Protein 9HLE (pdb70)

B-factor: mean 41.18, std 13.59, range [19.39, 103.0]

Solvent-accessible surface area: 35633 Å² total; per-residue (Å²): 121,150,98,126,91,44,76,88,113,68,41,113,147,133,143,110,69,66,49,47,98,131,34,86,132,31,3,48,194,75,0,127,85,9,0,88,72,70,27,0,0,0,0,46,7,62,58,9,76,102,85,0,10,61,14,0,36,99,2,0,44,65,0,40,13,55,48,29,3,30,0,32,3,31,136,52,3,5,88,48,110,12,20,66,81,2,58,94,53,4,25,18,102,108,24,63,87,48,4,1,26,38,2,0,40,0,3,0,19,0,0,10,38,77,111,107,88,127,16,115,81,67,56,14,67,88,1,3,46,19,2,122,150,32,28,2,2,68,32,128,111,43,36,62,0,45,0,0,0,0,0,9,1,15,70,36,111,130,134,63,2,54,8,4,0,46,0,0,15,18,0,13,89,72,9,35,8,2,0,0,0,0,52,80,9,0,5,12,62,34,2,3,0,6,15,0,34,51,27,89,63,20,20,72,71,0,0,0,0,2,7,0,52,34,12,48,0,33,10,1,0,0,30,2,0,58,26,13,30,90,37,62,120,56,1,15,17,4,91,14,95,41,29,119,45,75,53,25,99,176,143,134,186,66,90,102,83,139,109,52,81,100,134,82,43,113,191,132,136,117,59,56,49,34,77,124,24,77,147,30,3,53,188,76,0,126,84,11,1,88,72,68,27,0,0,0,0,44,8,63,57,9,77,99,85,0,10,62,13,0,34,93,3,0,44,62,0,40,12,55,49,23,3,29,0,34,2,32,93,26,4,5,59,34,97,17,30,129,74,0,115,70,17,46,110,125,176,118,37,1,1,14,22,1,0,57,27,0,0,73,2,0,10,44,103,106,127,133,36,114,70,66,97,14,49,92,32,1,42,35,1,96,152,37,27,1,1,71,20,110,62,175,96,209,2,31,65,0,45,0,0,0,0,0,9,1,15,66,46,114,93,32,93,41,85,48,1,34,5,5,0,105,0,0,15,19,0,14,88,71,13,42,8,2,0,0,0,0,52,101,13,0,7,26,63,12,2,4,0,7,15,0,22,57,54,49,109,23,22,71,70,0,0,0,0,2,8,0,49,20,6,47,0,30,9,1,0,0,30,1,0,60,32,14,30,93,66,54,103,40,1,22,3,3,94,28,49,39,30,110,47,76,54,27,83,225,185,190,97,107,131,48,83,107,81,161,112,52,80,114,118,66,43,109,146,130,141,132,66,56,49,65,80,126,25,81,145,29,4,46,152,79,0,97,31,12,0,74,70,69,28,0,0,0,0,45,7,66,60,8,75,101,85,0,10,61,12,0,36,100,2,0,44,65,0,41,12,55,48,29,4,31,0,33,2,33,95,56,1,3,70,36,138,25,19,119,85,0,75,71,12,44,108,84,79,204,102,48,50,4,0,28,14,1,0,57,20,0,0,69,2,0,10,39,56,38,51,88,76,36,124,132,38,116,66,65,97,14,59,81,16,2,40,27,1,70,149,37,28,1,1,69,23,133,56,176,78,186,2,32,63,0,44,0,0,0,0,0,10,1,16,69,35,69,129,129,10,19,62,40,1,38,4,2,0,103,0,0,15,18,0,13,92,72,9,35,8,1,0,0,0,0,52,96,14,0,5,84,141,13,3,6,0,6,13,0,32,78,52,88,107,22,22,76,70,0,0,0,0,2,8,0,50,35,9,48,0,32,9,1,0,0,30,1,0,21,22,15,28,44,37,60,126,48,1,15,19,3,95,28,149,43,31,119,50,78,54,33,154

InterPro domains:
  IPR021522 Copper transporter MctB [PF11382] (1-311)

Sequence (769 aa):
QIDRLTDQRDALREKLSAADNFDIQVGSRIVHDALVGKSVVIFRTPDAHDDDIAAVSKIVGQAGGAVTATVSLTQEFVEANSAEKLRSVVNSSILPVDQGSQAGDLLGIALLSNAAPTVEQAQRDTVLAALRETGFITYQPIGTANATVVVTGGALSTNQGVSVARFAAALAPRGSGTLLAGRDGSANRPAAVAVTRADADMAAEISTVDDIDAEPGRITVILALHDLINGGHVGHYGTGHGAMSVTVSQDLYTQIDRLTDQRDALREKLSAADNFDIQVGSRIVHDALVGKSVVIFRTPDAHDDDIAAVSKIVGQAGGAVTATVSLTQEFVEANSAEKLRSVVNSLVDQGSQAGDLLGIALLSNAPTVEQAQRDTVLAALRETGFITYQPRDRIGTANATVVVTGGALSTDAGNQGVSVARFAAALAPRGSGTLLAGRDGSANRPAAVAVTRADADMAAEISTVDDIDAEPGRITVILALHDLINGGHVGHYGTGHGAMSVTVSQKRDLYTQIDRLTDQRDALREKLSAADNFDIQVGSRIVHDALVGKSVVIFRTPDAHDDDIAAVSKIVGQAGGAVTATVSLTQEFVEANSAEKLRSVVNSSKLVDQGSQAGDLLGIALLSNADPAAPTVEQAQRDTVLAALRETGFITYQPRDRIGTANATVVVTGGALSTDAGNQGVSVARFAAALAPRGSGTLLAGRDGSANRPAAVAVTRADADMAAEISTVDDIDAEPGRITVILALHDLINGGHVGHYGTGHGAMSVTVS

Nearest PDB structures (foldseek):
  8au6-assembly1_A  TM=8.719E-01  e=2.188E-17  Corynebacterium glutamicum ATCC 13032
  1a1s-assembly1_A  TM=2.632E-01  e=7.703E-02  Pyrococcus furiosus
  6jkq-assembly1_A  TM=1.825E-01  e=4.831E-02  Trypanosoma cruzi
  6jkt-assembly2_F  TM=1.764E-01  e=5.121E-02  Trypanosoma cruzi
  8au6-assembly1_A  TM=8.599E-01  e=3.539E-16  Corynebacterium glutamicum ATCC 13032

Organism: Mycobacterium tuberculosis (strain ATCC 25618 / H37Rv) (NCBI:txid83332)

Secondary structure (DSSP, 8-state):
-HHHHHHHHHHHHHHHHHHHHHHHHHHHHHTTTTTTT-EEEEEE-TT--HHHHHHHHHHHHHTT-EEEEEEEEPHHHHTTS-HHHHHHH--GGG----HHHHHHHHHHHHHB----PPPPHHHHHHHHHHHHHTTSEEEE----BSEEEEE--S-----HHHHHHHHHHHHGGGSS-EEEE--TTTTSTTSHHHHHHHSHHHHTTSEEES-TTSHHHHHHHHHHHHHHHHH----EESSSTT-SBSS---/-HHHHHHHHHHHHHHHHHHHHHHHHHHHHHHHHHHTTTTTT-EEEEEE-TT--HHHHHHHHHHHHHTT-EEEEEEEEPHHHHH---HHHHHHHHT---SHHHHHHHHHHHHHB---PPPPHHHHHHHHHHHHHTTSEEEESSS----BSEEEEE--S--S--TT-HHHHHHHHHHHHGGGSS-EEEE--TTTTSTTSHHHHHHHSHHHHTTSEEES-TTSHHHHHHHHHHHHHHHHH----EESSSTT-SBSS---/-HHHHHHHHHHHHHHHHHHHHHHHHHHHHHHHHHHHTTTTTTT-EEEEEE-TT--HHHHHHHHHHHHHTT-EEEEEEEEPHHHHHT--HHHHHHHHTT-----HHHHHHHHHHHHHB--SSTTSPPPPHHHHHHHHHHHHHTTSEEEESSS----BSEEEEE--S---GGGHHHHHHHHHHHHHHGGGSS-EEEE--TTTTSTTSHHHHHHHSHHHHTTSEEES-TTSHHHHHHHHHHHHHHHHH----EESSSTT-SBSS--

Radius of gyration: 29.72 Å; Cα contacts (8 Å, |Δi|>4): 1700; chains: 3; bounding box: 70×79×84 Å

Structure (mmCIF, N/CA/C/O backbone):
data_9HLE
#
_entry.id   9HLE
#
_cell.length_a   64.418
_cell.length_b   162.346
_cell.length_c   148.765
_cell.angle_alpha   90
_cell.angle_beta   90
_cell.angle_gamma   90
#
_symmetry.space_group_name_H-M   'C 2 2 21'
#
loop_
_entity.id
_entity.type
_entity.pdbx_description
1 polymer 'Copper transporter MctB'
2 non-polymer 'CADMIUM ION'
3 non-polymer 'ACETIC ACID'
4 non-polymer 'TETRAETHYLENE GLYCOL'
5 water water
#
loop_
_atom_site.group_PDB
_atom_site.id
_atom_site.type_symbol
_atom_site.label_atom_id
_atom_site.label_alt_id
_atom_site.label_comp_id
_atom_site.label_asym_id
_atom_site.label_entity_id
_atom_site.label_seq_id
_atom_site.pdbx_PDB_ins_code
_atom_site.Cartn_x
_atom_site.Cartn_y
_atom_site.Cartn_z
_atom_site.occupancy
_atom_site.B_iso_or_equiv
_atom_site.auth_seq_id
_atom_site.auth_comp_id
_atom_site.auth_asym_id
_atom_site.auth_atom_id
_atom_site.pdbx_PDB_model_num
ATOM 1 N N . GLN A 1 10 ? -23.793 -23.199 -33.881 1 55.57 47 GLN A N 1
ATOM 2 C CA . GLN A 1 10 ? -24.011 -23.522 -32.477 1 56.35 47 GLN A CA 1
ATOM 3 C C . GLN A 1 10 ? -25.436 -23.194 -32.074 1 56.04 47 GLN A C 1
ATOM 4 O O . GLN A 1 10 ? -26.105 -24.029 -31.479 1 56.24 47 GLN A O 1
ATOM 10 N N . ILE A 1 11 ? -25.91 -21.995 -32.428 1 55.93 48 ILE A N 1
ATOM 11 C CA . ILE A 1 11 ? -27.261 -21.53 -32.125 1 56.16 48 ILE A CA 1
ATOM 12 C C . ILE A 1 11 ? -28.304 -22.472 -32.716 1 56.03 48 ILE A C 1
ATOM 13 O O . ILE A 1 11 ? -29.213 -22.885 -31.991 1 56.05 48 ILE A O 1
ATOM 18 N N . ASP A 1 12 ? -28.131 -22.877 -33.988 1 55.47 49 ASP A N 1
ATOM 19 C CA . ASP A 1 12 ? -29.063 -23.805 -34.62 1 55.95 49 ASP A CA 1
ATOM 20 C C . ASP A 1 12 ? -29.108 -25.138 -33.894 1 55.22 49 ASP A C 1
ATOM 21 O O . ASP A 1 12 ? -30.193 -25.61 -33.585 1 55.48 49 ASP A O 1
ATOM 26 N N . ARG A 1 13 ? -27.949 -25.754 -33.638 1 54.15 50 ARG A N 1
ATOM 27 C CA . ARG A 1 13 ? -27.909 -27.043 -32.966 1 53.67 50 ARG A CA 1
ATOM 28 C C . ARG A 1 13 ? -28.505 -26.955 -31.557 1 52.23 50 ARG A C 1
ATOM 29 O O . ARG A 1 13 ? -29.324 -27.794 -31.203 1 52.53 50 ARG A O 1
ATOM 37 N N . LEU A 1 14 ? -28.164 -25.905 -30.789 1 50.45 51 LEU A N 1
ATOM 38 C CA . LEU A 1 14 ? -28.71 -25.742 -29.444 1 49.15 51 LEU A CA 1
ATOM 39 C C . LEU A 1 14 ? -30.233 -25.563 -29.447 1 48.29 51 LEU A C 1
ATOM 40 O O . LEU A 1 14 ? -30.902 -26.171 -28.615 1 47.84 51 LEU A O 1
ATOM 45 N N . THR A 1 15 ? -30.787 -24.786 -30.403 1 47.91 52 THR A N 1
ATOM 46 C CA . THR A 1 15 ? -32.238 -24.586 -30.456 1 48.46 52 THR A CA 1
ATOM 47 C C . THR A 1 15 ? -32.963 -25.866 -30.904 1 47.82 52 THR A C 1
ATOM 48 O O . THR A 1 15 ? -33.985 -26.195 -30.308 1 47.52 52 THR A O 1
ATOM 52 N N . ASP A 1 16 ? -32.42 -26.619 -31.898 1 46.51 53 ASP A N 1
ATOM 53 C CA . ASP A 1 16 ? -33.05 -27.879 -32.297 1 45.92 53 ASP A CA 1
ATOM 54 C C . ASP A 1 16 ? -33.011 -28.877 -31.148 1 45.79 53 ASP A C 1
ATOM 55 O O . ASP A 1 16 ? -33.997 -29.572 -30.914 1 46.02 53 ASP A O 1
ATOM 60 N N . GLN A 1 17 ? -31.89 -28.931 -30.411 1 45.04 54 GLN A N 1
ATOM 61 C CA . GLN A 1 17 ? -31.779 -29.848 -29.277 1 45.53 54 GLN A CA 1
ATOM 62 C C . GLN A 1 17 ? -32.794 -29.474 -28.2 1 44.59 54 GLN A C 1
ATOM 63 O O . GLN A 1 17 ? -33.538 -30.343 -27.755 1 44.74 54 GLN A O 1
ATOM 69 N N . ARG A 1 18 ? -32.863 -28.18 -27.836 1 43.53 55 ARG A N 1
ATOM 70 C CA . ARG A 1 18 ? -33.803 -27.656 -26.838 1 43.31 55 ARG A CA 1
ATOM 71 C C . ARG A 1 18 ? -35.259 -27.916 -27.239 1 43.41 55 ARG A C 1
ATOM 72 O O . ARG A 1 18 ? -36.045 -28.33 -26.396 1 43 55 ARG A O 1
ATOM 80 N N . ASP A 1 19 ? -35.612 -27.689 -28.517 1 43.64 56 ASP A N 1
ATOM 81 C CA . ASP A 1 19 ? -36.967 -27.899 -29.029 1 44.99 56 ASP A CA 1
ATOM 82 C C . ASP A 1 19 ? -37.369 -29.382 -28.951 1 45.67 56 ASP A C 1
ATOM 83 O O . ASP A 1 19 ? -38.5 -29.694 -28.58 1 46.5 56 ASP A O 1
ATOM 88 N N . ALA A 1 20 ? -36.446 -30.297 -29.281 1 45.04 57 ALA A N 1
ATOM 89 C CA . ALA A 1 20 ? -36.733 -31.731 -29.201 1 44.69 57 ALA A CA 1
ATOM 90 C C . ALA A 1 20 ? -36.85 -32.214 -27.747 1 44.03 57 ALA A C 1
ATOM 91 O O . ALA A 1 20 ? -37.651 -33.108 -27.453 1 44.71 57 ALA A O 1
ATOM 93 N N . LEU A 1 21 ? -36.064 -31.616 -26.843 1 42.31 58 LEU A N 1
ATOM 94 C CA . LEU A 1 21 ? -36.08 -31.97 -25.42 1 41.56 58 LEU A CA 1
ATOM 95 C C . LEU A 1 21 ? -37.358 -31.492 -24.767 1 41.54 58 LEU A C 1
ATOM 96 O O . LEU A 1 21 ? -37.886 -32.204 -23.927 1 41.41 58 LEU A O 1
ATOM 101 N N . ARG A 1 22 ? -37.858 -30.297 -25.144 1 41.28 59 ARG A N 1
ATOM 102 C CA . ARG A 1 22 ? -39.117 -29.759 -24.628 1 41.72 59 ARG A CA 1
ATOM 103 C C . ARG A 1 22 ? -40.275 -30.717 -24.983 1 42.71 59 ARG A C 1
ATOM 104 O O . ARG A 1 22 ? -41.115 -30.99 -24.135 1 42.87 59 ARG A O 1
ATOM 112 N N . GLU A 1 23 ? -40.296 -31.245 -26.222 1 43.07 60 GLU A N 1
ATOM 113 C CA . GLU A 1 23 ? -41.326 -32.192 -26.657 1 44.08 60 GLU A CA 1
ATOM 114 C C . GLU A 1 23 ? -41.212 -33.488 -25.838 1 44.33 60 GLU A C 1
ATOM 115 O O . GLU A 1 23 ? -42.223 -34.032 -25.387 1 44.9 60 GLU A O 1
ATOM 121 N N . LYS A 1 24 ? -39.981 -33.998 -25.673 1 43.6 61 LYS A N 1
ATOM 122 C CA . LYS A 1 24 ? -39.772 -35.238 -24.925 1 43.79 61 LYS A CA 1
ATOM 123 C C . LYS A 1 24 ? -40.145 -35.098 -23.445 1 43.67 61 LYS A C 1
ATOM 124 O O . LYS A 1 24 ? -40.655 -36.04 -22.839 1 44 61 LYS A O 1
ATOM 130 N N . LEU A 1 25 ? -39.894 -33.919 -22.856 1 42.95 62 LEU A N 1
ATOM 131 C CA . LEU A 1 25 ? -40.202 -33.695 -21.443 1 42.83 62 LEU A CA 1
ATOM 132 C C . LEU A 1 25 ? -41.709 -33.615 -21.212 1 42.38 62 LEU A C 1
ATOM 133 O O . LEU A 1 25 ? -42.18 -34.104 -20.192 1 42.26 62 LEU A O 1
ATOM 138 N N . SER A 1 26 ? -42.474 -33.052 -22.162 1 41.78 63 SER A N 1
ATOM 139 C CA . SER A 1 26 ? -43.924 -32.959 -21.999 1 42.07 63 SER A CA 1
ATOM 140 C C . SER A 1 26 ? -44.569 -34.353 -21.941 1 41.45 63 SER A C 1
ATOM 141 O O . SER A 1 26 ? -45.514 -34.559 -21.182 1 41.53 63 SER A O 1
ATOM 144 N N . ALA A 1 27 ? -44.026 -35.32 -22.695 1 40.78 64 ALA A N 1
ATOM 145 C CA . ALA A 1 27 ? -44.53 -36.685 -22.658 1 40.48 64 ALA A CA 1
ATOM 146 C C . ALA A 1 27 ? -44.171 -37.329 -21.324 1 39.7 64 ALA A C 1
ATOM 147 O O . ALA A 1 27 ? -44.999 -38.04 -20.763 1 39.44 64 ALA A O 1
ATOM 149 N N . ALA A 1 28 ? -42.952 -37.053 -20.793 1 39.05 65 ALA A N 1
ATOM 150 C CA . ALA A 1 28 ? -42.483 -37.604 -19.518 1 38.59 65 ALA A CA 1
ATOM 151 C C . ALA A 1 28 ? -43.285 -37.057 -18.369 1 38.68 65 ALA A C 1
ATOM 152 O O . ALA A 1 28 ? -43.641 -37.802 -17.464 1 38.54 65 ALA A O 1
ATOM 154 N N . ASP A 1 29 ? -43.569 -35.751 -18.395 1 38.99 66 ASP A N 1
ATOM 155 C CA . ASP A 1 29 ? -44.378 -35.086 -17.382 1 39.57 66 ASP A CA 1
ATOM 156 C C . ASP A 1 29 ? -45.798 -35.62 -17.431 1 39.02 66 ASP A C 1
ATOM 157 O O . ASP A 1 29 ? -46.386 -35.838 -16.382 1 38.71 66 ASP A O 1
ATOM 162 N N . ASN A 1 30 ? -46.34 -35.85 -18.643 1 39.01 67 ASN A N 1
ATOM 163 C CA . ASN A 1 30 ? -47.695 -36.372 -18.818 1 39.71 67 ASN A CA 1
ATOM 164 C C . ASN A 1 30 ? -47.843 -37.754 -18.184 1 38.26 67 ASN A C 1
ATOM 165 O O . ASN A 1 30 ? -48.871 -38.03 -17.578 1 37.53 67 ASN A O 1
ATOM 170 N N . PHE A 1 31 ? -46.831 -38.617 -18.343 1 37.3 68 PHE A N 1
ATOM 171 C CA . PHE A 1 31 ? -46.854 -39.957 -17.777 1 36.71 68 PHE A CA 1
ATOM 172 C C . PHE A 1 31 ? -46.866 -39.875 -16.254 1 36.16 68 PHE A C 1
ATOM 173 O O . PHE A 1 31 ? -47.735 -40.463 -15.629 1 36.09 68 PHE A O 1
ATOM 181 N N . ASP A 1 32 ? -45.954 -39.099 -15.672 1 36.15 69 ASP A N 1
ATOM 182 C CA . ASP A 1 32 ? -45.849 -38.95 -14.225 1 36.95 69 ASP A CA 1
ATOM 183 C C . ASP A 1 32 ? -47.107 -38.335 -13.589 1 37.74 69 ASP A C 1
ATOM 184 O O . ASP A 1 32 ? -47.552 -38.815 -12.546 1 38.45 69 ASP A O 1
ATOM 189 N N . ILE A 1 33 ? -47.725 -37.346 -14.245 1 37.45 70 ILE A N 1
ATOM 190 C CA . ILE A 1 33 ? -48.981 -36.765 -13.764 1 38.07 70 ILE A CA 1
ATOM 191 C C . ILE A 1 33 ? -50.079 -37.841 -13.811 1 39.18 70 ILE A C 1
ATOM 192 O O . ILE A 1 33 ? -50.831 -38.005 -12.845 1 40.44 70 ILE A O 1
ATOM 197 N N . GLN A 1 34 ? -50.155 -38.602 -14.908 1 38.71 71 GLN A N 1
ATOM 198 C CA . GLN A 1 34 ? -51.199 -39.624 -15.063 1 39.17 71 GLN A CA 1
ATOM 199 C C . GLN A 1 34 ? -51.095 -40.812 -14.073 1 39.28 71 GLN A C 1
ATOM 200 O O . GLN A 1 34 ? -52.122 -41.319 -13.624 1 40.05 71 GLN A O 1
ATOM 206 N N . VAL A 1 35 ? -49.884 -41.232 -13.714 1 38.42 72 VAL A N 1
ATOM 207 C CA . VAL A 1 35 ? -49.703 -42.33 -12.766 1 38.42 72 VAL A CA 1
ATOM 208 C C . VAL A 1 35 ? -49.389 -41.872 -11.334 1 39.8 72 VAL A C 1
ATOM 209 O O . VAL A 1 35 ? -49.124 -42.726 -10.499 1 39.74 72 VAL A O 1
ATOM 213 N N . GLY A 1 36 ? -49.399 -40.564 -11.068 1 40.69 73 GLY A N 1
ATOM 214 C CA . GLY A 1 36 ? -49.102 -40.006 -9.748 1 41.99 73 GLY A CA 1
ATOM 215 C C . GLY A 1 36 ? -49.918 -40.601 -8.614 1 42.93 73 GLY A C 1
ATOM 216 O O . GLY A 1 36 ? -49.363 -41.021 -7.592 1 42.9 73 GLY A O 1
ATOM 217 N N . SER A 1 37 ? -51.237 -40.699 -8.801 1 43.6 74 SER A N 1
ATOM 218 C CA . SER A 1 37 ? -52.113 -41.244 -7.758 1 44.19 74 SER A CA 1
ATOM 219 C C . SER A 1 37 ? -51.783 -42.696 -7.42 1 44.37 74 SER A C 1
ATOM 220 O O . SER A 1 37 ? -51.89 -43.09 -6.261 1 45.15 74 SER A O 1
ATOM 223 N N . ARG A 1 38 ? -51.304 -43.464 -8.399 1 43.42 75 ARG A N 1
ATOM 224 C CA . ARG A 1 38 ? -50.887 -44.836 -8.155 1 43.3 75 ARG A CA 1
ATOM 225 C C . ARG A 1 38 ? -49.596 -44.854 -7.327 1 42.5 75 ARG A C 1
ATOM 226 O O . ARG A 1 38 ? -49.484 -45.64 -6.383 1 42.77 75 ARG A O 1
ATOM 234 N N . ILE A 1 39 ? -48.646 -43.957 -7.64 1 41.2 76 ILE A N 1
ATOM 235 C CA . ILE A 1 39 ? -47.39 -43.861 -6.909 1 40.5 76 ILE A CA 1
ATOM 236 C C . ILE A 1 39 ? -47.626 -43.495 -5.438 1 40.93 76 ILE A C 1
ATOM 237 O O . ILE A 1 39 ? -47.037 -44.112 -4.558 1 40.88 76 ILE A O 1
ATOM 242 N N . VAL A 1 40 ? -48.482 -42.504 -5.166 1 41.5 77 VAL A N 1
ATOM 243 C CA . VAL A 1 40 ? -48.707 -42.043 -3.795 1 42.25 77 VAL A CA 1
ATOM 244 C C . VAL A 1 40 ? -49.878 -42.713 -3.084 1 44.15 77 VAL A C 1
ATOM 245 O O . VAL A 1 40 ? -50.237 -42.281 -1.996 1 44.29 77 VAL A O 1
ATOM 249 N N . HIS A 1 41 ? -50.465 -43.76 -3.662 1 45.19 78 HIS A N 1
ATOM 250 C CA . HIS A 1 41 ? -51.593 -44.45 -3.04 1 47.42 78 HIS A CA 1
ATOM 251 C C . HIS A 1 41 ? -51.328 -44.88 -1.562 1 48.22 78 HIS A C 1
ATOM 252 O O . HIS A 1 41 ? -50.328 -45.547 -1.291 1 48.64 78 HIS A O 1
ATOM 259 N N . ASP A 1 42 ? -52.165 -44.414 -0.61 1 47.95 79 ASP A N 1
ATOM 260 C CA . ASP A 1 42 ? -52.111 -44.676 0.841 1 48.11 79 ASP A CA 1
ATOM 261 C C . ASP A 1 42 ? -50.941 -44.07 1.575 1 47.64 79 ASP A C 1
ATOM 262 O O . ASP A 1 42 ? -50.758 -44.386 2.75 1 48.35 79 ASP A O 1
ATOM 267 N N . ALA A 1 43 ? -50.164 -43.189 0.928 1 46.01 80 ALA A N 1
ATOM 268 C CA . ALA A 1 43 ? -49.002 -42.604 1.567 1 45.21 80 ALA A CA 1
ATOM 269 C C . ALA A 1 43 ? -49.336 -41.687 2.753 1 44.66 80 ALA A C 1
ATOM 270 O O . ALA A 1 43 ? -48.556 -41.617 3.693 1 44.47 80 ALA A O 1
ATOM 272 N N . LEU A 1 44 ? -50.469 -40.972 2.714 1 44.27 81 LEU A N 1
ATOM 273 C CA . LEU A 1 44 ? -50.803 -40.029 3.795 1 44.04 81 LEU A CA 1
ATOM 274 C C . LEU A 1 44 ? -52.214 -40.232 4.316 1 44.88 81 LEU A C 1
ATOM 275 O O . LEU A 1 44 ? -52.838 -39.274 4.77 1 45.11 81 LEU A O 1
ATOM 280 N N . VAL A 1 45 ? -52.718 -41.478 4.287 1 45.15 82 VAL A N 1
ATOM 281 C CA . VAL A 1 45 ? -54.07 -41.788 4.764 1 45.92 82 VAL A CA 1
ATOM 282 C C . VAL A 1 45 ? -54.254 -41.379 6.22 1 44.79 82 VAL A C 1
ATOM 283 O O . VAL A 1 45 ? -53.425 -41.728 7.053 1 45.37 82 VAL A O 1
ATOM 287 N N . GLY A 1 46 ? -55.311 -40.616 6.489 1 43.22 83 GLY A N 1
ATOM 288 C CA . GLY A 1 46 ? -55.645 -40.153 7.824 1 41.89 83 GLY A CA 1
ATOM 289 C C . GLY A 1 46 ? -54.715 -39.091 8.389 1 40.34 83 GLY A C 1
ATOM 290 O O . GLY A 1 46 ? -54.832 -38.74 9.565 1 40.33 83 GLY A O 1
ATOM 291 N N . LYS A 1 47 ? -53.798 -38.551 7.57 1 38.95 84 LYS A N 1
ATOM 292 C CA . LYS A 1 47 ? -52.842 -37.542 8.019 1 38.54 84 LYS A CA 1
ATOM 293 C C . LYS A 1 47 ? -53.177 -36.129 7.518 1 38.38 84 LYS A C 1
ATOM 294 O O . LYS A 1 47 ? -53.7 -35.957 6.416 1 38.65 84 LYS A O 1
ATOM 300 N N . SER A 1 48 ? -52.856 -35.11 8.336 1 37.32 85 SER A N 1
ATOM 301 C CA . SER A 1 48 ? -53.075 -33.703 7.997 1 36.09 85 SER A CA 1
ATOM 302 C C . SER A 1 48 ? -51.732 -33.017 7.814 1 34.39 85 SER A C 1
ATOM 303 O O . SER A 1 48 ? -50.786 -33.292 8.553 1 34.52 85 SER A O 1
ATOM 306 N N . VAL A 1 49 ? -51.655 -32.113 6.842 1 32.77 86 VAL A N 1
ATOM 307 C CA . VAL A 1 49 ? -50.415 -31.422 6.531 1 31.76 86 VAL A CA 1
ATOM 308 C C . VAL A 1 49 ? -50.666 -29.926 6.512 1 30.58 86 VAL A C 1
ATOM 309 O O . VAL A 1 49 ? -51.656 -29.492 5.939 1 30.05 86 VAL A O 1
ATOM 313 N N . VAL A 1 50 ? -49.763 -29.129 7.1 1 29.63 87 VAL A N 1
ATOM 314 C CA . VAL A 1 50 ? -49.855 -27.679 7.012 1 28.95 87 VAL A CA 1
ATOM 315 C C . VAL A 1 50 ? -48.701 -27.223 6.1 1 29.11 87 VAL A C 1
ATOM 316 O O . VAL A 1 50 ? -47.563 -27.71 6.23 1 29.56 87 VAL A O 1
ATOM 320 N N . ILE A 1 51 ? -48.997 -26.349 5.136 1 28.02 88 ILE A N 1
ATOM 321 C CA . ILE A 1 51 ? -47.974 -25.871 4.22 1 27.58 88 ILE A CA 1
ATOM 322 C C . ILE A 1 51 ? -47.547 -24.455 4.554 1 27.11 88 ILE A C 1
ATOM 323 O O . ILE A 1 51 ? -48.392 -23.596 4.72 1 27.87 88 ILE A O 1
ATOM 328 N N . PHE A 1 52 ? -46.242 -24.196 4.631 1 25.68 89 PHE A N 1
ATOM 329 C CA . PHE A 1 52 ? -45.722 -22.84 4.788 1 24.97 89 PHE A CA 1
ATOM 330 C C . PHE A 1 52 ? -45.049 -22.483 3.459 1 25.38 89 PHE A C 1
ATOM 331 O O . PHE A 1 52 ? -44.438 -23.35 2.86 1 25.67 89 PHE A O 1
ATOM 339 N N . ARG A 1 53 ? -45.149 -21.234 2.993 1 25.14 90 ARG A N 1
ATOM 340 C CA . ARG A 1 53 ? -44.495 -20.831 1.753 1 25.03 90 ARG A CA 1
ATOM 341 C C . ARG A 1 53 ? -43.732 -19.529 1.951 1 26.01 90 ARG A C 1
ATOM 342 O O . ARG A 1 53 ? -44.176 -18.643 2.685 1 25.17 90 ARG A O 1
ATOM 350 N N . THR A 1 54 ? -42.566 -19.417 1.313 1 26.56 91 THR A N 1
ATOM 351 C CA . THR A 1 54 ? -41.785 -18.185 1.379 1 27.52 91 THR A CA 1
ATOM 352 C C . THR A 1 54 ? -42.264 -17.239 0.265 1 28.73 91 THR A C 1
ATOM 353 O O . THR A 1 54 ? -42.95 -17.677 -0.661 1 29.21 91 THR A O 1
ATOM 357 N N . PRO A 1 55 ? -41.829 -15.963 0.27 1 29.65 92 PRO A N 1
ATOM 358 C CA . PRO A 1 55 ? -42.262 -15.042 -0.801 1 30.14 92 PRO A CA 1
ATOM 359 C C . PRO A 1 55 ? -41.898 -15.488 -2.216 1 31.25 92 PRO A C 1
ATOM 360 O O . PRO A 1 55 ? -42.639 -15.196 -3.163 1 32.5 92 PRO A O 1
ATOM 364 N N . ASP A 1 56 ? -40.767 -16.187 -2.382 1 30.25 93 ASP A N 1
ATOM 365 C CA . ASP A 1 56 ? -40.349 -16.614 -3.713 1 30.3 93 ASP A CA 1
ATOM 366 C C . ASP A 1 56 ? -40.964 -17.97 -4.152 1 29.85 93 ASP A C 1
ATOM 367 O O . ASP A 1 56 ? -40.671 -18.418 -5.261 1 29.23 93 ASP A O 1
ATOM 372 N N . ALA A 1 57 ? -41.827 -18.591 -3.324 1 29.72 94 ALA A N 1
ATOM 373 C CA . ALA A 1 57 ? -42.45 -19.87 -3.696 1 30.46 94 ALA A CA 1
ATOM 374 C C . ALA A 1 57 ? -43.465 -19.67 -4.827 1 31.71 94 ALA A C 1
ATOM 375 O O . ALA A 1 57 ? -44.06 -18.603 -4.925 1 31.92 94 ALA A O 1
ATOM 377 N N . HIS A 1 58 ? -43.642 -20.682 -5.691 1 32.36 95 HIS A N 1
ATOM 378 C CA . HIS A 1 58 ? -44.567 -20.592 -6.825 1 33.63 95 HIS A CA 1
ATOM 379 C C . HIS A 1 58 ? -45.907 -21.228 -6.491 1 35.12 95 HIS A C 1
ATOM 380 O O . HIS A 1 58 ? -45.933 -22.305 -5.906 1 35.01 95 HIS A O 1
ATOM 387 N N . ASP A 1 59 ? -47.003 -20.586 -6.914 1 36.23 96 ASP A N 1
ATOM 388 C CA . ASP A 1 59 ? -48.375 -21.056 -6.722 1 37.52 96 ASP A CA 1
ATOM 389 C C . ASP A 1 59 ? -48.587 -22.433 -7.32 1 37.6 96 ASP A C 1
ATOM 390 O O . ASP A 1 59 ? -49.207 -23.267 -6.682 1 38.12 96 ASP A O 1
ATOM 395 N N . ASP A 1 60 ? -48.111 -22.662 -8.557 1 37.08 97 ASP A N 1
ATOM 396 C CA . ASP A 1 60 ? -48.311 -23.936 -9.234 1 37.51 97 ASP A CA 1
ATOM 397 C C . ASP A 1 60 ? -47.609 -25.088 -8.525 1 36.28 97 ASP A C 1
ATOM 398 O O . ASP A 1 60 ? -48.159 -26.189 -8.482 1 36.53 97 ASP A O 1
ATOM 403 N N . ASP A 1 61 ? -46.432 -24.83 -7.925 1 34.64 98 ASP A N 1
ATOM 404 C CA . ASP A 1 61 ? -45.709 -25.866 -7.187 1 34.18 98 ASP A CA 1
ATOM 405 C C . ASP A 1 61 ? -46.498 -26.262 -5.941 1 35.24 98 ASP A C 1
ATOM 406 O O . ASP A 1 61 ? -46.637 -27.449 -5.661 1 35.29 98 ASP A O 1
ATOM 411 N N . ILE A 1 62 ? -47.037 -25.267 -5.212 1 35.73 99 ILE A N 1
ATOM 412 C CA . ILE A 1 62 ? -47.829 -25.516 -4.012 1 36.78 99 ILE A CA 1
ATOM 413 C C . ILE A 1 62 ? -49.166 -26.205 -4.355 1 37.25 99 ILE A C 1
ATOM 414 O O . ILE A 1 62 ? -49.597 -27.09 -3.617 1 37.63 99 ILE A O 1
ATOM 419 N N . ALA A 1 63 ? -49.808 -25.816 -5.462 1 37.05 100 ALA A N 1
ATOM 420 C CA . ALA A 1 63 ? -51.077 -26.439 -5.873 1 37.5 100 ALA A CA 1
ATOM 421 C C . ALA A 1 63 ? -50.859 -27.9 -6.273 1 37.9 100 ALA A C 1
ATOM 422 O O . ALA A 1 63 ? -51.706 -28.749 -5.974 1 37.6 100 ALA A O 1
ATOM 424 N N . ALA A 1 64 ? -49.721 -28.204 -6.931 1 38.09 101 ALA A N 1
ATOM 425 C CA . ALA A 1 64 ? -49.438 -29.593 -7.316 1 38.76 101 ALA A CA 1
ATOM 426 C C . ALA A 1 64 ? -49.192 -30.433 -6.051 1 39.46 101 ALA A C 1
ATOM 427 O O . ALA A 1 64 ? -49.753 -31.513 -5.925 1 39.64 101 ALA A O 1
ATOM 429 N N . VAL A 1 65 ? -48.419 -29.9 -5.095 1 39.25 102 VAL A N 1
ATOM 430 C CA . VAL A 1 65 ? -48.163 -30.59 -3.831 1 40 102 VAL A CA 1
ATOM 431 C C . VAL A 1 65 ? -49.466 -30.802 -3.042 1 40.54 102 VAL A C 1
ATOM 432 O O . VAL A 1 65 ? -49.706 -31.907 -2.556 1 41.07 102 VAL A O 1
ATOM 436 N N . SER A 1 66 ? -50.321 -29.776 -2.963 1 40.25 103 SER A N 1
ATOM 437 C CA . SER A 1 66 ? -51.605 -29.883 -2.261 1 40.47 103 SER A CA 1
ATOM 438 C C . SER A 1 66 ? -52.493 -30.981 -2.864 1 39.89 103 SER A C 1
ATOM 439 O O . SER A 1 66 ? -53.094 -31.742 -2.114 1 39.8 103 SER A O 1
ATOM 442 N N . LYS A 1 67 ? -52.56 -31.061 -4.211 1 39.26 104 LYS A N 1
ATOM 443 C CA . LYS A 1 67 ? -53.322 -32.056 -4.963 1 39.26 104 LYS A CA 1
ATOM 444 C C . LYS A 1 67 ? -52.776 -33.476 -4.703 1 39.11 104 LYS A C 1
ATOM 445 O O . LYS A 1 67 ? -53.554 -34.408 -4.512 1 40.35 104 LYS A O 1
ATOM 451 N N . ILE A 1 68 ? -51.444 -33.64 -4.719 1 37.68 105 ILE A N 1
ATOM 452 C CA . ILE A 1 68 ? -50.846 -34.953 -4.506 1 37.06 105 ILE A CA 1
ATOM 453 C C . ILE A 1 68 ? -51.065 -35.42 -3.059 1 36.44 105 ILE A C 1
ATOM 454 O O . ILE A 1 68 ? -51.325 -36.607 -2.846 1 36.2 105 ILE A O 1
ATOM 459 N N . VAL A 1 69 ? -51.115 -34.478 -2.079 1 36.07 106 VAL A N 1
ATOM 460 C CA . VAL A 1 69 ? -51.431 -34.825 -0.683 1 36.34 106 VAL A CA 1
ATOM 461 C C . VAL A 1 69 ? -52.818 -35.484 -0.619 1 37.11 106 VAL A C 1
ATOM 462 O O . VAL A 1 69 ? -52.958 -36.542 -0.012 1 37.54 106 VAL A O 1
ATOM 466 N N . GLY A 1 70 ? -53.783 -34.913 -1.336 1 37.44 107 GLY A N 1
ATOM 467 C CA . GLY A 1 70 ? -55.141 -35.444 -1.419 1 38.56 107 GLY A CA 1
ATOM 468 C C . GLY A 1 70 ? -55.208 -36.776 -2.132 1 39.52 107 GLY A C 1
ATOM 469 O O . GLY A 1 70 ? -55.937 -37.666 -1.7 1 39.87 107 GLY A O 1
ATOM 470 N N . GLN A 1 71 ? -54.437 -36.943 -3.224 1 39.89 108 GLN A N 1
ATOM 471 C CA . GLN A 1 71 ? -54.394 -38.235 -3.929 1 40.87 108 GLN A CA 1
ATOM 472 C C . GLN A 1 71 ? -53.775 -39.329 -3.028 1 41.82 108 GLN A C 1
ATOM 473 O O . GLN A 1 71 ? -54.071 -40.503 -3.194 1 42.41 108 GLN A O 1
ATOM 479 N N . ALA A 1 72 ? -52.912 -38.934 -2.075 1 42.3 109 ALA A N 1
ATOM 480 C CA . ALA A 1 72 ? -52.287 -39.823 -1.093 1 43.1 109 ALA A CA 1
ATOM 481 C C . ALA A 1 72 ? -53.193 -40.111 0.125 1 43.65 109 ALA A C 1
ATOM 482 O O . ALA A 1 72 ? -52.735 -40.737 1.067 1 43.94 109 ALA A O 1
ATOM 484 N N . GLY A 1 73 ? -54.433 -39.64 0.118 1 43.72 110 GLY A N 1
ATOM 485 C CA . GLY A 1 73 ? -55.374 -39.867 1.21 1 44.19 110 GLY A CA 1
ATOM 486 C C . GLY A 1 73 ? -55.278 -38.88 2.355 1 44.81 110 GLY A C 1
ATOM 487 O O . GLY A 1 73 ? -55.983 -39.034 3.354 1 44.92 110 GLY A O 1
ATOM 488 N N . GLY A 1 74 ? -54.406 -37.877 2.226 1 44.58 111 GLY A N 1
ATOM 489 C CA . GLY A 1 74 ? -54.214 -36.865 3.251 1 44.19 111 GLY A CA 1
ATOM 490 C C . GLY A 1 74 ? -55.029 -35.613 3.03 1 43.84 111 GLY A C 1
ATOM 491 O O . GLY A 1 74 ? -55.848 -35.548 2.11 1 44.43 111 GLY A O 1
ATOM 492 N N . ALA A 1 75 ? -54.827 -34.611 3.889 1 42.47 112 ALA A N 1
ATOM 493 C CA . ALA A 1 75 ? -55.548 -33.344 3.781 1 41.95 112 ALA A CA 1
ATOM 494 C C . ALA A 1 75 ? -54.641 -32.184 4.161 1 40.84 112 ALA A C 1
ATOM 495 O O . ALA A 1 75 ? -53.776 -32.35 5.006 1 40.39 112 ALA A O 1
ATOM 497 N N . VAL A 1 76 ? -54.85 -31.004 3.558 1 40.17 113 VAL A N 1
ATOM 498 C CA . VAL A 1 76 ? -54.075 -29.8 3.873 1 39.97 113 VAL A CA 1
ATOM 499 C C . VAL A 1 76 ? -54.904 -28.893 4.781 1 39.71 113 VAL A C 1
ATOM 500 O O . VAL A 1 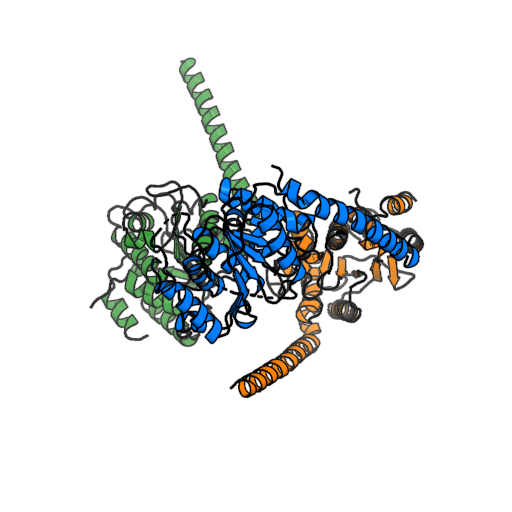76 ? -55.974 -28.453 4.373 1 40.74 113 VAL A O 1
ATOM 504 N N . THR A 1 77 ? -54.441 -28.631 6.018 1 38.43 114 THR A N 1
ATOM 505 C CA . THR A 1 77 ? -55.215 -27.816 6.96 1 37.58 114 THR A CA 1
ATOM 506 C C . THR A 1 77 ? -55.152 -26.33 6.648 1 37.46 114 THR A C 1
ATOM 507 O O . THR A 1 77 ? -56.109 -25.602 6.907 1 37.77 114 THR A O 1
ATOM 511 N N . ALA A 1 78 ? -54.017 -25.865 6.132 1 36.54 115 ALA A N 1
ATOM 512 C CA . ALA A 1 78 ? -53.795 -24.448 5.841 1 36.12 115 ALA A CA 1
ATOM 513 C C . ALA A 1 78 ? -52.556 -24.241 4.966 1 34.82 115 ALA A C 1
ATOM 514 O O . ALA A 1 78 ? -51.635 -25.055 4.985 1 34.64 115 ALA A O 1
ATOM 516 N N . THR A 1 79 ? -52.513 -23.115 4.25 1 34.32 116 THR A N 1
ATOM 517 C CA . THR A 1 79 ? -51.342 -22.631 3.536 1 34.67 116 THR A CA 1
ATOM 518 C C . THR A 1 79 ? -51.01 -21.298 4.199 1 33.47 116 THR A C 1
ATOM 519 O O . THR A 1 79 ? -51.808 -20.37 4.129 1 34.01 116 THR A O 1
ATOM 523 N N . VAL A 1 80 ? -49.883 -21.22 4.896 1 31.18 117 VAL A N 1
ATOM 524 C CA . VAL A 1 80 ? -49.467 -20.02 5.613 1 29.63 117 VAL A CA 1
ATOM 525 C C . VAL A 1 80 ? -48.3 -19.372 4.883 1 29.61 117 VAL A C 1
ATOM 526 O O . VAL A 1 80 ? -47.252 -20.005 4.702 1 28.93 117 VAL A O 1
ATOM 530 N N . SER A 1 81 ? -48.475 -18.13 4.438 1 29.18 118 SER A N 1
ATOM 531 C CA . SER A 1 81 ? -47.416 -17.416 3.738 1 29.82 118 SER A CA 1
ATOM 532 C C . SER A 1 81 ? -46.551 -16.679 4.712 1 30.36 118 SER A C 1
ATOM 533 O O . SER A 1 81 ? -47.065 -15.918 5.519 1 30.67 118 SER A O 1
ATOM 536 N N . LEU A 1 82 ? -45.24 -16.864 4.609 1 30.03 119 LEU A N 1
ATOM 537 C CA . LEU A 1 82 ? -44.245 -16.14 5.396 1 30.63 119 LEU A CA 1
ATOM 538 C C . LEU A 1 82 ? -43.943 -14.895 4.565 1 31.22 119 LEU A C 1
ATOM 539 O O . LEU A 1 82 ? -43.661 -15.02 3.38 1 31.41 119 LEU A O 1
ATOM 544 N N . THR A 1 83 ? -44.039 -13.698 5.161 1 30.92 120 THR A N 1
ATOM 545 C CA . THR A 1 83 ? -43.835 -12.465 4.422 1 31.94 120 THR A CA 1
ATOM 546 C C . THR A 1 83 ? -42.347 -12.103 4.241 1 32.56 120 THR A C 1
ATOM 547 O O . THR A 1 83 ? -41.491 -12.72 4.885 1 32.46 120 THR A O 1
ATOM 551 N N . GLN A 1 84 ? -42.046 -11.082 3.42 1 32.95 121 GLN A N 1
ATOM 552 C CA . GLN A 1 84 ? -40.693 -10.551 3.241 1 34.69 121 GLN A CA 1
ATOM 553 C C . GLN A 1 84 ? -40.148 -10.058 4.599 1 35.94 121 GLN A C 1
ATOM 554 O O . GLN A 1 84 ? -38.998 -10.307 4.92 1 36.38 121 GLN A O 1
ATOM 560 N N . GLU A 1 85 ? -40.994 -9.438 5.413 1 36.56 122 GLU A N 1
ATOM 561 C CA . GLU A 1 85 ? -40.641 -8.965 6.757 1 38.22 122 GLU A CA 1
ATOM 562 C C . GLU A 1 85 ? -40.19 -10.144 7.658 1 39.3 122 GLU A C 1
ATOM 563 O O . GLU A 1 85 ? -39.206 -10.019 8.391 1 39.54 122 GLU A O 1
ATOM 569 N N . PHE A 1 86 ? -40.88 -11.279 7.571 1 39.61 123 PHE A N 1
ATOM 570 C CA . PHE A 1 86 ? -40.495 -12.453 8.335 1 41.31 123 PHE A CA 1
ATOM 571 C C . PHE A 1 86 ? -39.122 -12.997 7.89 1 41.42 123 PHE A C 1
ATOM 572 O O . PHE A 1 86 ? -38.242 -13.128 8.73 1 41.03 123 PHE A O 1
ATOM 580 N N . VAL A 1 87 ? -38.952 -13.341 6.588 1 41.73 124 VAL A N 1
ATOM 581 C CA . VAL A 1 87 ? -37.711 -13.946 6.1 1 42.68 124 VAL A CA 1
ATOM 582 C C . VAL A 1 87 ? -36.498 -13.029 6.228 1 44.26 124 VAL A C 1
ATOM 583 O O . VAL A 1 87 ? -35.399 -13.541 6.443 1 44.09 124 VAL A O 1
ATOM 587 N N . GLU A 1 88 ? -36.669 -11.695 6.12 1 45.62 125 GLU A N 1
ATOM 588 C CA . GLU A 1 88 ? -35.535 -10.753 6.138 1 47.97 125 GLU A CA 1
ATOM 589 C C . GLU A 1 88 ? -34.926 -10.502 7.546 1 51.3 125 GLU A C 1
ATOM 590 O O . GLU A 1 88 ? -33.965 -9.747 7.671 1 51.9 125 GLU A O 1
ATOM 596 N N . ALA A 1 89 ? -35.43 -11.185 8.58 1 53.44 126 ALA A N 1
ATOM 597 C CA . ALA A 1 89 ? -34.893 -11.177 9.95 1 55.66 126 ALA A CA 1
ATOM 598 C C . ALA A 1 89 ? -34.477 -9.815 10.497 1 57.94 126 ALA A C 1
ATOM 599 O O . ALA A 1 89 ? -33.544 -9.725 11.304 1 58.75 126 ALA A O 1
ATOM 601 N N . ASN A 1 90 ? -35.174 -8.755 10.086 1 58.8 127 ASN A N 1
ATOM 602 C CA . ASN A 1 90 ? -34.919 -7.428 10.646 1 59.69 127 ASN A CA 1
ATOM 603 C C . ASN A 1 90 ? -35.961 -7.122 11.757 1 59.63 127 ASN A C 1
ATOM 604 O O . ASN A 1 90 ? -36.204 -5.955 12.058 1 60.18 127 ASN A O 1
ATOM 609 N N . SER A 1 91 ? -36.577 -8.179 12.365 1 58.79 128 SER A N 1
ATOM 610 C CA . SER A 1 91 ? -37.629 -8.038 13.367 1 58.12 128 SER A CA 1
ATOM 611 C C . SER A 1 91 ? -37.685 -9.206 14.395 1 56.73 128 SER A C 1
ATOM 612 O O . SER A 1 91 ? -38.788 -9.677 14.722 1 56.85 128 SER A O 1
ATOM 615 N N . ALA A 1 92 ? -36.518 -9.697 14.888 1 54.7 129 ALA A N 1
ATOM 616 C CA . ALA A 1 92 ? -36.518 -10.738 15.928 1 53.03 129 ALA A CA 1
ATOM 617 C C . ALA A 1 92 ? -37.131 -10.197 17.249 1 50.49 129 ALA A C 1
ATOM 618 O O . ALA A 1 92 ? -37.939 -10.863 17.908 1 50.01 129 ALA A O 1
ATOM 620 N N . GLU A 1 93 ? -36.763 -8.977 17.601 1 48.64 130 GLU A N 1
ATOM 621 C CA . GLU A 1 93 ? -37.274 -8.305 18.784 1 47.35 130 GLU A CA 1
ATOM 622 C C . GLU A 1 93 ? -38.767 -7.981 18.617 1 46.47 130 GLU A C 1
ATOM 623 O O . GLU A 1 93 ? -39.525 -8.093 19.579 1 45.8 130 GLU A O 1
ATOM 629 N N . LYS A 1 94 ? -39.189 -7.616 17.391 1 46.43 131 LYS A N 1
ATOM 630 C CA . LYS A 1 94 ? -40.585 -7.314 17.088 1 47.31 131 LYS A CA 1
ATOM 631 C C . LYS A 1 94 ? -41.441 -8.562 17.283 1 47.31 131 LYS A C 1
ATOM 632 O O . LYS A 1 94 ? -42.45 -8.483 17.976 1 47.74 131 LYS A O 1
ATOM 638 N N . LEU A 1 95 ? -41.011 -9.713 16.745 1 46.86 132 LEU A N 1
ATOM 639 C CA . LEU A 1 95 ? -41.723 -10.989 16.87 1 47.09 132 LEU A CA 1
ATOM 640 C C . LEU A 1 95 ? -41.981 -11.35 18.347 1 47.59 132 LEU A C 1
ATOM 641 O O . LEU A 1 95 ? -43.129 -11.583 18.732 1 47.44 132 LEU A O 1
ATOM 646 N N . ARG A 1 96 ? -40.939 -11.308 19.187 1 47.7 133 ARG A N 1
ATOM 647 C CA . ARG A 1 96 ? -41.087 -11.605 20.608 1 48.15 133 ARG A CA 1
ATOM 648 C C . ARG A 1 96 ? -41.977 -10.604 21.352 1 47.39 133 ARG A C 1
ATOM 649 O O . ARG A 1 96 ? -42.619 -10.984 22.325 1 47.34 133 ARG A O 1
ATOM 657 N N . SER A 1 97 ? -42.033 -9.343 20.907 1 46.98 134 SER A N 1
ATOM 658 C CA . SER A 1 97 ? -42.863 -8.33 21.57 1 47.67 134 SER A CA 1
ATOM 659 C C . SER A 1 97 ? -44.37 -8.52 21.366 1 48.34 134 SER A C 1
ATOM 660 O O . SER A 1 97 ? -45.16 -8.017 22.166 1 48.64 134 SER A O 1
ATOM 663 N N . VAL A 1 98 ? -44.77 -9.177 20.272 1 48.52 135 VAL A N 1
ATOM 664 C CA . VAL A 1 98 ? -46.19 -9.366 19.987 1 49.45 135 VAL A CA 1
ATOM 665 C C . VAL A 1 98 ? -46.673 -10.765 20.375 1 49.53 135 VAL A C 1
ATOM 666 O O . VAL A 1 98 ? -47.75 -10.888 20.947 1 49.1 135 VAL A O 1
ATOM 670 N N . VAL A 1 99 ? -45.878 -11.819 20.076 1 49.64 136 VAL A N 1
ATOM 671 C CA . VAL A 1 99 ? -46.238 -13.198 20.392 1 50.36 136 VAL A CA 1
ATOM 672 C C . VAL A 1 99 ? -45 -14.09 20.326 1 51.12 136 VAL A C 1
ATOM 673 O O . VAL A 1 99 ? -44.228 -14.023 19.361 1 51.16 136 VAL A O 1
ATOM 677 N N . ASN A 1 100 ? -44.79 -14.908 21.359 1 51.28 137 ASN A N 1
ATOM 678 C CA . ASN A 1 100 ? -43.663 -15.837 21.378 1 51.98 137 ASN A CA 1
ATOM 679 C C . ASN A 1 100 ? -44.065 -17.208 21.97 1 52.17 137 ASN A C 1
ATOM 680 O O . ASN A 1 100 ? -45.062 -17.31 22.691 1 51.83 137 ASN A O 1
ATOM 685 N N . SER A 1 101 ? -43.281 -18.255 21.672 1 52.01 138 SER A N 1
ATOM 686 C CA . SER A 1 101 ? -43.578 -19.625 22.094 1 52.62 138 SER A CA 1
ATOM 687 C C . SER A 1 101 ? -43.647 -19.83 23.601 1 52.77 138 SER A C 1
ATOM 688 O O . SER A 1 101 ? -44.245 -20.81 24.044 1 52.79 138 SER A O 1
ATOM 691 N N . SER A 1 102 ? -43.111 -18.884 24.393 1 52.58 139 SER A N 1
ATOM 692 C CA . SER A 1 102 ? -43.152 -19.012 25.847 1 53.13 139 SER A CA 1
ATOM 693 C C . SER A 1 102 ? -44.532 -18.774 26.451 1 53.87 139 SER A C 1
ATOM 694 O O . SER A 1 102 ? -44.722 -19.087 27.624 1 54 139 SER A O 1
ATOM 697 N N . ILE A 1 103 ? -45.498 -18.231 25.672 1 54.12 140 ILE A N 1
ATOM 698 C CA . ILE A 1 103 ? -46.853 -17.956 26.167 1 54.89 140 ILE A CA 1
ATOM 699 C C . ILE A 1 103 ? -47.856 -19.1 25.923 1 55.06 140 ILE A C 1
ATOM 700 O O . ILE A 1 103 ? -48.992 -18.995 26.362 1 55.05 140 ILE A O 1
ATOM 705 N N . LEU A 1 104 ? -47.446 -20.171 25.215 1 55.01 141 LEU A N 1
ATOM 706 C CA . LEU A 1 104 ? -48.292 -21.319 24.881 1 55.15 141 LEU A CA 1
ATOM 707 C C . LEU A 1 104 ? -48.015 -22.541 25.781 1 55.85 141 LEU A C 1
ATOM 708 O O . LEU A 1 104 ? -46.92 -22.663 26.335 1 56.06 141 LEU A O 1
ATOM 713 N N . PRO A 1 105 ? -48.978 -23.482 25.91 1 55.77 142 PRO A N 1
ATOM 714 C CA . PRO A 1 105 ? -48.733 -24.667 26.74 1 56.15 142 PRO A CA 1
ATOM 715 C C . PRO A 1 105 ? -47.756 -25.66 26.102 1 57.18 142 PRO A C 1
ATOM 716 O O . PRO A 1 105 ? -47.356 -25.511 24.939 1 57.63 142 PRO A O 1
ATOM 720 N N . VAL A 1 115 ? -33.393 -17.617 20.085 1 45.8 152 VAL A N 1
ATOM 721 C CA . VAL A 1 115 ? -33.168 -16.168 20.037 1 46.06 152 VAL A CA 1
ATOM 722 C C . VAL A 1 115 ? -33.327 -15.623 18.59 1 44.68 152 VAL A C 1
ATOM 723 O O . VAL A 1 115 ? -33.88 -14.531 18.421 1 45.18 152 VAL A O 1
ATOM 727 N N . ASP A 1 116 ? -32.832 -16.355 17.567 1 42.28 153 ASP A N 1
ATOM 728 C CA . ASP A 1 116 ? -32.974 -15.902 16.187 1 40.87 153 ASP A CA 1
ATOM 729 C C . ASP A 1 116 ? -34.428 -16.049 15.732 1 40.21 153 ASP A C 1
ATOM 730 O O . ASP A 1 116 ? -35.147 -16.928 16.213 1 39.65 153 ASP A O 1
ATOM 735 N N . GLN A 1 117 ? -34.849 -15.2 14.794 1 39.91 154 GLN A N 1
ATOM 736 C CA . GLN A 1 117 ? -36.213 -15.148 14.298 1 40 154 GLN A CA 1
ATOM 737 C C . GLN A 1 117 ? -36.747 -16.492 13.776 1 37.8 154 GLN A C 1
ATOM 738 O O . GLN A 1 117 ? -37.855 -16.872 14.13 1 37.18 154 GLN A O 1
ATOM 744 N N . GLY A 1 118 ? -35.942 -17.212 12.99 1 36.39 155 GLY A N 1
ATOM 745 C CA . GLY A 1 118 ? -36.331 -18.49 12.405 1 35.69 155 GLY A CA 1
ATOM 746 C C . GLY A 1 118 ? -36.697 -19.53 13.445 1 35.33 155 GLY A C 1
ATOM 747 O O . GLY A 1 118 ? -37.766 -20.141 13.37 1 35.96 155 GLY A O 1
ATOM 748 N N . SER A 1 119 ? -35.835 -19.715 14.446 1 34.18 156 SER A N 1
ATOM 749 C CA . SER A 1 119 ? -36.083 -20.695 15.501 1 34.14 156 SER A CA 1
ATOM 750 C C . SER A 1 119 ? -37.295 -20.32 16.336 1 33.93 156 SER A C 1
ATOM 751 O O . SER A 1 119 ? -38.126 -21.178 16.63 1 34.31 156 SER A O 1
ATOM 754 N N . GLN A 1 120 ? -37.401 -19.045 16.722 1 33.2 157 GLN A N 1
ATOM 755 C CA . GLN A 1 120 ? -38.503 -18.599 17.568 1 33.52 157 GLN A CA 1
ATOM 756 C C . GLN A 1 120 ? -39.833 -18.766 16.883 1 32.71 157 GLN A C 1
ATOM 757 O O . GLN A 1 120 ? -40.755 -19.261 17.509 1 32.37 157 GLN A O 1
ATOM 763 N N . ALA A 1 121 ? -39.931 -18.365 15.606 1 31.84 158 ALA A N 1
ATOM 764 C CA . ALA A 1 121 ? -41.183 -18.476 14.863 1 31.87 158 ALA A CA 1
ATOM 765 C C . ALA A 1 121 ? -41.542 -19.919 14.563 1 31.35 158 ALA A C 1
ATOM 766 O O . ALA A 1 121 ? -42.722 -20.261 14.562 1 31.47 158 ALA A O 1
ATOM 768 N N . GLY A 1 122 ? -40.541 -20.76 14.306 1 30.92 159 GLY A N 1
ATOM 769 C CA . GLY A 1 122 ? -40.779 -22.177 14.031 1 31.5 159 GLY A CA 1
ATOM 770 C C . GLY A 1 122 ? -41.304 -22.899 15.249 1 31.74 159 GLY A C 1
ATOM 771 O O . GLY A 1 122 ? -42.21 -23.734 15.15 1 31.7 159 GLY A O 1
ATOM 772 N N . ASP A 1 123 ? -40.76 -22.546 16.412 1 31.45 160 ASP A N 1
ATOM 773 C CA . ASP A 1 123 ? -41.191 -23.153 17.66 1 31.94 160 ASP A CA 1
ATOM 774 C C . ASP A 1 123 ? -42.634 -22.713 17.97 1 31.83 160 ASP A C 1
ATOM 775 O O . ASP A 1 123 ? -43.472 -23.558 18.245 1 31.73 160 ASP A O 1
ATOM 780 N N . LEU A 1 124 ? -42.931 -21.408 17.829 1 31.2 161 LEU A N 1
ATOM 781 C CA . LEU A 1 124 ? -44.259 -20.849 18.075 1 30.89 161 LEU A CA 1
ATOM 782 C C . LEU A 1 124 ? -45.32 -21.416 17.109 1 30.16 161 LEU A C 1
ATOM 783 O O . LEU A 1 124 ? -46.344 -21.904 17.572 1 29.54 161 LEU A O 1
ATOM 788 N N . LEU A 1 125 ? -45.074 -21.363 15.774 1 29.78 162 LEU A N 1
ATOM 789 C CA . LEU A 1 125 ? -46.014 -21.876 14.779 1 29.63 162 LEU A CA 1
ATOM 790 C C . LEU A 1 125 ? -46.151 -23.401 14.833 1 29.72 162 LEU A C 1
ATOM 791 O O . LEU A 1 125 ? -47.222 -23.932 14.551 1 29.15 162 LEU A O 1
ATOM 796 N N . GLY A 1 126 ? -45.093 -24.093 15.246 1 29.67 163 GLY A N 1
ATOM 797 C CA . GLY A 1 126 ? -45.135 -25.537 15.42 1 30.14 163 GLY A CA 1
ATOM 798 C C . GLY A 1 126 ? -46.062 -25.925 16.556 1 31.08 163 GLY A C 1
ATOM 799 O O . GLY A 1 126 ? -46.891 -26.825 16.401 1 31.44 163 GLY A O 1
ATOM 800 N N . ILE A 1 127 ? -45.96 -25.234 17.705 1 31.07 164 ILE A N 1
ATOM 801 C CA . ILE A 1 127 ? -46.859 -25.505 18.837 1 32.26 164 ILE A CA 1
ATOM 802 C C . ILE A 1 127 ? -48.301 -25.155 18.428 1 32.82 164 ILE A C 1
ATOM 803 O O . ILE A 1 127 ? -49.23 -25.902 18.713 1 33.12 164 ILE A O 1
ATOM 808 N N . ALA A 1 128 ? -48.478 -24.025 17.74 1 32.6 165 ALA A N 1
ATOM 809 C CA . ALA A 1 128 ? -49.811 -23.56 17.346 1 32.89 165 ALA A CA 1
ATOM 810 C C . ALA A 1 128 ? -50.501 -24.382 16.255 1 33.72 165 ALA A C 1
ATOM 811 O O . ALA A 1 128 ? -51.716 -24.513 16.307 1 34.66 165 ALA A O 1
ATOM 813 N N . LEU A 1 129 ? -49.755 -24.914 15.273 1 33.01 166 LEU A N 1
ATOM 814 C CA . LEU A 1 129 ? -50.339 -25.591 14.114 1 32.69 166 LEU A CA 1
ATOM 815 C C . LEU A 1 129 ? -50.068 -27.082 13.984 1 32.47 166 LEU A C 1
ATOM 816 O O . LEU A 1 129 ? -50.68 -27.722 13.131 1 32.25 166 LEU A O 1
ATOM 821 N N . LEU A 1 130 ? -49.122 -27.632 14.736 1 32.31 167 LEU A N 1
ATOM 822 C CA . LEU A 1 130 ? -48.8 -29.058 14.641 1 32.66 167 LEU A CA 1
ATOM 823 C C . LEU A 1 130 ? -49.187 -29.79 15.93 1 34 167 LEU A C 1
ATOM 824 O O . LEU A 1 130 ? -49.194 -29.183 17.002 1 32.95 167 LEU A O 1
ATOM 829 N N . SER A 1 131 ? -49.505 -31.093 15.818 1 35.59 168 SER A N 1
ATOM 830 C CA . SER A 1 131 ? -49.814 -31.935 16.965 1 38.6 168 SER A CA 1
ATOM 831 C C . SER A 1 131 ? -48.56 -32.7 17.3 1 41.13 168 SER A C 1
ATOM 832 O O . SER A 1 131 ? -48.006 -33.4 16.447 1 40.45 168 SER A O 1
ATOM 835 N N . ASN A 1 132 ? -48.104 -32.55 18.535 1 43.48 169 ASN A N 1
ATOM 836 C CA . ASN A 1 132 ? -46.897 -33.192 19.039 1 46.07 169 ASN A CA 1
ATOM 837 C C . ASN A 1 132 ? -47.02 -34.703 18.953 1 47.47 169 ASN A C 1
ATOM 838 O O . ASN A 1 132 ? -48.078 -35.248 19.259 1 48.1 169 ASN A O 1
ATOM 843 N N . ALA A 1 133 ? -45.961 -35.375 18.504 1 47.97 170 ALA A N 1
ATOM 844 C CA . ALA A 1 133 ? -45.962 -36.832 18.401 1 49.12 170 ALA A CA 1
ATOM 845 C C . ALA A 1 133 ? -45.978 -37.434 19.81 1 50.68 170 ALA A C 1
ATOM 846 O O . ALA A 1 133 ? -46.059 -38.649 19.971 1 51.89 170 ALA A O 1
ATOM 848 N N . ALA A 1 137 ? -47.548 -33.821 25.959 1 67.93 174 ALA A N 1
ATOM 849 C CA . ALA A 1 137 ? -47.639 -32.425 25.544 1 68.21 174 ALA A CA 1
ATOM 850 C C . ALA A 1 137 ? -49.082 -31.918 25.629 1 68.25 174 ALA A C 1
ATOM 851 O O . ALA A 1 137 ? -50.015 -32.629 25.253 1 68.62 174 ALA A O 1
ATOM 853 N N . PRO A 1 138 ? -49.293 -30.694 26.129 1 67.96 175 PRO A N 1
ATOM 854 C CA . PRO A 1 138 ? -50.672 -30.174 26.207 1 67.55 175 PRO A CA 1
ATOM 855 C C . PRO A 1 138 ? -51.264 -29.805 24.842 1 66.68 175 PRO A C 1
ATOM 856 O O . PRO A 1 138 ? -50.564 -29.309 23.968 1 66.74 175 PRO A O 1
ATOM 860 N N . THR A 1 139 ? -52.554 -30.078 24.659 1 65.5 176 THR A N 1
ATOM 861 C CA . THR A 1 139 ? -53.247 -29.755 23.422 1 64.34 176 THR A CA 1
ATOM 862 C C . THR A 1 139 ? -53.474 -28.245 23.371 1 61.81 176 THR A C 1
ATOM 863 O O . THR A 1 139 ? -53.834 -27.646 24.38 1 61.83 176 THR A O 1
ATOM 867 N N . VAL A 1 140 ? -53.227 -27.622 22.212 1 59.26 177 VAL A N 1
ATOM 868 C CA . VAL A 1 140 ? -53.457 -26.188 22.054 1 56.91 177 VAL A CA 1
ATOM 869 C C . VAL A 1 140 ? -54.89 -25.991 21.603 1 53.61 177 VAL A C 1
ATOM 870 O O . VAL A 1 140 ? -55.271 -26.523 20.563 1 53.76 177 VAL A O 1
ATOM 874 N N . GLU A 1 141 ? -55.7 -25.274 22.399 1 50.83 178 GLU A N 1
ATOM 875 C CA . GLU A 1 141 ? -57.097 -25.072 22.021 1 48.5 178 GLU A CA 1
ATOM 876 C C . GLU A 1 141 ? -57.246 -24.008 20.938 1 46.07 178 GLU A C 1
ATOM 877 O O . GLU A 1 141 ? -56.333 -23.193 20.725 1 46 178 GLU A O 1
ATOM 883 N N . GLN A 1 142 ? -58.367 -24.066 20.202 1 43.89 179 GLN A N 1
ATOM 884 C CA . GLN A 1 142 ? -58.646 -23.184 19.073 1 42.82 179 GLN A CA 1
ATOM 885 C C . GLN A 1 142 ? -58.363 -21.702 19.34 1 41.76 179 GLN A C 1
ATOM 886 O O . GLN A 1 142 ? -57.679 -21.083 18.539 1 41.9 179 GLN A O 1
ATOM 892 N N . ALA A 1 143 ? -58.837 -21.153 20.47 1 40.31 180 ALA A N 1
ATOM 893 C CA . ALA A 1 143 ? -58.646 -19.735 20.795 1 39.96 180 ALA A CA 1
ATOM 894 C C . ALA A 1 143 ? -57.179 -19.314 20.932 1 38.59 180 ALA A C 1
ATOM 895 O O . ALA A 1 143 ? -56.824 -18.209 20.526 1 38.93 180 ALA A O 1
ATOM 897 N N . GLN A 1 144 ? -56.332 -20.183 21.494 1 37.06 181 GLN A N 1
ATOM 898 C CA . GLN A 1 144 ? -54.908 -19.882 21.612 1 36.46 181 GLN A CA 1
ATOM 899 C C . GLN A 1 144 ? -54.292 -19.862 20.209 1 35.27 181 GLN A C 1
ATOM 900 O O . GLN A 1 144 ? -53.524 -18.946 19.895 1 34.46 181 GLN A O 1
ATOM 906 N N . ARG A 1 145 ? -54.659 -20.842 19.359 1 34.43 182 ARG A N 1
ATOM 907 C CA . ARG A 1 145 ? -54.158 -20.9 17.981 1 35.48 182 ARG A CA 1
ATOM 908 C C . ARG A 1 145 ? -54.592 -19.636 17.207 1 35.87 182 ARG A C 1
ATOM 909 O O . ARG A 1 145 ? -53.756 -18.97 16.62 1 35.12 182 ARG A O 1
ATOM 917 N N . ASP A 1 146 ? -55.881 -19.284 17.25 1 36.72 183 ASP A N 1
ATOM 918 C CA . ASP A 1 146 ? -56.396 -18.104 16.552 1 38.44 183 ASP A CA 1
ATOM 919 C C . ASP A 1 146 ? -55.738 -16.819 17.022 1 39.12 183 ASP A C 1
ATOM 920 O O . ASP A 1 146 ? -55.456 -15.957 16.19 1 39.55 183 ASP A O 1
ATOM 925 N N . THR A 1 147 ? -55.469 -16.694 18.338 1 38.67 184 THR A N 1
ATOM 926 C CA . THR A 1 147 ? -54.795 -15.516 18.884 1 39.11 184 THR A CA 1
ATOM 927 C C . THR A 1 147 ? -53.366 -15.396 18.336 1 38.61 184 THR A C 1
ATOM 928 O O . THR A 1 147 ? -52.933 -14.299 17.977 1 39.06 184 THR A O 1
ATOM 932 N N . VAL A 1 148 ? -52.641 -16.521 18.259 1 37.5 185 VAL A N 1
ATOM 933 C CA . VAL A 1 148 ? -51.279 -16.532 17.725 1 36.75 185 VAL A CA 1
ATOM 934 C C . VAL A 1 148 ? -51.276 -16.124 16.241 1 35.69 185 VAL A C 1
ATOM 935 O O . VAL A 1 148 ? -50.483 -15.262 15.849 1 35.62 185 VAL A O 1
ATOM 939 N N . LEU A 1 149 ? -52.182 -16.71 15.428 1 34.51 186 LEU A N 1
ATOM 940 C CA . LEU A 1 149 ? -52.281 -16.421 13.99 1 34.78 186 LEU A CA 1
ATOM 941 C C . LEU A 1 149 ? -52.67 -14.974 13.726 1 35.15 186 LEU A C 1
ATOM 942 O O . LEU A 1 149 ? -52.088 -14.335 12.844 1 34.92 186 LEU A O 1
ATOM 947 N N . ALA A 1 150 ? -53.63 -14.446 14.514 1 34.83 187 ALA A N 1
ATOM 948 C CA . ALA A 1 150 ? -54.07 -13.059 14.392 1 34.84 187 ALA A CA 1
ATOM 949 C C . ALA A 1 150 ? -52.935 -12.071 14.741 1 34.57 187 ALA A C 1
ATOM 950 O O . ALA A 1 150 ? -52.752 -11.075 14.037 1 34.45 187 ALA A O 1
ATOM 952 N N . ALA A 1 151 ? -52.162 -12.357 15.807 1 34.05 188 ALA A N 1
ATOM 953 C CA . ALA A 1 151 ? -51.063 -11.479 16.219 1 34.37 188 ALA A CA 1
ATOM 954 C C . ALA A 1 151 ? -49.963 -11.422 15.14 1 35.03 188 ALA A C 1
ATOM 955 O O . ALA A 1 151 ? -49.471 -10.342 14.824 1 35.2 188 ALA A O 1
ATOM 957 N N . LEU A 1 152 ? -49.601 -12.583 14.554 1 35.09 189 LEU A N 1
ATOM 958 C CA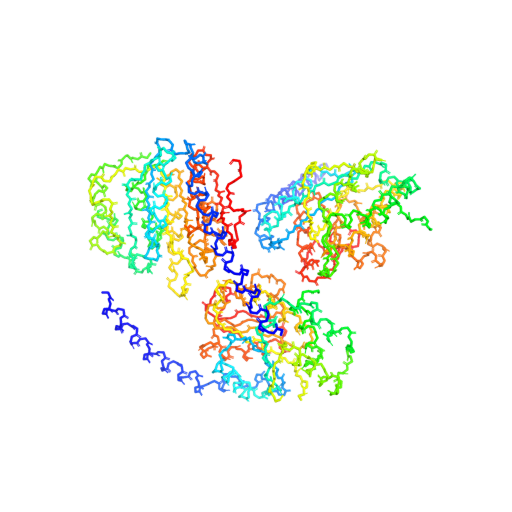 . LEU A 1 152 ? -48.552 -12.603 13.53 1 35.12 189 LEU A CA 1
ATOM 959 C C . LEU A 1 152 ? -49.003 -11.928 12.259 1 36.93 189 LEU A C 1
ATOM 960 O O . LEU A 1 152 ? -48.178 -11.322 11.583 1 38 189 LEU A O 1
ATOM 965 N N . ARG A 1 153 ? -50.288 -12.047 11.904 1 37.53 190 ARG A N 1
ATOM 966 C CA . ARG A 1 153 ? -50.786 -11.4 10.693 1 39.3 190 ARG A CA 1
ATOM 967 C C . ARG A 1 153 ? -50.873 -9.876 10.89 1 39.74 190 ARG A C 1
ATOM 968 O O . ARG A 1 153 ? -50.493 -9.101 10.002 1 38.94 190 ARG A O 1
ATOM 976 N N . GLU A 1 154 ? -51.337 -9.458 12.069 1 40.31 191 GLU A N 1
ATOM 977 C CA . GLU A 1 154 ? -51.472 -8.041 12.387 1 41.74 191 GLU A CA 1
ATOM 978 C C . GLU A 1 154 ? -50.123 -7.313 12.36 1 42.49 191 GLU A C 1
ATOM 979 O O . GLU A 1 154 ? -50.074 -6.134 12.006 1 43.41 191 GLU A O 1
ATOM 985 N N . THR A 1 155 ? -49.041 -8.007 12.727 1 41.95 192 THR A N 1
ATOM 986 C CA . THR A 1 155 ? -47.727 -7.379 12.769 1 42.36 192 THR A CA 1
ATOM 987 C C . THR A 1 155 ? -46.894 -7.592 11.479 1 42.47 192 THR A C 1
ATOM 988 O O . THR A 1 155 ? -45.717 -7.247 11.467 1 42.81 192 THR A O 1
ATOM 992 N N . GLY A 1 156 ? -47.508 -8.122 10.418 1 41.74 193 GLY A N 1
ATOM 993 C CA . GLY A 1 156 ? -46.86 -8.29 9.123 1 41.13 193 GLY A CA 1
ATOM 994 C C . GLY A 1 156 ? -45.992 -9.513 8.908 1 40.3 193 GLY A C 1
ATOM 995 O O . GLY A 1 156 ? -45.263 -9.583 7.905 1 40.4 193 GLY A O 1
ATOM 996 N N . PHE A 1 157 ? -46.06 -10.499 9.821 1 38.96 194 PHE A N 1
ATOM 997 C CA . PHE A 1 157 ? -45.221 -11.691 9.69 1 38.14 194 PHE A CA 1
ATOM 998 C C . PHE A 1 157 ? -45.806 -12.776 8.78 1 37.32 194 PHE A C 1
ATOM 999 O O . PHE A 1 157 ? -45.062 -13.428 8.04 1 37.05 194 PHE A O 1
ATOM 1007 N N . ILE A 1 158 ? -47.124 -12.993 8.844 1 36.36 195 ILE A N 1
ATOM 1008 C CA . ILE A 1 158 ? -47.757 -14.026 8.034 1 36.18 195 ILE A CA 1
ATOM 1009 C C . ILE A 1 158 ? -49.091 -13.549 7.443 1 36.75 195 ILE A C 1
ATOM 1010 O O . ILE A 1 158 ? -49.685 -12.583 7.908 1 35.77 195 ILE A O 1
ATOM 1015 N N . THR A 1 159 ? -49.567 -14.265 6.425 1 37.41 196 THR A N 1
ATOM 1016 C CA . THR A 1 159 ? -50.922 -14.254 5.88 1 39.07 196 THR A CA 1
ATOM 1017 C C . THR A 1 159 ? -51.317 -15.755 5.783 1 40.27 196 THR A C 1
ATOM 1018 O O . THR A 1 159 ? -50.42 -16.606 5.746 1 39.32 196 THR A O 1
ATOM 1022 N N . TYR A 1 160 ? -52.622 -16.091 5.769 1 41.62 197 TYR A N 1
ATOM 1023 C CA . TYR A 1 160 ? -53.006 -17.504 5.732 1 43.62 197 TYR A CA 1
ATOM 1024 C C . TYR A 1 160 ? -54.348 -17.785 5.1 1 45.47 197 TYR A C 1
ATOM 1025 O O . TYR A 1 160 ? -55.233 -16.939 5.095 1 46.11 197 TYR A O 1
ATOM 1034 N N . GLN A 1 161 ? -54.482 -18.999 4.554 1 46.59 198 GLN A N 1
ATOM 1035 C CA . GLN A 1 161 ? -55.704 -19.51 3.942 1 48.47 198 GLN A CA 1
ATOM 1036 C C . GLN A 1 161 ? -55.931 -20.925 4.46 1 49.42 198 GLN A C 1
ATOM 1037 O O . GLN A 1 161 ? -55.021 -21.739 4.385 1 49.27 198 GLN A O 1
ATOM 1043 N N . PRO A 1 162 ? -57.118 -21.252 4.994 1 49.97 199 PRO A N 1
ATOM 1044 C CA . PRO A 1 162 ? -58.284 -20.366 5.162 1 50.42 199 PRO A CA 1
ATOM 1045 C C . PRO A 1 162 ? -58.121 -19.378 6.318 1 50.73 199 PRO A C 1
ATOM 1046 O O . PRO A 1 162 ? -57.203 -19.524 7.123 1 50.9 199 PRO A O 1
ATOM 1050 N N . ILE A 1 166 ? -58.728 -22.904 11.552 1 47.42 203 ILE A N 1
ATOM 1051 C CA . ILE A 1 166 ? -57.625 -23.766 11.148 1 47.23 203 ILE A CA 1
ATOM 1052 C C . ILE A 1 166 ? -57.409 -24.857 12.184 1 46.98 203 ILE A C 1
ATOM 1053 O O . ILE A 1 166 ? -57.261 -24.563 13.364 1 47.28 203 ILE A O 1
ATOM 1058 N N . GLY A 1 167 ? -57.427 -26.103 11.743 1 46.54 204 GLY A N 1
ATOM 1059 C CA . GLY A 1 167 ? -57.214 -27.235 12.632 1 46.36 204 GLY A CA 1
ATOM 1060 C C . GLY A 1 167 ? -55.745 -27.535 12.845 1 45.66 204 GLY A C 1
ATOM 1061 O O . GLY A 1 167 ? -54.876 -26.866 12.286 1 46.29 204 GLY A O 1
ATOM 1062 N N . THR A 1 168 ? -55.454 -28.544 13.652 1 44.06 205 THR A N 1
ATOM 1063 C CA . THR A 1 168 ? -54.083 -28.952 13.911 1 42.77 205 THR A CA 1
ATOM 1064 C C . THR A 1 168 ? -53.639 -29.975 12.841 1 40.39 205 THR A C 1
ATOM 1065 O O . THR A 1 168 ? -54.453 -30.742 12.328 1 40.89 205 THR A O 1
ATOM 1069 N N . ALA A 1 169 ? -52.353 -29.964 12.491 1 37.81 206 ALA A N 1
ATOM 1070 C CA . ALA A 1 169 ? -51.822 -30.873 11.478 1 35.83 206 ALA A CA 1
ATOM 1071 C C . ALA A 1 169 ? -50.783 -31.843 12.072 1 34.99 206 ALA A C 1
ATOM 1072 O O . ALA A 1 169 ? -50.147 -31.54 13.074 1 35.18 206 ALA A O 1
ATOM 1074 N N . ASN A 1 170 ? -50.589 -32.984 11.432 1 33.65 207 ASN A N 1
ATOM 1075 C CA . ASN A 1 170 ? -49.6 -33.958 11.87 1 33.28 207 ASN A CA 1
ATOM 1076 C C . ASN A 1 170 ? -48.212 -33.66 11.339 1 32.51 207 ASN A C 1
ATOM 1077 O O . ASN A 1 170 ? -47.226 -33.953 12.003 1 32.54 207 ASN A O 1
ATOM 1082 N N . ALA A 1 171 ? -48.126 -33.127 10.12 1 31.39 208 ALA A N 1
ATOM 1083 C CA . ALA A 1 171 ? -46.844 -32.925 9.464 1 30.08 208 ALA A CA 1
ATOM 1084 C C . ALA A 1 171 ? -46.824 -31.602 8.68 1 29.37 208 ALA A C 1
ATOM 1085 O O . ALA A 1 171 ? -47.869 -30.951 8.562 1 29.55 208 ALA A O 1
ATOM 1087 N N . THR A 1 172 ? -45.641 -31.181 8.163 1 28.32 209 THR A N 1
ATOM 1088 C CA . THR A 1 172 ? -45.568 -29.935 7.42 1 27.92 209 THR A CA 1
ATOM 1089 C C . THR A 1 172 ? -44.573 -29.927 6.269 1 26.58 209 THR A C 1
ATOM 1090 O O . THR A 1 172 ? -43.545 -30.6 6.291 1 25.82 209 THR A O 1
ATOM 1094 N N . VAL A 1 173 ? -44.884 -29.113 5.269 1 25.86 210 VAL A N 1
ATOM 1095 C CA . VAL A 1 173 ? -44 -28.875 4.156 1 25.62 210 VAL A CA 1
ATOM 1096 C C . VAL A 1 173 ? -43.75 -27.375 4.112 1 24.94 210 VAL A C 1
ATOM 1097 O O . VAL A 1 173 ? -44.69 -26.583 4.095 1 25.81 210 VAL A O 1
ATOM 1101 N N . VAL A 1 174 ? -42.499 -26.988 4.101 1 23.59 211 VAL A N 1
ATOM 1102 C CA . VAL A 1 174 ? -42.108 -25.593 3.949 1 23.58 211 VAL A CA 1
ATOM 1103 C C . VAL A 1 174 ? -41.647 -25.465 2.506 1 23.23 211 VAL A C 1
ATOM 1104 O O . VAL A 1 174 ? -40.71 -26.156 2.108 1 24.56 211 VAL A O 1
ATOM 1108 N N . VAL A 1 175 ? -42.345 -24.68 1.694 1 21.9 212 VAL A N 1
ATOM 1109 C CA . VAL A 1 175 ? -42.021 -24.549 0.269 1 22.04 212 VAL A CA 1
ATOM 1110 C C . VAL A 1 175 ? -41.307 -23.217 0.002 1 23.13 212 VAL A C 1
ATOM 1111 O O . VAL A 1 175 ? -41.757 -22.15 0.455 1 23.71 212 VAL A O 1
ATOM 1115 N N . THR A 1 176 ? -40.2 -23.277 -0.743 1 22.55 213 THR A N 1
ATOM 1116 C CA . THR A 1 176 ? -39.406 -22.107 -1.113 1 23.03 213 THR A CA 1
ATOM 1117 C C . THR A 1 176 ? -39.359 -22.005 -2.668 1 24.28 213 THR A C 1
ATOM 1118 O O . THR A 1 176 ? -39.943 -22.828 -3.381 1 24.88 213 THR A O 1
ATOM 1122 N N . GLY A 1 177 ? -38.669 -20.999 -3.177 1 25.12 214 GLY A N 1
ATOM 1123 C CA . GLY A 1 177 ? -38.427 -20.857 -4.602 1 25.57 214 GLY A CA 1
ATOM 1124 C C . GLY A 1 177 ? -37.142 -21.581 -4.927 1 26.88 214 GLY A C 1
ATOM 1125 O O . GLY A 1 177 ? -36.777 -22.564 -4.261 1 27.86 214 GLY A O 1
ATOM 1126 N N . GLY A 1 178 ? -36.445 -21.103 -5.934 1 26.5 215 GLY A N 1
ATOM 1127 C CA . GLY A 1 178 ? -35.19 -21.693 -6.341 1 27.17 215 GLY A CA 1
ATOM 1128 C C . GLY A 1 178 ? -33.999 -21.022 -5.696 1 28.47 215 GLY A C 1
ATOM 1129 O O . GLY A 1 178 ? -33.929 -20.862 -4.461 1 27.9 215 GLY A O 1
ATOM 1130 N N . ALA A 1 179 ? -33.055 -20.605 -6.535 1 29.14 216 ALA A N 1
ATOM 1131 C CA . ALA A 1 179 ? -31.854 -19.952 -6.047 1 30.85 216 ALA A CA 1
ATOM 1132 C C . ALA A 1 179 ? -32.138 -18.579 -5.457 1 31.99 216 ALA A C 1
ATOM 1133 O O . ALA A 1 179 ? -33.083 -17.907 -5.858 1 31.94 216 ALA A O 1
ATOM 1135 N N . LEU A 1 180 ? -31.351 -18.198 -4.455 1 32.82 217 LEU A N 1
ATOM 1136 C CA . LEU A 1 180 ? -31.393 -16.884 -3.85 1 34.58 217 LEU A CA 1
ATOM 1137 C C . LEU A 1 180 ? -30.167 -16.133 -4.386 1 37.89 217 LEU A C 1
ATOM 1138 O O . LEU A 1 180 ? -29.106 -16.742 -4.586 1 38.41 217 LEU A O 1
ATOM 1143 N N . SER A 1 181 ? -30.291 -14.831 -4.605 1 40.06 218 SER A N 1
ATOM 1144 C CA . SER A 1 181 ? -29.167 -14.058 -5.124 1 42.96 218 SER A CA 1
ATOM 1145 C C . SER A 1 181 ? -28.116 -13.777 -4.045 1 46.04 218 SER A C 1
ATOM 1146 O O . SER A 1 181 ? -26.943 -13.593 -4.373 1 45.72 218 SER A O 1
ATOM 1149 N N . THR A 1 182 ? -28.541 -13.661 -2.767 1 48.25 219 THR A N 1
ATOM 1150 C CA . THR A 1 182 ? -27.635 -13.246 -1.687 1 50.95 219 THR A CA 1
ATOM 1151 C C . THR A 1 182 ? -27.993 -13.867 -0.335 1 52.03 219 THR A C 1
ATOM 1152 O O . THR A 1 182 ? -29.115 -13.716 0.143 1 52.68 219 THR A O 1
ATOM 1156 N N . ASN A 1 186 ? -30.216 -12.902 5.89 1 42.74 223 ASN A N 1
ATOM 1157 C CA . ASN A 1 186 ? -29.843 -14.321 5.82 1 42.15 223 ASN A CA 1
ATOM 1158 C C . ASN A 1 186 ? -31.154 -15.114 5.639 1 39.71 223 ASN A C 1
ATOM 1159 O O . ASN A 1 186 ? -31.519 -15.914 6.497 1 39.48 223 ASN A O 1
ATOM 1164 N N . GLN A 1 187 ? -31.882 -14.833 4.538 1 37.47 224 GLN A N 1
ATOM 1165 C CA . GLN A 1 187 ? -33.178 -15.415 4.195 1 36.37 224 GLN A CA 1
ATOM 1166 C C . GLN A 1 187 ? -33.174 -16.95 4.086 1 33.89 224 GLN A C 1
ATOM 1167 O O . GLN A 1 187 ? -34.143 -17.6 4.468 1 33.64 224 GLN A O 1
ATOM 1173 N N . GLY A 1 188 ? -32.111 -17.513 3.54 1 31.91 225 GLY A N 1
ATOM 1174 C CA . GLY A 1 188 ? -31.98 -18.967 3.444 1 30.51 225 GLY A CA 1
ATOM 1175 C C . GLY A 1 188 ? -31.819 -19.566 4.825 1 28.9 225 GLY A C 1
ATOM 1176 O O . GLY A 1 188 ? -32.533 -20.497 5.203 1 28.05 225 GLY A O 1
ATOM 1177 N N . VAL A 1 189 ? -30.942 -18.961 5.624 1 28.49 226 VAL A N 1
ATOM 1178 C CA . VAL A 1 189 ? -30.682 -19.402 6.995 1 28.59 226 VAL A CA 1
ATOM 1179 C C . VAL A 1 189 ? -31.934 -19.346 7.873 1 28.27 226 VAL A C 1
ATOM 1180 O O . VAL A 1 189 ? -32.256 -20.33 8.544 1 27.79 226 VAL A O 1
ATOM 1184 N N . SER A 1 190 ? -32.668 -18.217 7.839 1 28.26 227 SER A N 1
ATOM 1185 C CA . SER A 1 190 ? -33.882 -18.088 8.653 1 28.8 227 SER A CA 1
ATOM 1186 C C . SER A 1 190 ? -34.944 -19.126 8.301 1 27.32 227 SER A C 1
ATOM 1187 O O . SER A 1 190 ? -35.621 -19.641 9.2 1 27.92 227 SER A O 1
ATOM 1190 N N . VAL A 1 191 ? -35.094 -19.445 7.01 1 25.26 228 VAL A N 1
ATOM 1191 C CA . VAL A 1 191 ? -36.081 -20.434 6.591 1 24.06 228 VAL A CA 1
ATOM 1192 C C . VAL A 1 191 ? -35.644 -21.874 6.957 1 23.66 228 VAL A C 1
ATOM 1193 O O . VAL A 1 191 ? -36.489 -22.685 7.349 1 23.53 228 VAL A O 1
ATOM 1197 N N . ALA A 1 192 ? -34.337 -22.175 6.878 1 22.34 229 ALA A N 1
ATOM 1198 C CA . ALA A 1 192 ? -33.833 -23.494 7.266 1 22.85 229 ALA A CA 1
ATOM 1199 C C . ALA A 1 192 ? -34.007 -23.664 8.78 1 23.59 229 ALA A C 1
ATOM 1200 O O . ALA A 1 192 ? -34.457 -24.714 9.228 1 23.73 229 ALA A O 1
ATOM 1202 N N . ARG A 1 193 ? -33.696 -22.612 9.564 1 24.54 230 ARG A N 1
ATOM 1203 C CA . ARG A 1 193 ? -33.848 -22.657 11.016 1 25.9 230 ARG A CA 1
ATOM 1204 C C . ARG A 1 193 ? -35.313 -22.731 11.415 1 27.18 230 ARG A C 1
ATOM 1205 O O . ARG A 1 193 ? -35.637 -23.403 12.391 1 27.36 230 ARG A O 1
ATOM 1213 N N . PHE A 1 194 ? -36.205 -22.082 10.641 1 27.46 231 PHE A N 1
ATOM 1214 C CA . PHE A 1 194 ? -37.656 -22.124 10.845 1 28 231 PHE A CA 1
ATOM 1215 C C . PHE A 1 194 ? -38.138 -23.581 10.67 1 27.53 231 PHE A C 1
ATOM 1216 O O . PHE A 1 194 ? -38.807 -24.128 11.546 1 27.75 231 PHE A O 1
ATOM 1224 N N . ALA A 1 195 ? -37.749 -24.222 9.575 1 27.05 232 ALA A N 1
ATOM 1225 C CA . ALA A 1 195 ? -38.128 -25.611 9.322 1 27.82 232 ALA A CA 1
ATOM 1226 C C . ALA A 1 195 ? -37.566 -26.558 10.39 1 28.1 232 ALA A C 1
ATOM 1227 O O . ALA A 1 195 ? -38.285 -27.434 10.865 1 28.42 232 ALA A O 1
ATOM 1229 N N . ALA A 1 196 ? -36.301 -26.37 10.793 1 27.78 233 ALA A N 1
ATOM 1230 C CA . ALA A 1 196 ? -35.687 -27.218 11.826 1 28.82 233 ALA A CA 1
ATOM 1231 C C . ALA A 1 196 ? -36.419 -27.066 13.186 1 29.5 233 ALA A C 1
ATOM 1232 O O . ALA A 1 196 ? -36.489 -28.033 13.952 1 29.49 233 ALA A O 1
ATOM 1234 N N . ALA A 1 197 ? -36.929 -25.859 13.495 1 29.07 234 ALA A N 1
ATOM 1235 C CA . ALA A 1 197 ? -37.639 -25.637 14.754 1 29.77 234 ALA A CA 1
ATOM 1236 C C . ALA A 1 197 ? -39.063 -26.222 14.735 1 29.63 234 ALA A C 1
ATOM 1237 O O . ALA A 1 197 ? -39.578 -26.569 15.792 1 29.84 234 ALA A O 1
ATOM 1239 N N . LEU A 1 198 ? -39.673 -26.361 13.548 1 28.55 235 LEU A N 1
ATOM 1240 C CA . LEU A 1 198 ? -40.988 -26.989 13.378 1 28.8 235 LEU A CA 1
ATOM 1241 C C . LEU A 1 198 ? -40.895 -28.505 13.619 1 30.35 235 LEU A C 1
ATOM 1242 O O . LEU A 1 198 ? -41.846 -29.101 14.115 1 31.36 235 LEU A O 1
ATOM 1247 N N . ALA A 1 199 ? -39.778 -29.129 13.201 1 30.18 236 ALA A N 1
ATOM 1248 C CA . ALA A 1 199 ? -39.577 -30.577 13.254 1 31.32 236 ALA A CA 1
ATOM 1249 C C . ALA A 1 199 ? -39.936 -31.258 14.576 1 31.66 236 ALA A C 1
ATOM 1250 O O . ALA A 1 199 ? -40.744 -32.186 14.513 1 31.96 236 ALA A O 1
ATOM 1252 N N . PRO A 1 200 ? -39.435 -30.856 15.772 1 31.69 237 PRO A N 1
ATOM 1253 C CA . PRO A 1 200 ? -39.842 -31.583 16.999 1 32.18 237 PRO A CA 1
ATOM 1254 C C . PRO A 1 200 ? -41.287 -31.362 17.424 1 32.32 237 PRO A C 1
ATOM 1255 O O . PRO A 1 200 ? -41.742 -32.033 18.35 1 32.28 237 PRO A O 1
ATOM 1259 N N . ARG A 1 201 ? -42.003 -30.408 16.788 1 31.73 238 ARG A N 1
ATOM 1260 C CA . ARG A 1 201 ? -43.382 -30.095 17.173 1 31.41 238 ARG A CA 1
ATOM 1261 C C . ARG A 1 201 ? -44.445 -30.96 16.495 1 31.84 238 ARG A C 1
ATOM 1262 O O . ARG A 1 201 ? -45.608 -30.891 16.876 1 31.99 238 ARG A O 1
ATOM 1270 N N . GLY A 1 202 ? -44.057 -31.76 15.503 1 32.06 239 GLY A N 1
ATOM 1271 C CA . GLY A 1 202 ? -44.982 -32.642 14.799 1 32.23 239 GLY A CA 1
ATOM 1272 C C . GLY A 1 202 ? -44.368 -33.99 14.47 1 33.32 239 GLY A C 1
ATOM 1273 O O . GLY A 1 202 ? -43.357 -34.391 15.065 1 33.35 239 GLY A O 1
ATOM 1274 N N . SER A 1 203 ? -44.981 -34.699 13.515 1 33.47 240 SER A N 1
ATOM 1275 C CA . SER A 1 203 ? -44.552 -36.022 13.076 1 34.14 240 SER A CA 1
ATOM 1276 C C . SER A 1 203 ? -43.651 -36.011 11.844 1 33.8 240 SER A C 1
ATOM 1277 O O . SER A 1 203 ? -43.367 -37.077 11.325 1 35.19 240 SER A O 1
ATOM 1280 N N . GLY A 1 204 ? -43.263 -34.844 11.349 1 31.98 241 GLY A N 1
ATOM 1281 C CA . GLY A 1 204 ? -42.401 -34.754 10.184 1 30.69 241 GLY A CA 1
ATOM 1282 C C . GLY A 1 204 ? -42.468 -33.413 9.49 1 29.41 241 GLY A C 1
ATOM 1283 O O . GLY A 1 204 ? -43.548 -32.857 9.301 1 29.42 241 GLY A O 1
ATOM 1284 N N . THR A 1 205 ? -41.299 -32.876 9.137 1 27.39 242 THR A N 1
ATOM 1285 C CA . THR A 1 205 ? -41.127 -31.621 8.443 1 26.83 242 THR A CA 1
ATOM 1286 C C . THR A 1 205 ? -40.267 -31.826 7.179 1 26.97 242 THR A C 1
ATOM 1287 O O . THR A 1 205 ? -39.178 -32.42 7.241 1 26.84 242 THR A O 1
ATOM 1291 N N . LEU A 1 206 ? -40.762 -31.337 6.044 1 25.97 243 LEU A N 1
ATOM 1292 C CA . LEU A 1 206 ? -40.028 -31.415 4.806 1 25.62 243 LEU A CA 1
ATOM 1293 C C . LEU A 1 206 ? -39.82 -30.01 4.242 1 24.95 243 LEU A C 1
ATOM 1294 O O . LEU A 1 206 ? -40.756 -29.212 4.19 1 24.88 243 LEU A O 1
ATOM 1299 N N . LEU A 1 207 ? -38.587 -29.695 3.823 1 23.93 244 LEU A N 1
ATOM 1300 C CA . LEU A 1 207 ? -38.29 -28.404 3.221 1 23.97 244 LEU A CA 1
ATOM 1301 C C . LEU A 1 207 ? -38.129 -28.641 1.706 1 24.51 244 LEU A C 1
ATOM 1302 O O . LEU A 1 207 ? -37.274 -29.414 1.299 1 24.93 244 LEU A O 1
ATOM 1307 N N . ALA A 1 208 ? -38.985 -28.048 0.885 1 24.6 245 ALA A N 1
ATOM 1308 C CA . ALA A 1 208 ? -38.959 -28.278 -0.559 1 25.84 245 ALA A CA 1
ATOM 1309 C C . ALA A 1 208 ? -38.717 -26.99 -1.317 1 26.5 245 ALA A C 1
ATOM 1310 O O . ALA A 1 208 ? -39.399 -26.007 -1.09 1 27.16 245 ALA A O 1
ATOM 1312 N N . GLY A 1 209 ? -37.767 -27.014 -2.234 1 26.21 246 GLY A N 1
ATOM 1313 C CA . GLY A 1 209 ? -37.471 -25.867 -3.069 1 25.65 246 GLY A CA 1
ATOM 1314 C C . GLY A 1 209 ? -37.447 -26.217 -4.539 1 25.9 246 GLY A C 1
ATOM 1315 O O . GLY A 1 209 ? -37.507 -27.386 -4.912 1 25.24 246 GLY A O 1
ATOM 1316 N N . ARG A 1 210 ? -37.362 -25.194 -5.391 1 26.32 247 ARG A N 1
ATOM 1317 C CA . ARG A 1 210 ? -37.284 -25.357 -6.837 1 26.69 247 ARG A CA 1
ATOM 1318 C C . ARG A 1 210 ? -35.825 -25.525 -7.247 1 27.01 247 ARG A C 1
ATOM 1319 O O . ARG A 1 210 ? -34.923 -25.267 -6.45 1 26.33 247 ARG A O 1
ATOM 1327 N N . ASP A 1 211 ? -35.571 -25.894 -8.514 1 27.56 248 ASP A N 1
ATOM 1328 C CA . ASP A 1 211 ? -34.226 -26.067 -9.05 1 28.59 248 ASP A CA 1
ATOM 1329 C C . ASP A 1 211 ? -33.374 -24.808 -8.784 1 28.21 248 ASP A C 1
ATOM 1330 O O . ASP A 1 211 ? -33.833 -23.689 -9.002 1 28.12 248 ASP A O 1
ATOM 1335 N N . GLY A 1 212 ? -32.206 -25.015 -8.206 1 27.21 249 GLY A N 1
ATOM 1336 C CA . GLY A 1 212 ? -31.356 -23.921 -7.75 1 26.43 249 GLY A CA 1
ATOM 1337 C C . GLY A 1 212 ? -31.364 -23.793 -6.227 1 25.72 249 GLY A C 1
ATOM 1338 O O . GLY A 1 212 ? -30.462 -23.178 -5.645 1 26.78 249 GLY A O 1
ATOM 1339 N N . SER A 1 213 ? -32.375 -24.368 -5.551 1 24.48 250 SER A N 1
ATOM 1340 C CA . SER A 1 213 ? -32.471 -24.303 -4.084 1 24.38 250 SER A CA 1
ATOM 1341 C C . SER A 1 213 ? -31.379 -25.112 -3.373 1 24.25 250 SER A C 1
ATOM 1342 O O . SER A 1 213 ? -31.145 -24.892 -2.192 1 23.54 250 SER A O 1
ATOM 1345 N N . ALA A 1 214 ? -30.741 -26.046 -4.078 1 24.41 251 ALA A N 1
ATOM 1346 C CA . ALA A 1 214 ? -29.649 -26.852 -3.527 1 25.75 251 ALA A CA 1
ATOM 1347 C C . ALA A 1 214 ? -28.296 -26.106 -3.522 1 27.09 251 ALA A C 1
ATOM 1348 O O . ALA A 1 214 ? -27.284 -26.687 -3.108 1 28.67 251 ALA A O 1
ATOM 1350 N N . ASN A 1 215 ? -28.267 -24.828 -3.973 1 26.58 252 ASN A N 1
ATOM 1351 C CA . ASN A 1 215 ? -27.057 -24.002 -4 1 26.99 252 ASN A CA 1
ATOM 1352 C C . ASN A 1 215 ? -27.199 -22.95 -2.927 1 27.92 252 ASN A C 1
ATOM 1353 O O . ASN A 1 215 ? -28.293 -22.401 -2.733 1 26.88 252 ASN A O 1
ATOM 1358 N N . ARG A 1 216 ? -26.1 -22.628 -2.233 1 29.07 253 ARG A N 1
ATOM 1359 C CA . ARG A 1 216 ? -26.138 -21.562 -1.224 1 30.84 253 ARG A CA 1
ATOM 1360 C C . ARG A 1 216 ? -26.447 -20.217 -1.91 1 31.08 253 ARG A C 1
ATOM 1361 O O . ARG A 1 216 ? -26.202 -20.058 -3.103 1 30.76 253 ARG A O 1
ATOM 1369 N N . PRO A 1 217 ? -27.112 -19.293 -1.213 1 31.27 254 PRO A N 1
ATOM 1370 C CA . PRO A 1 217 ? -27.5 -19.354 0.205 1 30.86 254 PRO A CA 1
ATOM 1371 C C . PRO A 1 217 ? -28.928 -19.853 0.476 1 29.64 254 PRO A C 1
ATOM 1372 O O . PRO A 1 217 ? -29.46 -19.579 1.543 1 30.05 254 PRO A O 1
ATOM 1376 N N . ALA A 1 218 ? -29.577 -20.517 -0.496 1 27.69 255 ALA A N 1
ATOM 1377 C CA . ALA A 1 218 ? -30.961 -20.985 -0.306 1 26.72 255 ALA A CA 1
ATOM 1378 C C . ALA A 1 218 ? -31.092 -21.954 0.851 1 25.42 255 ALA A C 1
ATOM 1379 O O . ALA A 1 218 ? -30.125 -22.631 1.201 1 24.81 255 ALA A O 1
ATOM 1381 N N . ALA A 1 219 ? -32.3 -22.016 1.441 1 24.49 256 ALA A N 1
ATOM 1382 C CA . ALA A 1 219 ? -32.608 -22.838 2.604 1 23.77 256 ALA A CA 1
ATOM 1383 C C . ALA A 1 219 ? -32.328 -24.338 2.451 1 23.25 256 ALA A C 1
ATOM 1384 O O . ALA A 1 219 ? -31.859 -24.97 3.4 1 23.57 256 ALA A O 1
ATOM 1386 N N . VAL A 1 220 ? -32.621 -24.927 1.289 1 22.83 257 VAL A N 1
ATOM 1387 C CA . VAL A 1 220 ? -32.366 -26.362 1.076 1 22.36 257 VAL A CA 1
ATOM 1388 C C . VAL A 1 220 ? -30.865 -26.634 1.174 1 22.46 257 VAL A C 1
ATOM 1389 O O . VAL A 1 220 ? -30.46 -27.572 1.836 1 23.19 257 VAL A O 1
ATOM 1393 N N . ALA A 1 221 ? -30.04 -25.751 0.593 1 22.27 258 ALA A N 1
ATOM 1394 C CA . ALA A 1 221 ? -28.58 -25.873 0.654 1 22.02 258 ALA A CA 1
ATOM 1395 C C . ALA A 1 221 ? -28.05 -25.709 2.08 1 23.49 258 ALA A C 1
ATOM 1396 O O . ALA A 1 221 ? -27.155 -26.441 2.481 1 23.96 258 ALA A O 1
ATOM 1398 N N . VAL A 1 222 ? -28.588 -24.751 2.849 1 23.68 259 VAL A N 1
ATOM 1399 C CA . VAL A 1 222 ? -28.166 -24.549 4.233 1 25.03 259 VAL A CA 1
ATOM 1400 C C . VAL A 1 222 ? -28.469 -25.808 5.06 1 24.37 259 VAL A C 1
ATOM 1401 O O . VAL A 1 222 ? -27.628 -26.254 5.844 1 25.32 259 VAL A O 1
ATOM 1405 N N . THR A 1 223 ? -29.638 -26.397 4.849 1 23.28 260 THR A N 1
ATOM 1406 C CA . THR A 1 223 ? -30.051 -27.604 5.556 1 23.34 260 THR A CA 1
ATOM 1407 C C . THR A 1 223 ? -29.114 -28.786 5.257 1 24.24 260 THR A C 1
ATOM 1408 O O . THR A 1 223 ? -28.634 -29.425 6.191 1 24.56 260 THR A O 1
ATOM 1412 N N . ARG A 1 224 ? -28.83 -29.057 3.957 1 24.5 261 ARG A N 1
ATOM 1413 C CA . ARG A 1 224 ? -27.981 -30.165 3.526 1 25.44 261 ARG A CA 1
ATOM 1414 C C . ARG A 1 224 ? -26.53 -30.021 3.941 1 27.33 261 ARG A C 1
ATOM 1415 O O . ARG A 1 224 ? -25.825 -31.034 4.05 1 28.22 261 ARG A O 1
ATOM 1423 N N . ALA A 1 225 ? -26.049 -28.788 4.124 1 27.42 262 ALA A N 1
ATOM 1424 C CA . ALA A 1 225 ? -24.658 -28.589 4.554 1 28.26 262 ALA A CA 1
ATOM 1425 C C . ALA A 1 225 ? -24.475 -28.664 6.08 1 29.36 262 ALA A C 1
ATOM 1426 O O . ALA A 1 225 ? -23.339 -28.683 6.55 1 30.68 262 ALA A O 1
ATOM 1428 N N . ASP A 1 226 ? -25.562 -28.726 6.856 1 28.88 263 ASP A N 1
ATOM 1429 C CA . ASP A 1 226 ? -25.454 -28.814 8.315 1 28.85 263 ASP A CA 1
ATOM 1430 C C . ASP A 1 226 ? -25.889 -30.219 8.783 1 30.15 263 ASP A C 1
ATOM 1431 O O . ASP A 1 226 ? -27.038 -30.592 8.573 1 29.28 263 ASP A O 1
ATOM 1436 N N . ALA A 1 227 ? -24.964 -31.004 9.373 1 31.36 264 ALA A N 1
ATOM 1437 C CA . ALA A 1 227 ? -25.222 -32.375 9.827 1 32.83 264 ALA A CA 1
ATOM 1438 C C . ALA A 1 227 ? -26.478 -32.502 10.681 1 33.7 264 ALA A C 1
ATOM 1439 O O . ALA A 1 227 ? -27.288 -33.392 10.424 1 33.9 264 ALA A O 1
ATOM 1441 N N . ASP A 1 228 ? -26.674 -31.594 11.66 1 33.56 265 ASP A N 1
ATOM 1442 C CA . ASP A 1 228 ? -27.865 -31.595 12.523 1 33.69 265 ASP A CA 1
ATOM 1443 C C . ASP A 1 228 ? -29.166 -31.383 11.748 1 32.72 265 ASP A C 1
ATOM 1444 O O . ASP A 1 228 ? -30.109 -32.14 11.956 1 33.05 265 ASP A O 1
ATOM 1449 N N . MET A 1 229 ? -29.252 -30.327 10.927 1 30.95 266 MET A N 1
ATOM 1450 C CA . MET A 1 229 ? -30.474 -30.041 10.213 1 30.8 266 MET A CA 1
ATOM 1451 C C . MET A 1 229 ? -30.776 -31.126 9.201 1 29.8 266 MET A C 1
ATOM 1452 O O . MET A 1 229 ? -31.92 -31.536 9.101 1 29.37 266 MET A O 1
ATOM 1457 N N . ALA A 1 230 ? -29.746 -31.648 8.51 1 29.01 267 ALA A N 1
ATOM 1458 C CA . ALA A 1 230 ? -29.937 -32.703 7.513 1 29.16 267 ALA A CA 1
ATOM 1459 C C . ALA A 1 230 ? -30.411 -34.041 8.12 1 30.55 267 ALA A C 1
ATOM 1460 O O . ALA A 1 230 ? -31.015 -34.861 7.421 1 30.93 267 ALA A O 1
ATOM 1462 N N . ALA A 1 231 ? -30.154 -34.257 9.411 1 30.98 268 ALA A N 1
ATOM 1463 C CA . ALA A 1 231 ? -30.636 -35.449 10.102 1 32.02 268 ALA A CA 1
ATOM 1464 C C . ALA A 1 231 ? -32.044 -35.242 10.717 1 32.83 268 ALA A C 1
ATOM 1465 O O . ALA A 1 231 ? -32.635 -36.192 11.21 1 33.76 268 ALA A O 1
ATOM 1467 N N . GLU A 1 232 ? -32.566 -34.025 10.719 1 32.68 269 GLU A N 1
ATOM 1468 C CA . GLU A 1 232 ? -33.835 -33.675 11.352 1 32.59 269 GLU A CA 1
ATOM 1469 C C . GLU A 1 232 ? -34.985 -33.502 10.367 1 30.87 269 GLU A C 1
ATOM 1470 O O . GLU A 1 232 ? -36.131 -33.789 10.718 1 30.93 269 GLU A O 1
ATOM 1476 N N . ILE A 1 233 ? -34.708 -32.941 9.178 1 28.61 270 ILE A N 1
ATOM 1477 C CA . ILE A 1 233 ? -35.769 -32.704 8.204 1 28.21 270 ILE A CA 1
ATOM 1478 C C . ILE A 1 233 ? -35.395 -33.262 6.846 1 27.68 270 ILE A C 1
ATOM 1479 O O . ILE A 1 233 ? -34.211 -33.354 6.514 1 28.31 270 ILE A O 1
ATOM 1484 N N . SER A 1 234 ? -36.397 -33.626 6.06 1 26.23 271 SER A N 1
ATOM 1485 C CA . SER A 1 234 ? -36.146 -34.097 4.701 1 24.7 271 SER A CA 1
ATOM 1486 C C . SER A 1 234 ? -36.174 -32.91 3.765 1 23.53 271 SER A C 1
ATOM 1487 O O . SER A 1 234 ? -36.696 -31.853 4.115 1 23.25 271 SER A O 1
ATOM 1490 N N . THR A 1 235 ? -35.562 -33.056 2.576 1 22.62 272 THR A N 1
ATOM 1491 C CA . THR A 1 235 ? -35.566 -31.982 1.593 1 22.12 272 THR A CA 1
ATOM 1492 C C . THR A 1 235 ? -35.826 -32.535 0.216 1 22.31 272 THR A C 1
ATOM 1493 O O . THR A 1 235 ? -35.466 -33.682 -0.073 1 22.14 272 THR A O 1
ATOM 1497 N N . VAL A 1 236 ? -36.414 -31.699 -0.643 1 22.02 273 VAL A N 1
ATOM 1498 C CA . VAL A 1 236 ? -36.62 -31.956 -2.063 1 22.61 273 VAL A CA 1
ATOM 1499 C C . VAL A 1 236 ? -36.129 -30.667 -2.745 1 23.11 273 VAL A C 1
ATOM 1500 O O . VAL A 1 236 ? -36.5 -29.579 -2.323 1 22.07 273 VAL A O 1
ATOM 1504 N N . ASP A 1 237 ? -35.263 -30.785 -3.764 1 24 274 ASP A N 1
ATOM 1505 C CA . ASP A 1 237 ? -34.71 -29.587 -4.391 1 24.52 274 ASP A CA 1
ATOM 1506 C C . ASP A 1 237 ? -35.287 -29.283 -5.756 1 25.95 274 ASP A C 1
ATOM 1507 O O . ASP A 1 237 ? -34.801 -28.357 -6.381 1 26.98 274 ASP A O 1
ATOM 1512 N N . ASP A 1 238 ? -36.271 -30.065 -6.245 1 25.59 275 ASP A N 1
ATOM 1513 C CA . ASP A 1 238 ? -36.79 -29.867 -7.588 1 26.24 275 ASP A CA 1
ATOM 1514 C C . ASP A 1 238 ? -38.318 -29.894 -7.629 1 27.09 275 ASP A C 1
ATOM 1515 O O . ASP A 1 238 ? -38.911 -30.571 -8.478 1 26.46 275 ASP A O 1
ATOM 1520 N N . ILE A 1 239 ? -38.954 -29.102 -6.762 1 27.85 276 ILE A N 1
ATOM 1521 C CA . ILE A 1 239 ? -40.426 -29.04 -6.702 1 29.6 276 ILE A CA 1
ATOM 1522 C C . ILE A 1 239 ? -41.062 -28.397 -7.951 1 30.56 276 ILE A C 1
ATOM 1523 O O . ILE A 1 239 ? -42.283 -28.426 -8.098 1 31.49 276 ILE A O 1
ATOM 1528 N N . ASP A 1 240 ? -40.25 -27.795 -8.826 1 29.95 277 ASP A N 1
ATOM 1529 C CA . ASP A 1 240 ? -40.723 -27.249 -10.096 1 30.48 277 ASP A CA 1
ATOM 1530 C C . ASP A 1 240 ? -41.047 -28.416 -11.083 1 32.7 277 ASP A C 1
ATOM 1531 O O . ASP A 1 240 ? -41.722 -28.195 -12.097 1 33.59 277 ASP A O 1
ATOM 1536 N N . ALA A 1 241 ? -40.489 -29.629 -10.854 1 32.73 278 ALA A N 1
ATOM 1537 C CA . ALA A 1 241 ? -40.708 -30.782 -11.722 1 32.63 278 ALA A CA 1
ATOM 1538 C C . ALA A 1 241 ? -41.672 -31.796 -11.075 1 32.66 278 ALA A C 1
ATOM 1539 O O . ALA A 1 241 ? -41.737 -31.887 -9.842 1 32.08 278 ALA A O 1
ATOM 1541 N N . GLU A 1 242 ? -42.379 -32.59 -11.891 1 33.27 279 GLU A N 1
ATOM 1542 C CA . GLU A 1 242 ? -43.308 -33.604 -11.366 1 34.1 279 GLU A CA 1
ATOM 1543 C C . GLU A 1 242 ? -42.627 -34.634 -10.458 1 33.6 279 GLU A C 1
ATOM 1544 O O . GLU A 1 242 ? -43.165 -34.889 -9.385 1 34.13 279 GLU A O 1
ATOM 1550 N N . PRO A 1 243 ? -41.417 -35.17 -10.771 1 32.64 280 PRO A N 1
ATOM 1551 C CA . PRO A 1 243 ? -40.769 -36.095 -9.821 1 32.08 280 PRO A CA 1
ATOM 1552 C C . PRO A 1 243 ? -40.575 -35.484 -8.417 1 31.3 280 PRO A C 1
ATOM 1553 O O . PRO A 1 243 ? -40.786 -36.169 -7.415 1 31.02 280 PRO A O 1
ATOM 1557 N N . GLY A 1 244 ? -40.205 -34.209 -8.356 1 3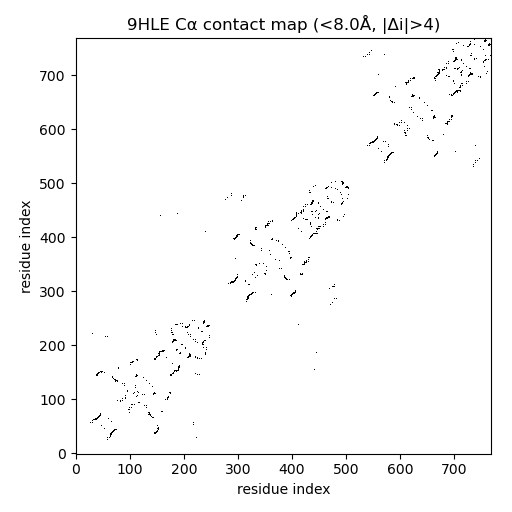0.56 281 GLY A N 1
ATOM 1558 C CA . GLY A 1 244 ? -40.043 -33.504 -7.089 1 30.46 281 GLY A CA 1
ATOM 1559 C C . GLY A 1 244 ? -41.341 -33.32 -6.332 1 30.36 281 GLY A C 1
ATOM 1560 O O . GLY A 1 244 ? -41.379 -33.527 -5.122 1 30.32 281 GLY A O 1
ATOM 1561 N N . ARG A 1 245 ? -42.417 -32.942 -7.029 1 30.66 282 ARG A N 1
ATOM 1562 C CA . ARG A 1 245 ? -43.732 -32.766 -6.378 1 31.13 282 ARG A CA 1
ATOM 1563 C C . ARG A 1 245 ? -44.23 -34.087 -5.775 1 30.97 282 ARG A C 1
ATOM 1564 O O . ARG A 1 245 ? -44.731 -34.099 -4.651 1 31.16 282 ARG A O 1
ATOM 1572 N N . ILE A 1 246 ? -44.05 -35.203 -6.504 1 29.95 283 ILE A N 1
ATOM 1573 C CA . ILE A 1 246 ? -44.457 -36.52 -6.001 1 30.31 283 ILE A CA 1
ATOM 1574 C C . ILE A 1 246 ? -43.58 -36.937 -4.817 1 30.18 283 ILE A C 1
ATOM 1575 O O . ILE A 1 246 ? -44.083 -37.481 -3.822 1 30.79 283 ILE A O 1
ATOM 1580 N N . THR A 1 247 ? -42.264 -36.699 -4.939 1 28.46 284 THR A N 1
ATOM 1581 C CA . THR A 1 247 ? -41.305 -37.055 -3.906 1 27.97 284 THR A CA 1
ATOM 1582 C C . THR A 1 247 ? -41.583 -36.351 -2.597 1 27.77 284 THR A C 1
ATOM 1583 O O . THR A 1 247 ? -41.35 -36.941 -1.561 1 27.84 284 THR A O 1
ATOM 1587 N N . VAL A 1 248 ? -42.18 -35.138 -2.605 1 27.34 285 VAL A N 1
ATOM 1588 C CA . VAL A 1 248 ? -42.558 -34.457 -1.351 1 27.19 285 VAL A CA 1
ATOM 1589 C C . VAL A 1 248 ? -43.472 -35.359 -0.526 1 28.3 285 VAL A C 1
ATOM 1590 O O . VAL A 1 248 ? -43.235 -35.558 0.66 1 28.75 285 VAL A O 1
ATOM 1594 N N . ILE A 1 249 ? -44.461 -35.968 -1.186 1 28.53 286 ILE A N 1
ATOM 1595 C CA . ILE A 1 249 ? -45.416 -36.833 -0.492 1 29.19 286 ILE A CA 1
ATOM 1596 C C . ILE A 1 249 ? -44.756 -38.13 -0.027 1 30.49 286 ILE A C 1
ATOM 1597 O O . ILE A 1 249 ? -44.933 -38.522 1.139 1 31.33 286 ILE A O 1
ATOM 1602 N N . LEU A 1 250 ? -43.966 -38.769 -0.902 1 30.32 287 LEU A N 1
ATOM 1603 C CA . LEU A 1 250 ? -43.299 -40.021 -0.545 1 31.54 287 LEU A CA 1
ATOM 1604 C C . LEU A 1 250 ? -42.322 -39.832 0.616 1 32.1 287 LEU A C 1
ATOM 1605 O O . LEU A 1 250 ? -42.303 -40.631 1.545 1 33.17 287 LEU A O 1
ATOM 1610 N N . ALA A 1 251 ? -41.525 -38.764 0.571 1 31.64 288 ALA A N 1
ATOM 1611 C CA . ALA A 1 251 ? -40.568 -38.474 1.624 1 31.65 288 ALA A CA 1
ATOM 1612 C C . ALA A 1 251 ? -41.261 -38.034 2.908 1 31.69 288 ALA A C 1
ATOM 1613 O O . ALA A 1 251 ? -40.776 -38.35 3.99 1 32.22 288 ALA A O 1
ATOM 1615 N N . LEU A 1 252 ? -42.408 -37.365 2.809 1 31.32 289 LEU A N 1
ATOM 1616 C CA . LEU A 1 252 ? -43.191 -36.996 3.994 1 32.21 289 LEU A CA 1
ATOM 1617 C C . LEU A 1 252 ? -43.792 -38.267 4.648 1 33.12 289 LEU A C 1
ATOM 1618 O O . LEU A 1 252 ? -43.881 -38.364 5.876 1 33.67 289 LEU A O 1
ATOM 1623 N N . HIS A 1 253 ? -44.182 -39.243 3.836 1 32.93 290 HIS A N 1
ATOM 1624 C CA . HIS A 1 253 ? -44.691 -40.53 4.327 1 34.36 290 HIS A CA 1
ATOM 1625 C C . HIS A 1 253 ? -43.568 -41.248 5.122 1 34.1 290 HIS A C 1
ATOM 1626 O O . HIS A 1 253 ? -43.841 -41.835 6.158 1 33.49 290 HIS A O 1
ATOM 1633 N N . ASP A 1 254 ? -42.325 -41.226 4.603 1 33.89 291 ASP A N 1
ATOM 1634 C CA . ASP A 1 254 ? -41.18 -41.829 5.288 1 34.06 291 ASP A CA 1
ATOM 1635 C C . ASP A 1 254 ? -40.875 -41.159 6.606 1 34.88 291 ASP A C 1
ATOM 1636 O O . ASP A 1 254 ? -40.358 -41.813 7.502 1 34.9 291 ASP A O 1
ATOM 1641 N N . LEU A 1 255 ? -41.087 -39.844 6.68 1 34.96 292 LEU A N 1
ATOM 1642 C CA . LEU A 1 255 ? -40.874 -39.11 7.913 1 36.14 292 LEU A CA 1
ATOM 1643 C C . LEU A 1 255 ? -41.91 -39.548 8.949 1 36.8 292 LEU A C 1
ATOM 1644 O O . LEU A 1 255 ? -41.526 -39.972 10.031 1 37.49 292 LEU A O 1
ATOM 1649 N N . ILE A 1 256 ? -43.208 -39.435 8.628 1 37.09 293 ILE A N 1
ATOM 1650 C CA . ILE A 1 256 ? -44.323 -39.768 9.526 1 38.08 293 ILE A CA 1
ATOM 1651 C C . ILE A 1 256 ? -44.333 -41.223 9.968 1 39.35 293 ILE A C 1
ATOM 1652 O O . ILE A 1 256 ? -44.481 -41.508 11.163 1 39.08 293 ILE A O 1
ATOM 1657 N N . ASN A 1 257 ? -44.201 -42.151 9.019 1 40.74 294 ASN A N 1
ATOM 1658 C CA . ASN A 1 257 ? -44.326 -43.574 9.336 1 43.37 294 ASN A CA 1
ATOM 1659 C C . ASN A 1 257 ? -43.055 -44.276 9.753 1 44.68 294 ASN A C 1
ATOM 1660 O O . ASN A 1 257 ? -43.126 -45.248 10.504 1 44.76 294 ASN A O 1
ATOM 1665 N N . GLY A 1 258 ? -41.926 -43.857 9.206 1 45.06 295 GLY A N 1
ATOM 1666 C CA . GLY A 1 258 ? -40.672 -44.529 9.501 1 46 295 GLY A CA 1
ATOM 1667 C C . GLY A 1 258 ? -39.637 -43.728 10.259 1 46.18 295 GLY A C 1
ATOM 1668 O O . GLY A 1 258 ? -38.584 -44.273 10.589 1 47.2 295 GLY A O 1
ATOM 1669 N N . GLY A 1 259 ? -39.902 -42.443 10.493 1 44.9 296 GLY A N 1
ATOM 1670 C CA . GLY A 1 259 ? -38.93 -41.551 11.114 1 44.42 296 GLY A CA 1
ATOM 1671 C C . GLY A 1 259 ? -37.666 -41.416 10.272 1 44.22 296 GLY A C 1
ATOM 1672 O O . GLY A 1 259 ? -36.587 -41.135 10.806 1 45.32 296 GLY A O 1
ATOM 1673 N N . HIS A 1 260 ? -37.779 -41.632 8.942 1 42.49 297 HIS A N 1
ATOM 1674 C CA . HIS A 1 260 ? -36.636 -41.614 8.044 1 41.6 297 HIS A CA 1
ATOM 1675 C C . HIS A 1 260 ? -36.48 -40.337 7.249 1 38.63 297 HIS A C 1
ATOM 1676 O O . HIS A 1 260 ? -37.375 -39.944 6.503 1 38.27 297 HIS A O 1
ATOM 1683 N N . VAL A 1 261 ? -35.315 -39.705 7.385 1 36.29 298 VAL A N 1
ATOM 1684 C CA . VAL A 1 261 ? -35.015 -38.496 6.653 1 34.8 298 VAL A CA 1
ATOM 1685 C C . VAL A 1 261 ? -34.337 -38.828 5.326 1 31.91 298 VAL A C 1
ATOM 1686 O O . VAL A 1 261 ? -33.661 -39.836 5.206 1 31.32 298 VAL A O 1
ATOM 1690 N N . GLY A 1 262 ? -34.541 -37.983 4.332 1 30.42 299 GLY A N 1
ATOM 1691 C CA . GLY A 1 262 ? -33.929 -38.167 3.022 1 29.27 299 GLY A CA 1
ATOM 1692 C C . GLY A 1 262 ? -33.782 -36.845 2.3 1 27.04 299 GLY A C 1
ATOM 1693 O O . GLY A 1 262 ? -34.52 -35.91 2.573 1 25.47 299 GLY A O 1
ATOM 1694 N N . HIS A 1 263 ? -32.827 -36.749 1.388 1 26.03 300 HIS A N 1
ATOM 1695 C CA . HIS A 1 263 ? -32.575 -35.519 0.642 1 24.75 300 HIS A CA 1
ATOM 1696 C C . HIS A 1 263 ? -32.626 -35.881 -0.827 1 25.41 300 HIS A C 1
ATOM 1697 O O . HIS A 1 263 ? -31.833 -36.7 -1.282 1 26.32 300 HIS A O 1
ATOM 1704 N N . TYR A 1 264 ? -33.618 -35.344 -1.547 1 24.36 301 TYR A N 1
ATOM 1705 C CA . TYR A 1 264 ? -33.909 -35.768 -2.901 1 24.75 301 TYR A CA 1
ATOM 1706 C C . TYR A 1 264 ? -33.891 -34.695 -3.97 1 24.09 301 TYR A C 1
ATOM 1707 O O . TYR A 1 264 ? -34.081 -33.527 -3.683 1 23.52 301 TYR A O 1
ATOM 1716 N N . GLY A 1 265 ? -33.747 -35.13 -5.215 1 24.02 302 GLY A N 1
ATOM 1717 C CA . GLY A 1 265 ? -33.777 -34.226 -6.353 1 24.94 302 GLY A CA 1
ATOM 1718 C C . GLY A 1 265 ? -32.614 -34.408 -7.302 1 26.79 302 GLY A C 1
ATOM 1719 O O . GLY A 1 265 ? -32.106 -35.521 -7.474 1 26.74 302 GLY A O 1
ATOM 1720 N N . THR A 1 266 ? -32.195 -33.317 -7.936 1 27.47 303 THR A N 1
ATOM 1721 C CA . THR A 1 266 ? -31.123 -33.321 -8.929 1 29.61 303 THR A CA 1
ATOM 1722 C C . THR A 1 266 ? -29.961 -32.364 -8.616 1 29.57 303 THR A C 1
ATOM 1723 O O . THR A 1 266 ? -29.049 -32.257 -9.421 1 29.85 303 THR A O 1
ATOM 1727 N N . GLY A 1 267 ? -30.016 -31.659 -7.497 1 28.76 304 GLY A N 1
ATOM 1728 C CA . GLY A 1 267 ? -28.974 -30.713 -7.129 1 29.07 304 GLY A CA 1
ATOM 1729 C C . GLY A 1 267 ? -27.975 -31.259 -6.133 1 29.47 304 GLY A C 1
ATOM 1730 O O . GLY A 1 267 ? -28.036 -32.437 -5.758 1 29.88 304 GLY A O 1
ATOM 1731 N N . HIS A 1 268 ? -27.046 -30.403 -5.702 1 28.79 305 HIS A N 1
ATOM 1732 C CA . HIS A 1 268 ? -26.019 -30.789 -4.757 1 29.12 305 HIS A CA 1
ATOM 1733 C C . HIS A 1 268 ? -26.591 -31.351 -3.445 1 29.04 305 HIS A C 1
ATOM 1734 O O . HIS A 1 268 ? -27.494 -30.758 -2.85 1 28.53 305 HIS A O 1
ATOM 1741 N N . GLY A 1 269 ? -26.048 -32.477 -2.993 1 28.92 306 GLY A N 1
ATOM 1742 C CA . GLY A 1 269 ? -26.483 -33.081 -1.739 1 29.35 306 GLY A CA 1
ATOM 1743 C C . GLY A 1 269 ? -27.652 -34.033 -1.859 1 30.43 306 GLY A C 1
ATOM 1744 O O . GLY A 1 269 ? -28.061 -34.628 -0.855 1 31.26 306 GLY A O 1
ATOM 1745 N N . ALA A 1 270 ? -28.236 -34.172 -3.064 1 30.3 307 ALA A N 1
ATOM 1746 C CA . ALA A 1 270 ? -29.344 -35.105 -3.234 1 31.04 307 ALA A CA 1
ATOM 1747 C C . ALA A 1 270 ? -28.778 -36.523 -3.278 1 31.62 307 ALA A C 1
ATOM 1748 O O . ALA A 1 270 ? -27.829 -36.781 -4.031 1 32.23 307 ALA A O 1
ATOM 1750 N N . MET A 1 271 ? -29.321 -37.427 -2.462 1 31.38 308 MET A N 1
ATOM 1751 C CA . MET A 1 271 ? -28.852 -38.815 -2.453 1 32.28 308 MET A CA 1
ATOM 1752 C C . MET A 1 271 ? -29.384 -39.617 -3.662 1 32.43 308 MET A C 1
ATOM 1753 O O . MET A 1 271 ? -28.767 -40.619 -4.067 1 33.05 308 MET A O 1
ATOM 1758 N N . SER A 1 272 ? -30.544 -39.192 -4.213 1 31.16 309 SER A N 1
ATOM 1759 C CA . SER A 1 272 ? -31.207 -39.801 -5.368 1 30.92 309 SER A CA 1
ATOM 1760 C C . SER A 1 272 ? -32.363 -38.888 -5.83 1 30.76 309 SER A C 1
ATOM 1761 O O . SER A 1 272 ? -32.722 -37.945 -5.129 1 29.66 309 SER A O 1
ATOM 1764 N N . VAL A 1 273 ? -32.925 -39.147 -7.016 1 30.76 310 VAL A N 1
ATOM 1765 C CA . VAL A 1 273 ? -34.051 -38.357 -7.503 1 31.7 310 VAL A CA 1
ATOM 1766 C C . VAL A 1 273 ? -35.271 -38.519 -6.592 1 31.62 310 VAL A C 1
ATOM 1767 O O . VAL A 1 273 ? -35.939 -37.536 -6.272 1 32.12 310 VAL A O 1
ATOM 1771 N N . THR A 1 274 ? -35.534 -39.745 -6.133 1 31.39 311 THR A N 1
ATOM 1772 C CA . THR A 1 274 ? -36.666 -40.003 -5.247 1 32.58 311 THR A CA 1
ATOM 1773 C C . THR A 1 274 ? -36.33 -41.077 -4.162 1 33.65 311 THR A C 1
ATOM 1774 O O . THR A 1 274 ? -35.198 -41.557 -4.11 1 33.09 311 THR A O 1
ATOM 1778 N N . VAL A 1 275 ? -37.311 -41.449 -3.309 1 35.12 312 VAL A N 1
ATOM 1779 C CA . VAL A 1 275 ? -37.143 -42.455 -2.267 1 37.7 312 VAL A CA 1
ATOM 1780 C C . VAL A 1 275 ? -36.723 -43.81 -2.882 1 40.5 312 VAL A C 1
ATOM 1781 O O . VAL A 1 275 ? -37.139 -44.143 -3.994 1 41.2 312 VAL A O 1
ATOM 1785 N N . SER A 1 276 ? -35.732 -44.461 -2.272 1 42.11 313 SER A N 1
ATOM 1786 C CA . SER A 1 276 ? -35.24 -45.746 -2.792 1 44.49 313 SER A CA 1
ATOM 1787 C C . SER A 1 276 ? -36.24 -46.876 -2.508 1 46.66 313 SER A C 1
ATOM 1788 O O . SER A 1 276 ? -36.226 -47.893 -3.185 1 47.87 313 SER A O 1
ATOM 1791 N N . GLN A 1 277 ? -37.055 -46.703 -1.455 1 46.98 314 GLN A N 1
ATOM 1792 C CA . GLN A 1 277 ? -38.156 -47.529 -0.983 1 47.83 314 GLN A CA 1
ATOM 1793 C C . GLN A 1 277 ? -39.079 -46.645 -0.115 1 48.51 314 GLN A C 1
ATOM 1794 O O . GLN A 1 277 ? -38.622 -45.635 0.481 1 48.78 314 GLN A O 1
ATOM 1801 N N . ASP B 1 6 ? -45.169 6.812 8.636 1 67.57 43 ASP B N 1
ATOM 1802 C CA . ASP B 1 6 ? -44.049 6.002 9.11 1 68.19 43 ASP B CA 1
ATOM 1803 C C . ASP B 1 6 ? -43.447 5.162 7.987 1 68.07 43 ASP B C 1
ATOM 1804 O O . ASP B 1 6 ? -42.232 4.96 7.963 1 68.28 43 ASP B O 1
ATOM 1809 N N . LEU B 1 7 ? -44.282 4.682 7.052 1 67.41 44 LEU B N 1
ATOM 1810 C CA . LEU B 1 7 ? -43.794 3.9 5.912 1 67.41 44 LEU B CA 1
ATOM 1811 C C . LEU B 1 7 ? -43.058 4.817 4.929 1 67.54 44 LEU B C 1
ATOM 1812 O O . LEU B 1 7 ? -42.039 4.421 4.367 1 67.31 44 LEU B O 1
ATOM 1817 N N . TYR B 1 8 ? -43.559 6.053 4.744 1 67.5 45 TYR B N 1
ATOM 1818 C CA . TYR B 1 8 ? -42.913 7.033 3.883 1 67.85 45 TYR B CA 1
ATOM 1819 C C . TYR B 1 8 ? -41.584 7.485 4.496 1 67.25 45 TYR B C 1
ATOM 1820 O O . TYR B 1 8 ? -40.603 7.647 3.771 1 67.28 45 TYR B O 1
ATOM 1829 N N . THR B 1 9 ? -41.542 7.655 5.828 1 66.63 46 THR B N 1
ATOM 1830 C CA . THR B 1 9 ? -40.313 8.049 6.516 1 66.77 46 THR B CA 1
ATOM 1831 C C . THR B 1 9 ? -39.27 6.933 6.429 1 65.47 46 THR B C 1
ATOM 1832 O O . THR B 1 9 ? -38.088 7.222 6.244 1 65.45 46 THR B O 1
ATOM 1836 N N . GLN B 1 10 ? -39.713 5.661 6.519 1 64.33 47 GLN B N 1
ATOM 1837 C CA . GLN B 1 10 ? -38.836 4.5 6.383 1 63.81 47 GLN B CA 1
ATOM 1838 C C . GLN B 1 10 ? -38.224 4.489 4.978 1 62.77 47 GLN B C 1
ATOM 1839 O O . GLN B 1 10 ? -37.019 4.302 4.839 1 62.84 47 GLN B O 1
ATOM 1845 N N . ILE B 1 11 ? -39.052 4.709 3.941 1 61.6 48 ILE B N 1
ATOM 1846 C CA . ILE B 1 11 ? -38.607 4.745 2.549 1 60.89 48 ILE B CA 1
ATOM 1847 C C . ILE B 1 11 ? -37.558 5.841 2.356 1 60.45 48 ILE B C 1
ATOM 1848 O O . ILE B 1 11 ? -36.503 5.566 1.79 1 60.3 48 ILE B O 1
ATOM 1853 N N . ASP B 1 12 ? -37.802 7.045 2.902 1 59.62 49 ASP B N 1
ATOM 1854 C CA . ASP B 1 12 ? -36.821 8.124 2.805 1 59.58 49 ASP B CA 1
ATOM 1855 C C . ASP B 1 12 ? -35.476 7.738 3.453 1 59.43 49 ASP B C 1
ATOM 1856 O O . ASP B 1 12 ? -34.438 7.897 2.818 1 59.33 49 ASP B O 1
ATOM 1861 N N . ARG B 1 13 ? -35.505 7.196 4.681 1 58.91 50 ARG B N 1
ATOM 1862 C CA . ARG B 1 13 ? -34.298 6.794 5.399 1 59.04 50 ARG B CA 1
ATOM 1863 C C . ARG B 1 13 ? -33.541 5.692 4.671 1 57.86 50 ARG B C 1
ATOM 1864 O O . ARG B 1 13 ? -32.324 5.767 4.554 1 58.06 50 ARG B O 1
ATOM 1872 N N . LEU B 1 14 ? -34.259 4.691 4.159 1 56.77 51 LEU B N 1
ATOM 1873 C CA . LEU B 1 14 ? -33.666 3.575 3.428 1 56.18 51 LEU B CA 1
ATOM 1874 C C . LEU B 1 14 ? -33.026 4.013 2.119 1 55.26 51 LEU B C 1
ATOM 1875 O O . LEU B 1 14 ? -31.921 3.559 1.825 1 55.7 51 LEU B O 1
ATOM 1880 N N . THR B 1 15 ? -33.678 4.888 1.336 1 53.96 52 THR B N 1
ATOM 1881 C CA . THR B 1 15 ? -33.064 5.353 0.087 1 53.14 52 THR B CA 1
ATOM 1882 C C . THR B 1 15 ? -31.86 6.218 0.414 1 54.01 52 THR B C 1
ATOM 1883 O O . THR B 1 15 ? -30.844 6.067 -0.238 1 54.38 52 THR B O 1
ATOM 1887 N N . ASP B 1 16 ? -31.944 7.079 1.447 1 54.36 53 ASP B N 1
ATOM 1888 C CA . ASP B 1 16 ? -30.802 7.92 1.832 1 55.18 53 ASP B CA 1
ATOM 1889 C C . ASP B 1 16 ? -29.609 7.064 2.242 1 55.28 53 ASP B C 1
ATOM 1890 O O . ASP B 1 16 ? -28.488 7.355 1.825 1 55.15 53 ASP B O 1
ATOM 1895 N N . GLN B 1 17 ? -29.86 5.988 3.014 1 55.36 54 GLN B N 1
ATOM 1896 C CA . GLN B 1 17 ? -28.809 5.057 3.445 1 55.82 54 GLN B CA 1
ATOM 1897 C C . GLN B 1 17 ? -28.243 4.295 2.244 1 56.08 54 GLN B C 1
ATOM 1898 O O . GLN B 1 17 ? -27.03 4.253 2.087 1 56.29 54 GLN B O 1
ATOM 1904 N N . ARG B 1 18 ? -29.097 3.738 1.372 1 55.66 55 ARG B N 1
ATOM 1905 C CA . ARG B 1 18 ? -28.634 3.014 0.182 1 55.49 55 ARG B CA 1
ATOM 1906 C C . ARG B 1 18 ? -27.874 3.948 -0.796 1 55.69 55 ARG B C 1
ATOM 1907 O O . ARG B 1 18 ? -26.824 3.565 -1.316 1 56.67 55 ARG B O 1
ATOM 1915 N N . ASP B 1 19 ? -28.368 5.175 -1.011 1 54.58 56 ASP B N 1
ATOM 1916 C CA . ASP B 1 19 ? -27.694 6.141 -1.882 1 54.11 56 ASP B CA 1
ATOM 1917 C C . ASP B 1 19 ? -26.3 6.475 -1.346 1 53.21 56 ASP B C 1
ATOM 1918 O O . ASP B 1 19 ? -25.346 6.588 -2.121 1 53.59 56 ASP B O 1
ATOM 1923 N N . ALA B 1 20 ? -26.186 6.633 -0.023 1 52 57 ALA B N 1
ATOM 1924 C CA . ALA B 1 20 ? -24.899 6.941 0.579 1 51.89 57 ALA B CA 1
ATOM 1925 C C . ALA B 1 20 ? -23.972 5.718 0.554 1 50.75 57 ALA B C 1
ATOM 1926 O O . ALA B 1 20 ? -22.776 5.912 0.477 1 51.16 57 ALA B O 1
ATOM 1928 N N . LEU B 1 21 ? -24.502 4.492 0.592 1 49.54 58 LEU B N 1
ATOM 1929 C CA . LEU B 1 21 ? -23.692 3.272 0.566 1 48.97 58 LEU B CA 1
ATOM 1930 C C . LEU B 1 21 ? -23.098 3.036 -0.812 1 48.05 58 LEU B C 1
ATOM 1931 O O . LEU B 1 21 ? -21.935 2.645 -0.906 1 47.52 58 LEU B O 1
ATOM 1936 N N . ARG B 1 22 ? -23.89 3.25 -1.885 1 47.5 59 ARG B N 1
ATOM 1937 C CA . ARG B 1 22 ? -23.383 3.092 -3.256 1 47.39 59 ARG B CA 1
ATOM 1938 C C . ARG B 1 22 ? -22.293 4.145 -3.544 1 45.48 59 ARG B C 1
ATOM 1939 O O . ARG B 1 22 ? -21.328 3.84 -4.245 1 45.9 59 ARG B O 1
ATOM 1947 N N . GLU B 1 23 ? -22.416 5.352 -2.962 1 43.08 60 GLU B N 1
ATOM 1948 C CA . GLU B 1 23 ? -21.399 6.397 -3.093 1 41.47 60 GLU B CA 1
ATOM 1949 C C . GLU B 1 23 ? -20.126 6.044 -2.294 1 38.86 60 GLU B C 1
ATOM 1950 O O . GLU B 1 23 ? -19.02 6.228 -2.787 1 38.28 60 GLU B O 1
ATOM 1956 N N . LYS B 1 24 ? -20.285 5.547 -1.06 1 37.57 61 LYS B N 1
ATOM 1957 C CA . LYS B 1 24 ? -19.155 5.129 -0.228 1 36.8 61 LYS B CA 1
ATOM 1958 C C . LYS B 1 24 ? -18.419 3.952 -0.861 1 34.62 61 LYS B C 1
ATOM 1959 O O . LYS B 1 24 ? -17.201 3.926 -0.803 1 34.96 61 LYS B O 1
ATOM 1965 N N . LEU B 1 25 ? -19.131 2.978 -1.444 1 32.91 62 LEU B N 1
ATOM 1966 C CA . LEU B 1 25 ? -18.474 1.831 -2.079 1 32.2 62 LEU B CA 1
ATOM 1967 C C . LEU B 1 25 ? -17.686 2.269 -3.33 1 32.24 62 LEU B C 1
ATOM 1968 O O . LEU B 1 25 ? -16.598 1.756 -3.591 1 31.64 62 LEU B O 1
ATOM 1973 N N . SER B 1 26 ? -18.227 3.238 -4.07 1 32.57 63 SER B N 1
ATOM 1974 C CA . SER B 1 26 ? -17.581 3.804 -5.244 1 33.54 63 SER B CA 1
ATOM 1975 C C . SER B 1 26 ? -16.317 4.579 -4.797 1 32.87 63 SER B C 1
ATOM 1976 O O . SER B 1 26 ? -15.29 4.491 -5.452 1 33.54 63 SER B O 1
ATOM 1979 N N . ALA B 1 27 ? -16.376 5.267 -3.646 1 30.97 64 ALA B N 1
ATOM 1980 C CA . ALA B 1 27 ? -15.218 5.95 -3.091 1 30.22 64 ALA B CA 1
ATOM 1981 C C . ALA B 1 27 ? -14.153 4.964 -2.587 1 29.41 64 ALA B C 1
ATOM 1982 O O . ALA B 1 27 ? -12.961 5.213 -2.776 1 28.59 64 ALA B O 1
ATOM 1984 N N . ALA B 1 28 ? -14.57 3.849 -1.954 1 29.58 65 ALA B N 1
ATOM 1985 C CA . ALA B 1 28 ? -13.603 2.862 -1.466 1 30.85 65 ALA B CA 1
ATOM 1986 C C . ALA B 1 28 ? -12.87 2.226 -2.645 1 30.72 65 ALA B C 1
ATOM 1987 O O . ALA B 1 28 ? -11.676 2.005 -2.555 1 30.81 65 ALA B O 1
ATOM 1989 N N . ASP B 1 29 ? -13.567 1.994 -3.767 1 30.98 66 ASP B N 1
ATOM 1990 C CA . ASP B 1 29 ? -12.934 1.45 -4.959 1 31.35 66 ASP B CA 1
ATOM 1991 C C . ASP B 1 29 ? -11.967 2.51 -5.55 1 30.75 66 ASP B C 1
ATOM 1992 O O . ASP B 1 29 ? -10.853 2.156 -5.902 1 30.94 66 ASP B O 1
ATOM 1997 N N . ASN B 1 30 ? -12.362 3.802 -5.613 1 30.41 67 ASN B N 1
ATOM 1998 C CA . ASN B 1 30 ? -11.489 4.887 -6.108 1 30.61 67 ASN B CA 1
ATOM 1999 C C . ASN B 1 30 ? -10.242 5.059 -5.234 1 29.14 67 ASN B C 1
ATOM 2000 O O . ASN B 1 30 ? -9.156 5.195 -5.773 1 28.34 67 ASN B O 1
ATOM 2005 N N . PHE B 1 31 ? -10.385 4.925 -3.904 1 28.48 68 PHE B N 1
ATOM 2006 C CA . PHE B 1 31 ? -9.264 4.958 -2.966 1 29.14 68 PHE B CA 1
ATOM 2007 C C . PHE B 1 31 ? -8.283 3.806 -3.314 1 29.08 68 PHE B C 1
ATOM 2008 O O . PHE B 1 31 ? -7.094 4.051 -3.486 1 28.16 68 PHE B O 1
ATOM 2016 N N . ASP B 1 32 ? -8.797 2.566 -3.445 1 29.23 69 ASP B N 1
ATOM 2017 C CA . ASP B 1 32 ? -7.99 1.396 -3.795 1 30.1 69 ASP B CA 1
ATOM 2018 C C . ASP B 1 32 ? -7.309 1.528 -5.16 1 30.72 69 ASP B C 1
ATOM 2019 O O . ASP B 1 32 ? -6.19 1.052 -5.297 1 30.99 69 ASP B O 1
ATOM 2024 N N . ILE B 1 33 ? -7.933 2.195 -6.155 1 31.28 70 ILE B N 1
ATOM 2025 C CA . ILE B 1 33 ? -7.288 2.421 -7.457 1 31.82 70 ILE B CA 1
ATOM 2026 C C . ILE B 1 33 ? -6.115 3.419 -7.255 1 32.56 70 ILE B C 1
ATOM 2027 O O . ILE B 1 33 ? -5.023 3.202 -7.767 1 32.79 70 ILE B O 1
ATOM 2032 N N . GLN B 1 34 ? -6.323 4.484 -6.467 1 32.54 71 GLN B N 1
ATOM 2033 C CA . GLN B 1 34 ? -5.266 5.486 -6.221 1 32.84 71 GLN B CA 1
ATOM 2034 C C . GLN B 1 34 ? -4.061 4.938 -5.44 1 32.11 71 GLN B C 1
ATOM 2035 O O . GLN B 1 34 ? -2.94 5.398 -5.661 1 31.37 71 GLN B O 1
ATOM 2041 N N . VAL B 1 35 ? -4.288 4.026 -4.485 1 31.84 72 VAL B N 1
ATOM 2042 C CA . VAL B 1 35 ? -3.184 3.462 -3.694 1 32.81 72 VAL B CA 1
ATOM 2043 C C . VAL B 1 35 ? -2.763 2.049 -4.125 1 33.47 72 VAL B C 1
ATOM 2044 O O . VAL B 1 35 ? -1.907 1.464 -3.482 1 34.47 72 VAL B O 1
ATOM 2048 N N . GLY B 1 36 ? -3.377 1.503 -5.172 1 33.43 73 GLY B N 1
ATOM 2049 C CA . GLY B 1 36 ? -3.116 0.154 -5.648 1 33.71 73 GLY B CA 1
ATOM 2050 C C . GLY B 1 36 ? -1.669 -0.114 -5.97 1 35.25 73 GLY B C 1
ATOM 2051 O O . GLY B 1 36 ? -1.111 -1.138 -5.552 1 35.11 73 GLY B O 1
ATOM 2052 N N . SER B 1 37 ? -1.034 0.811 -6.7 1 35.86 74 SER B N 1
ATOM 2053 C CA . SER B 1 37 ? 0.361 0.628 -7.084 1 37.04 74 SER B CA 1
ATOM 2054 C C . SER B 1 37 ? 1.282 0.556 -5.861 1 37.14 74 SER B C 1
ATOM 2055 O O . SER B 1 37 ? 2.252 -0.188 -5.891 1 37.53 74 SER B O 1
ATOM 2058 N N . ARG B 1 38 ? 0.923 1.236 -4.757 1 36.79 75 ARG B N 1
ATOM 2059 C CA . ARG B 1 38 ? 1.644 1.2 -3.484 1 37.34 75 ARG B CA 1
ATOM 2060 C C . ARG B 1 38 ? 1.487 -0.162 -2.795 1 36.48 75 ARG B C 1
ATOM 2061 O O . ARG B 1 38 ? 2.416 -0.648 -2.159 1 36.64 75 ARG B O 1
ATOM 2069 N N . ILE B 1 39 ? 0.302 -0.768 -2.911 1 35.1 76 ILE B N 1
ATOM 2070 C CA . ILE B 1 39 ? 0.024 -2.07 -2.329 1 34.43 76 ILE B CA 1
ATOM 2071 C C . ILE B 1 39 ? 0.78 -3.179 -3.078 1 34.6 76 ILE B C 1
ATOM 2072 O O . ILE B 1 39 ? 1.341 -4.086 -2.452 1 35.15 76 ILE B O 1
ATOM 2077 N N . VAL B 1 40 ? 0.744 -3.152 -4.416 1 33.66 77 VAL B N 1
ATOM 2078 C CA . VAL B 1 40 ? 1.337 -4.231 -5.21 1 32.98 77 VAL B CA 1
ATOM 2079 C C . VAL B 1 40 ? 2.761 -3.96 -5.648 1 34.18 77 VAL B C 1
ATOM 2080 O O . VAL B 1 40 ? 3.286 -4.747 -6.417 1 33.74 77 VAL B O 1
ATOM 2084 N N . HIS B 1 41 ? 3.408 -2.89 -5.155 1 35.42 78 HIS B N 1
ATOM 2085 C CA . HIS B 1 41 ? 4.77 -2.558 -5.554 1 38.01 78 HIS B CA 1
ATOM 2086 C C . HIS B 1 41 ? 5.759 -3.718 -5.485 1 38.44 78 HIS B C 1
ATOM 2087 O O . HIS B 1 41 ? 5.876 -4.35 -4.447 1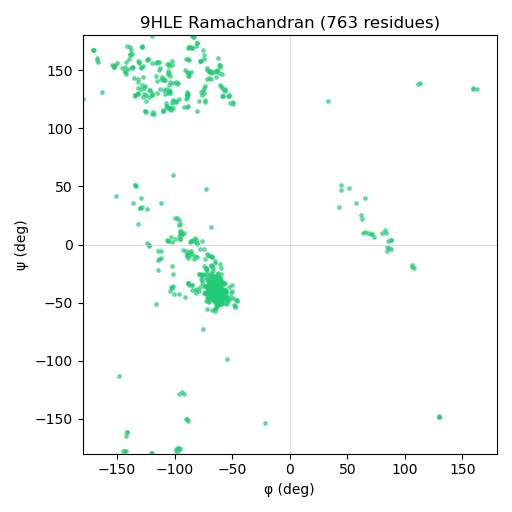 38.81 78 HIS B O 1
ATOM 2094 N N . ASP B 1 42 ? 6.375 -4.044 -6.629 1 38.94 79 ASP B N 1
ATOM 2095 C CA . ASP B 1 42 ? 7.363 -5.118 -6.769 1 40.6 79 ASP B CA 1
ATOM 2096 C C . ASP B 1 42 ? 6.847 -6.527 -6.54 1 41.7 79 ASP B C 1
ATOM 2097 O O . ASP B 1 42 ? 7.673 -7.431 -6.438 1 43.22 79 ASP B O 1
ATOM 2102 N N . ALA B 1 43 ? 5.526 -6.737 -6.445 1 40.45 80 ALA B N 1
ATOM 2103 C CA . ALA B 1 43 ? 4.986 -8.071 -6.153 1 40.18 80 ALA B CA 1
ATOM 2104 C C . ALA B 1 43 ? 5.19 -9.116 -7.256 1 40.41 80 ALA B C 1
ATOM 2105 O O . ALA B 1 43 ? 5.168 -10.308 -6.968 1 40.59 80 ALA B O 1
ATOM 2107 N N . LEU B 1 44 ? 5.321 -8.688 -8.51 1 39.94 81 LEU B N 1
ATOM 2108 C CA . LEU B 1 44 ? 5.49 -9.61 -9.627 1 40.36 81 LEU B CA 1
ATOM 2109 C C . LEU B 1 44 ? 6.667 -9.215 -10.513 1 42.43 81 LEU B C 1
ATOM 2110 O O . LEU B 1 44 ? 6.63 -9.473 -11.709 1 43.45 81 LEU B O 1
ATOM 2115 N N . VAL B 1 45 ? 7.718 -8.616 -9.944 1 43.25 82 VAL B N 1
ATOM 2116 C CA . VAL B 1 45 ? 8.902 -8.205 -10.718 1 44.97 82 VAL B CA 1
ATOM 2117 C C . VAL B 1 45 ? 9.542 -9.388 -11.439 1 45.73 82 VAL B C 1
ATOM 2118 O O . VAL B 1 45 ? 9.81 -10.412 -10.817 1 46.48 82 VAL B O 1
ATOM 2122 N N . GLY B 1 46 ? 9.754 -9.23 -12.743 1 45.58 83 GLY B N 1
ATOM 2123 C CA . GLY B 1 46 ? 10.356 -10.255 -13.586 1 45.65 83 GLY B CA 1
ATOM 2124 C C . GLY B 1 46 ? 9.478 -11.467 -13.85 1 45.8 83 GLY B C 1
ATOM 2125 O O . GLY B 1 46 ? 9.949 -12.448 -14.432 1 46.6 83 GLY B O 1
ATOM 2126 N N . LYS B 1 47 ? 8.19 -11.416 -13.452 1 44.46 84 LYS B N 1
ATOM 2127 C CA . LYS B 1 47 ? 7.273 -12.54 -13.651 1 44.06 84 LYS B CA 1
ATOM 2128 C C . LYS B 1 47 ? 6.263 -12.303 -14.784 1 43.85 84 LYS B C 1
ATOM 2129 O O . LYS B 1 47 ? 5.838 -11.172 -15.023 1 44.51 84 LYS B O 1
ATOM 2135 N N . SER B 1 48 ? 5.845 -13.383 -15.448 1 42.52 85 SER B N 1
ATOM 2136 C CA . SER B 1 48 ? 4.868 -13.317 -16.529 1 42.09 85 SER B CA 1
ATOM 2137 C C . SER B 1 48 ? 3.606 -14.07 -16.129 1 41.05 85 SER B C 1
ATOM 2138 O O . SER B 1 48 ? 3.685 -15.1 -15.461 1 40.9 85 SER B O 1
ATOM 2141 N N . VAL B 1 49 ? 2.446 -13.58 -16.565 1 40.27 86 VAL B N 1
ATOM 2142 C CA . VAL B 1 49 ? 1.161 -14.183 -16.229 1 40.24 86 VAL B CA 1
ATOM 2143 C C . VAL B 1 49 ? 0.295 -14.361 -17.467 1 39.61 86 VAL B C 1
ATOM 2144 O O . VAL B 1 49 ? 0.159 -13.427 -18.257 1 40.01 86 VAL B O 1
ATOM 2148 N N . VAL B 1 50 ? -0.328 -15.531 -17.619 1 38.23 87 VAL B N 1
ATOM 2149 C CA . VAL B 1 50 ? -1.269 -15.747 -18.71 1 37.63 87 VAL B CA 1
ATOM 2150 C C . VAL B 1 50 ? -2.692 -15.704 -18.116 1 36.77 87 VAL B C 1
ATOM 2151 O O . VAL B 1 50 ? -2.935 -16.238 -17.025 1 36.42 87 VAL B O 1
ATOM 2155 N N . ILE B 1 51 ? -3.619 -15.028 -18.805 1 35.7 88 ILE B N 1
ATOM 2156 C CA . ILE B 1 51 ? -4.987 -14.924 -18.313 1 35.22 88 ILE B CA 1
ATOM 2157 C C . ILE B 1 51 ? -5.928 -15.766 -19.141 1 34.87 88 ILE B C 1
ATOM 2158 O O . ILE B 1 51 ? -5.864 -15.709 -20.367 1 34.78 88 ILE B O 1
ATOM 2163 N N . PHE B 1 52 ? -6.744 -16.607 -18.489 1 33.94 89 PHE B N 1
ATOM 2164 C CA . PHE B 1 52 ? -7.787 -17.372 -19.177 1 33.8 89 PHE B CA 1
ATOM 2165 C C . PHE B 1 52 ? -9.105 -16.768 -18.736 1 33.9 89 PHE B C 1
ATOM 2166 O O . PHE B 1 52 ? -9.233 -16.405 -17.568 1 34.47 89 PHE B O 1
ATOM 2174 N N . ARG B 1 53 ? -10.085 -16.658 -19.639 1 32.99 90 ARG B N 1
ATOM 2175 C CA . ARG B 1 53 ? -11.385 -16.102 -19.253 1 33.07 90 ARG B CA 1
ATOM 2176 C C . ARG B 1 53 ? -12.547 -16.971 -19.733 1 33.21 90 ARG B C 1
ATOM 2177 O O . ARG B 1 53 ? -12.502 -17.479 -20.849 1 33.52 90 ARG B O 1
ATOM 2185 N N . THR B 1 54 ? -13.588 -17.155 -18.913 1 32.83 91 THR B N 1
ATOM 2186 C CA . THR B 1 54 ? -14.759 -17.941 -19.327 1 33.14 91 THR B CA 1
ATOM 2187 C C . THR B 1 54 ? -15.72 -17.035 -20.098 1 33.9 91 THR B C 1
ATOM 2188 O O . THR B 1 54 ? -15.57 -15.814 -20.046 1 34.12 91 THR B O 1
ATOM 2192 N N . PRO B 1 55 ? -16.755 -17.579 -20.765 1 34.15 92 PRO B N 1
ATOM 2193 C CA . PRO B 1 55 ? -17.688 -16.703 -21.502 1 34.26 92 PRO B CA 1
ATOM 2194 C C . PRO B 1 55 ? -18.375 -15.631 -20.644 1 34.72 92 PRO B C 1
ATOM 2195 O O . PRO B 1 55 ? -18.617 -14.528 -21.126 1 35.31 92 PRO B O 1
ATOM 2199 N N . ASP B 1 56 ? -18.652 -15.932 -19.364 1 34.42 93 ASP B N 1
ATOM 2200 C CA . ASP B 1 56 ? -19.318 -14.965 -18.491 1 34.14 93 ASP B CA 1
ATOM 2201 C C . ASP B 1 56 ? -18.355 -13.974 -17.796 1 33.82 93 ASP B C 1
ATOM 2202 O O . ASP B 1 56 ? -18.818 -13.133 -17.03 1 33.95 93 ASP B O 1
ATOM 2207 N N . ALA B 1 57 ? -17.036 -14.033 -18.085 1 33.39 94 ALA B N 1
ATOM 2208 C CA . ALA B 1 57 ? -16.085 -13.086 -17.488 1 33.91 94 ALA B CA 1
ATOM 2209 C C . ALA B 1 57 ? -16.295 -11.675 -18.051 1 33.65 94 ALA B C 1
ATOM 2210 O O . ALA B 1 57 ? -16.709 -11.535 -19.203 1 33.47 94 ALA B O 1
ATOM 2212 N N . HIS B 1 58 ? -16.023 -10.637 -17.242 1 33.09 95 HIS B N 1
ATOM 2213 C CA . HIS B 1 58 ? -16.21 -9.24 -17.649 1 32.83 95 HIS B CA 1
ATOM 2214 C C . HIS B 1 58 ? -14.902 -8.631 -18.117 1 32.89 95 HIS B C 1
ATOM 2215 O O . HIS B 1 58 ? -13.881 -8.836 -17.472 1 33.11 95 HIS B O 1
ATOM 2222 N N . ASP B 1 59 ? -14.947 -7.849 -19.204 1 32.88 96 ASP B N 1
ATOM 2223 C CA . ASP B 1 59 ? -13.804 -7.137 -19.769 1 33.84 96 ASP B CA 1
ATOM 2224 C C . ASP B 1 59 ? -13.14 -6.227 -18.751 1 34 96 ASP B C 1
ATOM 2225 O O . ASP B 1 59 ? -11.922 -6.217 -18.678 1 34.57 96 ASP B O 1
ATOM 2230 N N . ASP B 1 60 ? -13.927 -5.427 -18.009 1 33.31 97 ASP B N 1
ATOM 2231 C CA . ASP B 1 60 ? -13.363 -4.487 -17.049 1 33.72 97 ASP B CA 1
ATOM 2232 C C . ASP B 1 60 ? -12.616 -5.18 -15.928 1 33.08 97 ASP B C 1
ATOM 2233 O O . ASP B 1 60 ? -11.593 -4.657 -15.484 1 33.4 97 ASP B O 1
ATOM 2238 N N . ASP B 1 61 ? -13.086 -6.369 -15.49 1 31.97 98 ASP B N 1
ATOM 2239 C CA . ASP B 1 61 ? -12.4 -7.127 -14.441 1 31.65 98 ASP B CA 1
ATOM 2240 C C . ASP B 1 61 ? -11.038 -7.595 -14.94 1 32.54 98 ASP B C 1
ATOM 2241 O O . ASP B 1 61 ? -10.041 -7.489 -14.221 1 32.84 98 ASP B O 1
ATOM 2246 N N . ILE B 1 62 ? -10.988 -8.11 -16.176 1 32.28 99 ILE B N 1
ATOM 2247 C CA . ILE B 1 62 ? -9.743 -8.582 -16.77 1 33.35 99 ILE B CA 1
ATOM 2248 C C . ILE B 1 62 ? -8.767 -7.42 -17.055 1 33.8 99 ILE B C 1
ATOM 2249 O O . ILE B 1 62 ? -7.56 -7.576 -16.856 1 34.66 99 ILE B O 1
ATOM 2254 N N . ALA B 1 63 ? -9.281 -6.262 -17.504 1 32.92 100 ALA B N 1
ATOM 2255 C CA . ALA B 1 63 ? -8.429 -5.102 -17.764 1 33.2 100 ALA B CA 1
ATOM 2256 C C . ALA B 1 63 ? -7.833 -4.562 -16.449 1 32.93 100 ALA B C 1
ATOM 2257 O O . ALA B 1 63 ? -6.67 -4.147 -16.428 1 33.49 100 ALA B O 1
ATOM 2259 N N . ALA B 1 64 ? -8.612 -4.588 -15.36 1 31.73 101 ALA B N 1
ATOM 2260 C CA . ALA B 1 64 ? -8.095 -4.137 -14.064 1 32.64 101 ALA B CA 1
ATOM 2261 C C . ALA B 1 64 ? -6.994 -5.076 -13.563 1 33.65 101 ALA B C 1
ATOM 2262 O O . ALA B 1 64 ? -5.946 -4.587 -13.143 1 34.29 101 ALA B O 1
ATOM 2264 N N . VAL B 1 65 ? -7.182 -6.403 -13.688 1 33.89 102 VAL B N 1
ATOM 2265 C CA . VAL B 1 65 ? -6.148 -7.38 -13.311 1 34.47 102 VAL B CA 1
ATOM 2266 C C . VAL B 1 65 ? -4.874 -7.176 -14.129 1 34.99 102 VAL B C 1
ATOM 2267 O O . VAL B 1 65 ? -3.796 -7.089 -13.551 1 34.39 102 VAL B O 1
ATOM 2271 N N . SER B 1 66 ? -4.993 -7.05 -15.465 1 36.01 103 SER B N 1
ATOM 2272 C CA . SER B 1 66 ? -3.828 -6.837 -16.337 1 36.68 103 SER B CA 1
ATOM 2273 C C . SER B 1 66 ? -3.035 -5.584 -15.934 1 37.6 103 SER B C 1
ATOM 2274 O O . SER B 1 66 ? -1.805 -5.624 -15.862 1 38.47 103 SER B O 1
ATOM 2277 N N . LYS B 1 67 ? -3.749 -4.489 -15.649 1 36.72 104 LYS B N 1
ATOM 2278 C CA . LYS B 1 67 ? -3.152 -3.238 -15.231 1 36.92 104 LYS B CA 1
ATOM 2279 C C . LYS B 1 67 ? -2.417 -3.401 -13.893 1 36 104 LYS B C 1
ATOM 2280 O O . LYS B 1 67 ? -1.314 -2.891 -13.748 1 36.49 104 LYS B O 1
ATOM 2286 N N . ILE B 1 68 ? -3.024 -4.082 -12.923 1 34.51 105 ILE B N 1
ATOM 2287 C CA . ILE B 1 68 ? -2.401 -4.274 -11.611 1 33.9 105 ILE B CA 1
ATOM 2288 C C . ILE B 1 68 ? -1.173 -5.185 -11.71 1 34.23 105 ILE B C 1
ATOM 2289 O O . ILE B 1 68 ? -0.167 -4.908 -11.053 1 34.18 105 ILE B O 1
ATOM 2294 N N . VAL B 1 69 ? -1.187 -6.168 -12.641 1 33.99 106 VAL B N 1
ATOM 2295 C CA . VAL B 1 69 ? -0.021 -7.02 -12.882 1 34.88 106 VAL B CA 1
ATOM 2296 C C . VAL B 1 69 ? 1.181 -6.143 -13.311 1 35.62 106 VAL B C 1
ATOM 2297 O O . VAL B 1 69 ? 2.27 -6.293 -12.761 1 35.61 106 VAL B O 1
ATOM 2301 N N . GLY B 1 70 ? 0.929 -5.183 -14.205 1 35.88 107 GLY B N 1
ATOM 2302 C CA . GLY B 1 70 ? 1.937 -4.24 -14.677 1 36.82 107 GLY B CA 1
ATOM 2303 C C . GLY B 1 70 ? 2.402 -3.299 -13.585 1 37.8 107 GLY B C 1
ATOM 2304 O O . GLY B 1 70 ? 3.599 -3.021 -13.48 1 38.72 107 GLY B O 1
ATOM 2305 N N . GLN B 1 71 ? 1.473 -2.801 -12.748 1 37.44 108 GLN B N 1
ATOM 2306 C CA . GLN B 1 71 ? 1.847 -1.945 -11.611 1 38.1 108 GLN B CA 1
ATOM 2307 C C . GLN B 1 71 ? 2.736 -2.707 -10.616 1 38.79 108 GLN B C 1
ATOM 2308 O O . GLN B 1 71 ? 3.512 -2.084 -9.915 1 39.49 108 GLN B O 1
ATOM 2314 N N . ALA B 1 72 ? 2.601 -4.044 -10.547 1 38.57 109 ALA B N 1
ATOM 2315 C CA . ALA B 1 72 ? 3.398 -4.917 -9.69 1 39.33 109 ALA B CA 1
ATOM 2316 C C . ALA B 1 72 ? 4.763 -5.318 -10.323 1 40.91 109 ALA B C 1
ATOM 2317 O O . ALA B 1 72 ? 5.498 -6.107 -9.733 1 40.84 109 ALA B O 1
ATOM 2319 N N . GLY B 1 73 ? 5.091 -4.786 -11.497 1 41.73 110 GLY B N 1
ATOM 2320 C CA . GLY B 1 73 ? 6.35 -5.099 -12.171 1 43.23 110 GLY B CA 1
ATOM 2321 C C . GLY B 1 73 ? 6.318 -6.325 -13.071 1 44.8 110 GLY B C 1
ATOM 2322 O O . GLY B 1 73 ? 7.34 -6.711 -13.641 1 46.13 110 GLY B O 1
ATOM 2323 N N . GLY B 1 74 ? 5.15 -6.932 -13.214 1 44.89 111 GLY B N 1
ATOM 2324 C CA . GLY B 1 74 ? 4.977 -8.112 -14.045 1 45.32 111 GLY B CA 1
ATOM 2325 C C . GLY B 1 74 ? 4.476 -7.804 -15.436 1 45.41 111 GLY B C 1
ATOM 2326 O O . GLY B 1 74 ? 4.355 -6.641 -15.821 1 45.96 111 GLY B O 1
ATOM 2327 N N . ALA B 1 75 ? 4.196 -8.844 -16.206 1 44.79 112 ALA B N 1
ATOM 2328 C CA . ALA B 1 75 ? 3.71 -8.678 -17.567 1 44.71 112 ALA B CA 1
ATOM 2329 C C . ALA B 1 75 ? 2.673 -9.744 -17.879 1 43.99 112 ALA B C 1
ATOM 2330 O O . ALA B 1 75 ? 2.764 -10.859 -17.377 1 43.8 112 ALA B O 1
ATOM 2332 N N . VAL B 1 76 ? 1.689 -9.396 -18.7 1 43.34 113 VAL B N 1
ATOM 2333 C CA . VAL B 1 76 ? 0.657 -10.323 -19.128 1 43.35 113 VAL B CA 1
ATOM 2334 C C . VAL B 1 76 ? 1.049 -10.819 -20.517 1 43.83 113 VAL B C 1
ATOM 2335 O O . VAL B 1 76 ? 1.298 -10.013 -21.421 1 43.92 113 VAL B O 1
ATOM 2339 N N . THR B 1 77 ? 1.174 -12.137 -20.674 1 43.58 114 THR B N 1
ATOM 2340 C CA . THR B 1 77 ? 1.591 -12.707 -21.946 1 43.9 114 THR B CA 1
ATOM 2341 C C . THR B 1 77 ? 0.449 -12.757 -22.938 1 43.39 114 THR B C 1
ATOM 2342 O O . THR B 1 77 ? 0.667 -12.552 -24.122 1 44.02 114 THR B O 1
ATOM 2346 N N . ALA B 1 78 ? -0.752 -13.103 -22.479 1 42.13 115 ALA B N 1
ATOM 2347 C CA . ALA B 1 78 ? -1.899 -13.277 -23.366 1 41.34 115 ALA B CA 1
ATOM 2348 C C . ALA B 1 78 ? -3.211 -13.36 -22.579 1 40.32 115 ALA B C 1
ATOM 2349 O O . ALA B 1 78 ? -3.205 -13.662 -21.384 1 40.17 115 ALA B O 1
ATOM 2351 N N . THR B 1 79 ? -4.334 -13.108 -23.262 1 39.57 116 THR B N 1
ATOM 2352 C CA . THR B 1 79 ? -5.655 -13.302 -22.701 1 39.9 116 THR B CA 1
ATOM 2353 C C . THR B 1 79 ? -6.325 -14.338 -23.601 1 39.34 116 THR B C 1
ATOM 2354 O O . THR B 1 79 ? -6.528 -14.08 -24.786 1 39.92 116 THR B O 1
ATOM 2358 N N . VAL B 1 80 ? -6.578 -15.527 -23.067 1 37.66 117 VAL B N 1
ATOM 2359 C CA . VAL B 1 80 ? -7.157 -16.632 -23.814 1 37.63 117 VAL B CA 1
ATOM 2360 C C . VAL B 1 80 ? -8.597 -16.83 -23.38 1 37.44 117 VAL B C 1
ATOM 2361 O O . VAL B 1 80 ? -8.852 -17.099 -22.209 1 37.11 117 VAL B O 1
ATOM 2365 N N . SER B 1 81 ? -9.541 -16.688 -24.308 1 37.58 118 SER B N 1
ATOM 2366 C CA . SER B 1 81 ? -10.95 -16.897 -24.003 1 38.68 118 SER B CA 1
ATOM 2367 C C . SER B 1 81 ? -11.321 -18.34 -24.192 1 38.68 118 SER B C 1
ATOM 2368 O O . SER B 1 81 ? -11.068 -18.898 -25.25 1 39.17 118 SER B O 1
ATOM 2371 N N . LEU B 1 82 ? -11.964 -18.933 -23.193 1 37.87 119 LEU B N 1
ATOM 2372 C CA . LEU B 1 82 ? -12.495 -20.291 -23.263 1 37.87 119 LEU B CA 1
ATOM 2373 C C . LEU B 1 82 ? -13.917 -20.111 -23.809 1 38.25 119 LEU B C 1
ATOM 2374 O O . LEU B 1 82 ? -14.665 -19.3 -23.283 1 38.06 119 LEU B O 1
ATOM 2379 N N . THR B 1 83 ? -14.282 -20.828 -24.862 1 38.08 120 THR B N 1
ATOM 2380 C CA . THR B 1 83 ? -15.596 -20.687 -25.493 1 38.69 120 THR B CA 1
ATOM 2381 C C . THR B 1 83 ? -16.714 -21.445 -24.748 1 40 120 THR B C 1
ATOM 2382 O O . THR B 1 83 ? -16.435 -22.227 -23.838 1 40.21 120 THR B O 1
ATOM 2386 N N . GLN B 1 84 ? -17.982 -21.261 -25.174 1 40.93 121 GLN B N 1
ATOM 2387 C CA . GLN B 1 84 ? -19.101 -22.008 -24.603 1 42.47 121 GLN B CA 1
ATOM 2388 C C . GLN B 1 84 ? -18.917 -23.516 -24.837 1 42.43 121 GLN B C 1
ATOM 2389 O O . GLN B 1 84 ? -19.208 -24.302 -23.947 1 42.41 121 GLN B O 1
ATOM 2395 N N . GLU B 1 85 ? -18.354 -23.902 -25.984 1 42.81 122 GLU B N 1
ATOM 2396 C CA . GLU B 1 85 ? -18.04 -25.297 -26.329 1 43.36 122 GLU B CA 1
ATOM 2397 C C . GLU B 1 85 ? -17.01 -25.871 -25.336 1 42.77 122 GLU B C 1
ATOM 2398 O O . GLU B 1 85 ? -17.116 -27.023 -24.917 1 43.35 122 GLU B O 1
ATOM 2404 N N . PHE B 1 86 ? -16.042 -25.054 -24.929 1 41.69 123 PHE B N 1
ATOM 2405 C CA . PHE B 1 86 ? -15.041 -25.458 -23.95 1 41.41 123 PHE B CA 1
ATOM 2406 C C . PHE B 1 86 ? -15.669 -25.743 -22.57 1 41.19 123 PHE B C 1
ATOM 2407 O O . PHE B 1 86 ? -15.475 -26.838 -22.022 1 41.09 123 PHE B O 1
ATOM 2415 N N . VAL B 1 87 ? -16.409 -24.768 -22.003 1 40.83 124 VAL B N 1
ATOM 2416 C CA . VAL B 1 87 ? -16.975 -24.927 -20.668 1 41.44 124 VAL B CA 1
ATOM 2417 C C . VAL B 1 87 ? -18.082 -26.002 -20.618 1 43.06 124 VAL B C 1
ATOM 2418 O O . VAL B 1 87 ? -18.272 -26.626 -19.579 1 43.14 124 VAL B O 1
ATOM 2422 N N . GLU B 1 88 ? -18.74 -26.274 -21.746 1 44.48 125 GLU B N 1
ATOM 2423 C CA . GLU B 1 88 ? -19.767 -27.313 -21.893 1 46.36 125 GLU B CA 1
ATOM 2424 C C . GLU B 1 88 ? -19.184 -28.701 -21.559 1 49.38 125 GLU B C 1
ATOM 2425 O O . GLU B 1 88 ? -19.882 -29.571 -21.035 1 49.54 125 GLU B O 1
ATOM 2431 N N . ALA B 1 89 ? -17.895 -28.896 -21.874 1 51.53 126 ALA B N 1
ATOM 2432 C CA . ALA B 1 89 ? -17.098 -30.084 -21.585 1 53.85 126 ALA B CA 1
ATOM 2433 C C . ALA B 1 89 ? -17.705 -31.432 -22.03 1 55.95 126 ALA B C 1
ATOM 2434 O O . ALA B 1 89 ? -17.702 -32.404 -21.27 1 55.95 126 ALA B O 1
ATOM 2436 N N . ASN B 1 90 ? -18.169 -31.503 -23.27 1 57.65 127 ASN B N 1
ATOM 2437 C CA . ASN B 1 90 ? -18.653 -32.761 -23.835 1 59.97 127 ASN B CA 1
ATOM 2438 C C . ASN B 1 90 ? -18.073 -33.042 -25.235 1 61.26 127 ASN B C 1
ATOM 2439 O O . ASN B 1 90 ? -18.587 -33.887 -25.958 1 61.45 127 ASN B O 1
ATOM 2444 N N . SER B 1 91 ? -16.985 -32.351 -25.597 1 62.15 128 SER B N 1
ATOM 2445 C CA . SER B 1 91 ? -16.253 -32.55 -26.848 1 63.52 128 SER B CA 1
ATOM 2446 C C . SER B 1 91 ? -14.862 -33.15 -26.529 1 65.02 128 SER B C 1
ATOM 2447 O O . SER B 1 91 ? -13.868 -32.801 -27.174 1 64.98 128 SER B O 1
ATOM 2450 N N . ALA B 1 92 ? -14.798 -34.032 -25.504 1 65.97 129 ALA B N 1
ATOM 2451 C CA . ALA B 1 92 ? -13.563 -34.661 -25.032 1 67.02 129 ALA B CA 1
ATOM 2452 C C . ALA B 1 92 ? -12.915 -35.531 -26.115 1 67.86 129 ALA B C 1
ATOM 2453 O O . ALA B 1 92 ? -11.687 -35.624 -26.178 1 67.96 129 ALA B O 1
ATOM 2455 N N . GLU B 1 93 ? -13.733 -36.104 -27.006 1 68.11 130 GLU B N 1
ATOM 2456 C CA . GLU B 1 93 ? -13.251 -36.884 -28.134 1 68.82 130 GLU B CA 1
ATOM 2457 C C . GLU B 1 93 ? -12.554 -35.962 -29.137 1 68.76 130 GLU B C 1
ATOM 2458 O O . GLU B 1 93 ? -11.444 -36.268 -29.565 1 69.08 130 GLU B O 1
ATOM 2464 N N . LYS B 1 94 ? -13.161 -34.807 -29.463 1 68.32 131 LYS B N 1
ATOM 2465 C CA . LYS B 1 94 ? -12.556 -33.846 -30.392 1 68.37 131 LYS B CA 1
ATOM 2466 C C . LYS B 1 94 ? -11.287 -33.223 -29.812 1 68.98 131 LYS B C 1
ATOM 2467 O O . LYS B 1 94 ? -10.346 -32.95 -30.56 1 68.99 131 LYS B O 1
ATOM 2473 N N . LEU B 1 95 ? -11.239 -33.034 -28.484 1 69.31 132 LEU B N 1
ATOM 2474 C CA . LEU B 1 95 ? -10.044 -32.49 -27.851 1 70.13 132 LEU B CA 1
ATOM 2475 C C . LEU B 1 95 ? -8.907 -33.501 -27.952 1 71.36 132 LEU B C 1
ATOM 2476 O O . LEU B 1 95 ? -7.785 -33.119 -28.282 1 71.11 132 LEU B O 1
ATOM 2481 N N . ARG B 1 96 ? -9.198 -34.79 -27.72 1 72.33 133 ARG B N 1
ATOM 2482 C CA . ARG B 1 96 ? -8.179 -35.832 -27.798 1 73.98 133 ARG B CA 1
ATOM 2483 C C . ARG B 1 96 ? -7.592 -35.94 -29.207 1 75.16 133 ARG B C 1
ATOM 2484 O O . ARG B 1 96 ? -6.391 -36.148 -29.341 1 75.38 133 ARG B O 1
ATOM 2492 N N . SER B 1 97 ? -8.403 -35.704 -30.254 1 75.87 134 SER B N 1
ATOM 2493 C CA . SER B 1 97 ? -7.905 -35.716 -31.634 1 77.28 134 SER B CA 1
ATOM 2494 C C . SER B 1 97 ? -6.884 -34.594 -31.922 1 78.45 134 SER B C 1
ATOM 2495 O O . SER B 1 97 ? -6.168 -34.665 -32.922 1 78.56 134 SER B O 1
ATOM 2498 N N . VAL B 1 98 ? -6.816 -33.57 -31.049 1 79.09 135 VAL B N 1
ATOM 2499 C CA . VAL B 1 98 ? -5.886 -32.448 -31.14 1 80.18 135 VAL B CA 1
ATOM 2500 C C . VAL B 1 98 ? -4.618 -32.805 -30.365 1 81.12 135 VAL B C 1
ATOM 2501 O O . VAL B 1 98 ? -3.518 -32.624 -30.885 1 81.14 135 VAL B O 1
ATOM 2505 N N . VAL B 1 99 ? -4.774 -33.361 -29.142 1 81.72 136 VAL B N 1
ATOM 2506 C CA . VAL B 1 99 ? -3.666 -33.785 -28.276 1 82.82 136 VAL B CA 1
ATOM 2507 C C . VAL B 1 99 ? -2.741 -34.774 -28.994 1 84.16 136 VAL B C 1
ATOM 2508 O O . VAL B 1 99 ? -1.517 -34.652 -28.912 1 84.53 136 VAL B O 1
ATOM 2512 N N . ASN B 1 100 ? -3.326 -35.73 -29.726 1 84.71 137 ASN B N 1
ATOM 2513 C CA . ASN B 1 100 ? -2.562 -36.731 -30.466 1 85.77 137 ASN B CA 1
ATOM 2514 C C . ASN B 1 100 ? -1.85 -36.164 -31.704 1 87.16 137 ASN B C 1
ATOM 2515 O O . ASN B 1 100 ? -0.885 -36.763 -32.184 1 87.36 137 ASN B O 1
ATOM 2520 N N . SER B 1 101 ? -2.319 -35.024 -32.228 1 87.8 138 SER B N 1
ATOM 2521 C CA . SER B 1 101 ? -1.687 -34.399 -33.388 1 88.8 138 SER B CA 1
ATOM 2522 C C . SER B 1 101 ? -0.451 -33.587 -32.991 1 89.22 138 SER B C 1
ATOM 2523 O O . SER B 1 101 ? -0.233 -33.308 -31.811 1 89.41 138 SER B O 1
ATOM 2526 N N . LEU B 1 114 ? -6.371 -36.215 -16.664 1 60.65 151 LEU B N 1
ATOM 2527 C CA . LEU B 1 114 ? -7.405 -37.236 -16.493 1 60.89 151 LEU B CA 1
ATOM 2528 C C . LEU B 1 114 ? -8.152 -37.5 -17.84 1 60.37 151 LEU B C 1
ATOM 2529 O O . LEU B 1 114 ? -7.532 -37.335 -18.89 1 61.05 151 LEU B O 1
ATOM 2534 N N . VAL B 1 115 ? -9.421 -37.956 -17.837 1 59.09 152 VAL B N 1
ATOM 2535 C CA . VAL B 1 115 ? -10.132 -38.249 -19.083 1 58.42 152 VAL B CA 1
ATOM 2536 C C . VAL B 1 115 ? -11.127 -37.117 -19.469 1 56.33 152 VAL B C 1
ATOM 2537 O O . VAL B 1 115 ? -11.399 -36.912 -20.656 1 56.78 152 VAL B O 1
ATOM 2541 N N . ASP B 1 116 ? -11.602 -36.345 -18.489 1 54 153 ASP B N 1
ATOM 2542 C CA . ASP B 1 116 ? -12.547 -35.259 -18.753 1 52.72 153 ASP B CA 1
ATOM 2543 C C . ASP B 1 116 ? -11.899 -34.088 -19.488 1 50.93 153 ASP B C 1
ATOM 2544 O O . ASP B 1 116 ? -10.702 -33.84 -19.335 1 51.16 153 ASP B O 1
ATOM 2549 N N . GLN B 1 117 ? -12.692 -33.39 -20.305 1 49.15 154 GLN B N 1
ATOM 2550 C CA . GLN B 1 117 ? -12.212 -32.297 -21.138 1 48.14 154 GLN B CA 1
ATOM 2551 C C . GLN B 1 117 ? -11.469 -31.211 -20.394 1 46.58 154 GLN B C 1
ATOM 2552 O O . GLN B 1 117 ? -10.404 -30.789 -20.852 1 46.02 154 GLN B O 1
ATOM 2558 N N . GLY B 1 118 ? -12.029 -30.758 -19.265 1 45.09 155 GLY B N 1
ATOM 2559 C CA . GLY B 1 118 ? -11.43 -29.708 -18.457 1 43.81 155 GLY B CA 1
ATOM 2560 C C . GLY B 1 118 ? -10.004 -30.016 -18.058 1 42.79 155 GLY B C 1
ATOM 2561 O O . GLY B 1 118 ? -9.106 -29.212 -18.301 1 42.38 155 GLY B O 1
ATOM 2562 N N . SER B 1 119 ? -9.783 -31.219 -17.513 1 42.26 156 SER B N 1
ATOM 2563 C CA . SER B 1 119 ? -8.454 -31.651 -17.104 1 42.63 156 SER B CA 1
ATOM 2564 C C . SER B 1 119 ? -7.507 -31.774 -18.288 1 42.96 156 SER B C 1
ATOM 2565 O O . SER B 1 119 ? -6.443 -31.18 -18.242 1 43.14 156 SER B O 1
ATOM 2568 N N . GLN B 1 120 ? -7.869 -32.53 -19.343 1 43.28 157 GLN B N 1
ATOM 2569 C CA . GLN B 1 120 ? -7.01 -32.707 -20.522 1 44.26 157 GLN B CA 1
ATOM 2570 C C . GLN B 1 120 ? -6.599 -31.358 -21.144 1 43.92 157 GLN B C 1
ATOM 2571 O O . GLN B 1 120 ? -5.461 -31.187 -21.587 1 43.91 157 GLN B O 1
ATOM 2577 N N . ALA B 1 121 ? -7.542 -30.411 -21.205 1 43.64 158 ALA B N 1
ATOM 2578 C CA . ALA B 1 121 ? -7.301 -29.09 -21.782 1 43.78 158 ALA B CA 1
ATOM 2579 C C . ALA B 1 121 ? -6.347 -28.274 -20.915 1 44.41 158 ALA B C 1
ATOM 2580 O O . ALA B 1 121 ? -5.505 -27.553 -21.442 1 44.7 158 ALA B O 1
ATOM 2582 N N . GLY B 1 122 ? -6.491 -28.389 -19.6 1 44.27 159 GLY B N 1
ATOM 2583 C CA . GLY B 1 122 ? -5.637 -27.685 -18.66 1 45.33 159 GLY B CA 1
ATOM 2584 C C . GLY B 1 122 ? -4.208 -28.174 -18.75 1 46.02 159 GLY B C 1
ATOM 2585 O O . GLY B 1 122 ? -3.274 -27.38 -18.69 1 46.19 159 GLY B O 1
ATOM 2586 N N . ASP B 1 123 ? -4.029 -29.484 -18.93 1 46.23 160 ASP B N 1
ATOM 2587 C CA . ASP B 1 123 ? -2.706 -30.066 -19.046 1 47.01 160 ASP B CA 1
ATOM 2588 C C . ASP B 1 123 ? -2.05 -29.608 -20.365 1 46.72 160 ASP B C 1
ATOM 2589 O O . ASP B 1 123 ? -0.916 -29.148 -20.354 1 46.93 160 ASP B O 1
ATOM 2594 N N . LEU B 1 124 ? -2.79 -29.657 -21.477 1 46.15 161 LEU B N 1
ATOM 2595 C CA . LEU B 1 124 ? -2.292 -29.233 -22.785 1 46.34 161 LEU B CA 1
ATOM 2596 C C . LEU B 1 124 ? -1.942 -27.718 -22.84 1 46.03 161 LEU B C 1
ATOM 2597 O O . LEU B 1 124 ? -0.833 -27.36 -23.238 1 46.33 161 LEU B O 1
ATOM 2602 N N . LEU B 1 125 ? -2.863 -26.843 -22.413 1 45.21 162 LEU B N 1
ATOM 2603 C CA . LEU B 1 125 ? -2.623 -25.4 -22.405 1 44.91 162 LEU B CA 1
ATOM 2604 C C . LEU B 1 125 ? -1.565 -24.984 -21.374 1 44.36 162 LEU B C 1
ATOM 2605 O O . LEU B 1 125 ? -0.846 -24.017 -21.603 1 44.02 162 LEU B O 1
ATOM 2610 N N . GLY B 1 126 ? -1.454 -25.736 -20.278 1 43.94 163 GLY B N 1
ATOM 2611 C CA . GLY B 1 126 ? -0.431 -25.505 -19.271 1 44.67 163 GLY B CA 1
ATOM 2612 C C . GLY B 1 126 ? 0.954 -25.771 -19.84 1 45.96 163 GLY B C 1
ATOM 2613 O O . GLY B 1 126 ? 1.86 -24.968 -19.65 1 46.44 163 GLY B O 1
ATOM 2614 N N . ILE B 1 127 ? 1.133 -26.879 -20.58 1 46.6 164 ILE B N 1
ATOM 2615 C CA . ILE B 1 127 ? 2.428 -27.181 -21.215 1 47.77 164 ILE B CA 1
ATOM 2616 C C . ILE B 1 127 ? 2.74 -26.114 -22.26 1 48.72 164 ILE B C 1
ATOM 2617 O O . ILE B 1 127 ? 3.872 -25.64 -22.341 1 49.67 164 ILE B O 1
ATOM 2622 N N . ALA B 1 128 ? 1.733 -25.721 -23.049 1 48.73 165 ALA B N 1
ATOM 2623 C CA . ALA B 1 128 ? 1.919 -24.742 -24.118 1 49.56 165 ALA B CA 1
ATOM 2624 C C . ALA B 1 128 ? 2.166 -23.294 -23.668 1 49.88 165 ALA B C 1
ATOM 2625 O O . ALA B 1 128 ? 2.927 -22.584 -24.324 1 50.74 165 ALA B O 1
ATOM 2627 N N . LEU B 1 129 ? 1.527 -22.85 -22.582 1 48.97 166 LEU B N 1
ATOM 2628 C CA . LEU B 1 129 ? 1.609 -21.453 -22.155 1 48.7 166 LEU B CA 1
ATOM 2629 C C . LEU B 1 129 ? 2.347 -21.187 -20.86 1 49.31 166 LEU B C 1
ATOM 2630 O O . LEU B 1 129 ? 2.616 -20.031 -20.559 1 49.08 166 LEU B O 1
ATOM 2635 N N . LEU B 1 130 ? 2.654 -22.227 -20.081 1 50.12 167 LEU B N 1
ATOM 2636 C CA . LEU B 1 130 ? 3.324 -22.042 -18.795 1 51.92 167 LEU B CA 1
ATOM 2637 C C . LEU B 1 130 ? 4.678 -22.736 -18.719 1 54.47 167 LEU B C 1
ATOM 2638 O O . LEU B 1 130 ? 4.911 -23.723 -19.418 1 54.58 167 LEU B O 1
ATOM 2643 N N . SER B 1 131 ? 5.558 -22.242 -17.833 1 56.38 168 SER B N 1
ATOM 2644 C CA . SER B 1 131 ? 6.862 -22.86 -17.589 1 59.01 168 SER B CA 1
ATOM 2645 C C . SER B 1 131 ? 6.839 -23.424 -16.167 1 60.77 168 SER B C 1
ATOM 2646 O O . SER B 1 131 ? 6.401 -22.733 -15.252 1 60.74 168 SER B O 1
ATOM 2649 N N . ASN B 1 132 ? 7.297 -24.672 -15.986 1 62.14 169 ASN B N 1
ATOM 2650 C CA . ASN B 1 132 ? 7.33 -25.369 -14.693 1 63.62 169 ASN B CA 1
ATOM 2651 C C . ASN B 1 132 ? 8.076 -24.598 -13.594 1 64.47 169 ASN B C 1
ATOM 2652 O O . ASN B 1 132 ? 7.635 -24.592 -12.44 1 64.81 169 ASN B O 1
ATOM 2657 N N . ALA B 1 137 ? 11.9 -29.835 -16.885 1 88.8 174 ALA B N 1
ATOM 2658 C CA . ALA B 1 137 ? 10.818 -29.82 -17.863 1 89.21 174 ALA B CA 1
ATOM 2659 C C . ALA B 1 137 ? 11.324 -29.31 -19.215 1 89.26 174 ALA B C 1
ATOM 2660 O O . ALA B 1 137 ? 12.132 -28.381 -19.259 1 89.67 174 ALA B O 1
ATOM 2662 N N . PRO B 1 138 ? 10.89 -29.921 -20.332 1 88.69 175 PRO B N 1
ATOM 2663 C CA . PRO B 1 138 ? 11.379 -29.467 -21.647 1 88.3 175 PRO B CA 1
ATOM 2664 C C . PRO B 1 138 ? 10.845 -28.1 -22.045 1 87.9 175 PRO B C 1
ATOM 2665 O O . PRO B 1 138 ? 9.696 -27.783 -21.745 1 87.93 175 PRO B O 1
ATOM 2669 N N . THR B 1 139 ? 11.671 -27.288 -22.712 1 87.23 176 THR B N 1
ATOM 2670 C CA . THR B 1 139 ? 11.233 -25.967 -23.158 1 87.07 176 THR B CA 1
ATOM 2671 C C . THR B 1 139 ? 10.331 -26.133 -24.376 1 85.82 176 THR B C 1
ATOM 2672 O O . THR B 1 139 ? 10.667 -26.894 -25.277 1 85.98 176 THR B O 1
ATOM 2676 N N . VAL B 1 140 ? 9.175 -25.462 -24.395 1 84.64 177 VAL B N 1
ATOM 2677 C CA . VAL B 1 140 ? 8.269 -25.542 -25.536 1 83.92 177 VAL B CA 1
ATOM 2678 C C . VAL B 1 140 ? 8.636 -24.402 -26.463 1 82.89 177 VAL B C 1
ATOM 2679 O O . VAL B 1 140 ? 8.579 -23.25 -26.04 1 82.89 177 VAL B O 1
ATOM 2683 N N . GLU B 1 141 ? 9.067 -24.704 -27.7 1 81.91 178 GLU B N 1
ATOM 2684 C CA . GLU B 1 141 ? 9.442 -23.634 -28.625 1 81.38 178 GLU B CA 1
ATOM 2685 C C . GLU B 1 141 ? 8.214 -22.959 -29.239 1 79.71 178 GLU B C 1
ATOM 2686 O O . GLU B 1 141 ? 7.117 -23.525 -29.225 1 79.8 178 GLU B O 1
ATOM 2692 N N . GLN B 1 142 ? 8.395 -21.725 -29.723 1 78 179 GLN B N 1
ATOM 2693 C CA . GLN B 1 142 ? 7.328 -20.897 -30.275 1 77.33 179 GLN B CA 1
ATOM 2694 C C . GLN B 1 142 ? 6.395 -21.615 -31.249 1 76.25 179 GLN B C 1
ATOM 2695 O O . GLN B 1 142 ? 5.18 -21.539 -31.075 1 76.34 179 GLN B O 1
ATOM 2701 N N . ALA B 1 143 ? 6.946 -22.336 -32.238 1 74.84 180 ALA B N 1
ATOM 2702 C CA . ALA B 1 143 ? 6.132 -23.03 -33.231 1 74.11 180 ALA B CA 1
ATOM 2703 C C . ALA B 1 143 ? 5.215 -24.099 -32.65 1 73.1 180 ALA B C 1
ATOM 2704 O O . ALA B 1 143 ? 4.102 -24.261 -33.142 1 73.45 180 ALA B O 1
ATOM 2706 N N . GLN B 1 144 ? 5.668 -24.825 -31.62 1 71.51 181 GLN B N 1
ATOM 2707 C CA . GLN B 1 144 ? 4.831 -25.833 -30.981 1 70.43 181 GLN B CA 1
ATOM 2708 C C . GLN B 1 144 ? 3.678 -25.133 -30.259 1 68.15 181 GLN B C 1
ATOM 2709 O O . GLN B 1 144 ? 2.536 -25.563 -30.375 1 67.89 181 GLN B O 1
ATOM 2715 N N . ARG B 1 145 ? 3.967 -24.028 -29.56 1 66.4 182 ARG B N 1
ATOM 2716 C CA . ARG B 1 145 ? 2.936 -23.257 -28.875 1 65.22 182 ARG B CA 1
ATOM 2717 C C . ARG B 1 145 ? 1.895 -22.718 -29.869 1 63.92 182 ARG B C 1
ATOM 2718 O O . ARG B 1 145 ? 0.7 -22.947 -29.683 1 63.89 182 ARG B O 1
ATOM 2726 N N . ASP B 1 146 ? 2.349 -22.059 -30.943 1 62.78 183 ASP B N 1
ATOM 2727 C CA . ASP B 1 146 ? 1.464 -21.509 -31.966 1 62.52 183 ASP B CA 1
ATOM 2728 C C . ASP B 1 146 ? 0.605 -22.585 -32.622 1 61.51 183 ASP B C 1
ATOM 2729 O O . ASP B 1 146 ? -0.568 -22.341 -32.875 1 61.25 183 ASP B O 1
ATOM 2734 N N . THR B 1 147 ? 1.178 -23.774 -32.88 1 60.8 184 THR B N 1
ATOM 2735 C CA . THR B 1 147 ? 0.443 -24.889 -33.477 1 60.64 184 THR B CA 1
ATOM 2736 C C . THR B 1 147 ? -0.664 -25.374 -32.543 1 58.9 184 THR B C 1
ATOM 2737 O O . THR B 1 147 ? -1.772 -25.643 -33.004 1 58.87 184 THR B O 1
ATOM 2741 N N . VAL B 1 148 ? -0.376 -25.472 -31.241 1 57.28 185 VAL B N 1
ATOM 2742 C CA . VAL B 1 148 ? -1.365 -25.918 -30.26 1 56.03 185 VAL B CA 1
ATOM 2743 C C . VAL B 1 148 ? -2.518 -24.929 -30.174 1 54.72 185 VAL B C 1
ATOM 2744 O O . VAL B 1 148 ? -3.68 -25.332 -30.228 1 54.71 185 VAL B O 1
ATOM 2748 N N . LEU B 1 149 ? -2.2 -23.636 -30.052 1 53.58 186 LEU B N 1
ATOM 2749 C CA . LEU B 1 149 ? -3.218 -22.607 -29.939 1 53.23 186 LEU B CA 1
ATOM 2750 C C . LEU B 1 149 ? -4.089 -22.521 -31.191 1 53.45 186 LEU B C 1
ATOM 2751 O O . LEU B 1 149 ? -5.308 -22.394 -31.074 1 53.59 186 LEU B O 1
ATOM 2756 N N . ALA B 1 150 ? -3.48 -22.644 -32.383 1 53.17 187 ALA B N 1
ATOM 2757 C CA . ALA B 1 150 ? -4.212 -22.589 -33.646 1 53.41 187 ALA B CA 1
ATOM 2758 C C . ALA B 1 150 ? -5.132 -23.788 -33.806 1 53.68 187 ALA B C 1
ATOM 2759 O O . ALA B 1 150 ? -6.27 -23.622 -34.232 1 54.26 187 ALA B O 1
ATOM 2761 N N . ALA B 1 151 ? -4.671 -24.983 -33.432 1 53.14 188 ALA B N 1
ATOM 2762 C CA . ALA B 1 151 ? -5.499 -26.185 -33.519 1 53.23 188 ALA B CA 1
ATOM 2763 C C . ALA B 1 151 ? -6.7 -26.067 -32.582 1 53.2 188 ALA B C 1
ATOM 2764 O O . ALA B 1 151 ? -7.81 -26.427 -32.966 1 53.24 188 ALA B O 1
ATOM 2766 N N . LEU B 1 152 ? -6.488 -25.518 -31.371 1 52.96 189 LEU B N 1
ATOM 2767 C CA . LEU B 1 152 ? -7.562 -25.347 -30.386 1 53.3 189 LEU B CA 1
ATOM 2768 C C . LEU B 1 152 ? -8.569 -24.272 -30.789 1 53.57 189 LEU B C 1
ATOM 2769 O O . LEU B 1 152 ? -9.745 -24.366 -30.444 1 53.78 189 LEU B O 1
ATOM 2774 N N . ARG B 1 153 ? -8.112 -23.25 -31.512 1 53.68 190 ARG B N 1
ATOM 2775 C CA . ARG B 1 153 ? -8.996 -22.208 -32.016 1 54.64 190 ARG B CA 1
ATOM 2776 C C . ARG B 1 153 ? -9.818 -22.736 -33.202 1 55.64 190 ARG B C 1
ATOM 2777 O O . ARG B 1 153 ? -11.02 -22.486 -33.285 1 56.08 190 ARG B O 1
ATOM 2785 N N . GLU B 1 154 ? -9.18 -23.499 -34.093 1 55.75 191 GLU B N 1
ATOM 2786 C CA . GLU B 1 154 ? -9.869 -24.065 -35.251 1 56.58 191 GLU B CA 1
ATOM 2787 C C . GLU B 1 154 ? -10.967 -25.069 -34.861 1 57.1 191 GLU B C 1
ATOM 2788 O O . GLU B 1 154 ? -11.96 -25.227 -35.583 1 57.8 191 GLU B O 1
ATOM 2794 N N . THR B 1 155 ? -10.793 -25.75 -33.726 1 56.28 192 THR B N 1
ATOM 2795 C CA . THR B 1 155 ? -11.782 -26.718 -33.276 1 55.59 192 THR B CA 1
ATOM 2796 C C . THR B 1 155 ? -12.807 -26.124 -32.276 1 54.76 192 THR B C 1
ATOM 2797 O O . THR B 1 155 ? -13.59 -26.876 -31.697 1 55.31 192 THR B O 1
ATOM 2801 N N . GLY B 1 156 ? -12.833 -24.8 -32.129 1 53.18 193 GLY B N 1
ATOM 2802 C CA . GLY B 1 156 ? -13.819 -24.095 -31.314 1 52.27 193 GLY B CA 1
ATOM 2803 C C . GLY B 1 156 ? -13.635 -24.031 -29.812 1 50.54 193 GLY B C 1
ATOM 2804 O O . GLY B 1 156 ? -14.557 -23.596 -29.114 1 50.2 193 GLY B O 1
ATOM 2805 N N . PHE B 1 157 ? -12.475 -24.448 -29.29 1 49.16 194 PHE B N 1
ATOM 2806 C CA . PHE B 1 157 ? -12.252 -24.421 -27.841 1 48.49 194 PHE B CA 1
ATOM 2807 C C . PHE B 1 157 ? -11.843 -23.045 -27.317 1 47.72 194 PHE B C 1
ATOM 2808 O O . PHE B 1 157 ? -12.295 -22.638 -26.238 1 47.49 194 PHE B O 1
ATOM 2816 N N . ILE B 1 158 ? -10.96 -22.34 -28.045 1 46.9 195 ILE B N 1
ATOM 2817 C CA . ILE B 1 158 ? -10.46 -21.056 -27.582 1 47.23 195 ILE B CA 1
ATOM 2818 C C . ILE B 1 158 ? -10.389 -19.984 -28.677 1 48.64 195 ILE B C 1
ATOM 2819 O O . ILE B 1 158 ? -10.43 -20.289 -29.86 1 48.43 195 ILE B O 1
ATOM 2824 N N . THR B 1 159 ? -10.269 -18.722 -28.255 1 49.9 196 THR B N 1
ATOM 2825 C CA . THR B 1 159 ? -9.884 -17.547 -29.037 1 51.66 196 THR B CA 1
ATOM 2826 C C . THR B 1 159 ? -8.789 -16.862 -28.176 1 53.06 196 THR B C 1
ATOM 2827 O O . THR B 1 159 ? -8.742 -17.106 -26.964 1 52.48 196 THR B O 1
ATOM 2831 N N . TYR B 1 160 ? -7.893 -16.059 -28.776 1 54.25 197 TYR B N 1
ATOM 2832 C CA . TYR B 1 160 ? -6.813 -15.461 -27.987 1 56.14 197 TYR B CA 1
ATOM 2833 C C . TYR B 1 160 ? -6.293 -14.162 -28.532 1 57.5 197 TYR B C 1
ATOM 2834 O O . TYR B 1 160 ? -6.366 -13.909 -29.729 1 57.4 197 TYR B O 1
ATOM 2843 N N . GLN B 1 161 ? -5.774 -13.327 -27.629 1 58.87 198 GLN B N 1
ATOM 2844 C CA . GLN B 1 161 ? -5.185 -12.034 -27.947 1 60.54 198 GLN B CA 1
ATOM 2845 C C . GLN B 1 161 ? -3.879 -11.926 -27.168 1 62.17 198 GLN B C 1
ATOM 2846 O O . GLN B 1 161 ? -3.874 -12.147 -25.957 1 62.31 198 GLN B O 1
ATOM 2852 N N . PRO B 1 162 ? -2.759 -11.598 -27.832 1 63.4 199 PRO B N 1
ATOM 2853 C CA . PRO B 1 162 ? -2.62 -11.359 -29.284 1 64.58 199 PRO B CA 1
ATOM 2854 C C . PRO B 1 162 ? -2.652 -12.654 -30.105 1 66.57 199 PRO B C 1
ATOM 2855 O O . PRO B 1 162 ? -2.539 -13.738 -29.541 1 66.75 199 PRO B O 1
ATOM 2859 N N . ARG B 1 163 ? -2.885 -12.553 -31.412 1 67.93 200 ARG B N 1
ATOM 2860 C CA . ARG B 1 163 ? -2.975 -13.737 -32.27 1 69.92 200 ARG B CA 1
ATOM 2861 C C . ARG B 1 163 ? -1.599 -14.38 -32.568 1 70.71 200 ARG B C 1
ATOM 2862 O O . ARG B 1 163 ? -1.542 -15.538 -32.981 1 70.74 200 ARG B O 1
ATOM 2870 N N . ASP B 1 164 ? -0.498 -13.635 -32.367 1 71.01 201 ASP B N 1
ATOM 2871 C CA . ASP B 1 164 ? 0.849 -14.133 -32.647 1 71.88 201 ASP B CA 1
ATOM 2872 C C . ASP B 1 164 ? 1.87 -13.65 -31.608 1 71.99 201 ASP B C 1
ATOM 2873 O O . ASP B 1 164 ? 1.681 -12.595 -30.991 1 72.32 201 ASP B O 1
ATOM 2878 N N . ARG B 1 165 ? 2.982 -14.398 -31.472 1 71.35 202 ARG B N 1
ATOM 2879 C CA . ARG B 1 165 ? 4.116 -14.085 -30.598 1 70.88 202 ARG B CA 1
ATOM 2880 C C . ARG B 1 165 ? 3.782 -14.11 -29.106 1 68.94 202 ARG B C 1
ATOM 2881 O O . ARG B 1 165 ? 4.286 -13.279 -28.346 1 69.52 202 ARG B O 1
ATOM 2889 N N . ILE B 1 166 ? 2.978 -15.084 -28.678 1 66.5 203 ILE B N 1
ATOM 2890 C CA . ILE B 1 166 ? 2.645 -15.232 -27.265 1 64.65 203 ILE B CA 1
ATOM 2891 C C . ILE B 1 166 ? 3.821 -15.914 -26.568 1 62.36 203 ILE B C 1
ATOM 2892 O O . ILE B 1 166 ? 4.245 -16.987 -26.979 1 62.41 203 ILE B O 1
ATOM 2897 N N . GLY B 1 167 ? 4.363 -15.275 -25.546 1 60.33 204 GLY B N 1
ATOM 2898 C CA . GLY B 1 167 ? 5.466 -15.847 -24.782 1 58.71 204 GLY B CA 1
ATOM 2899 C C . GLY B 1 167 ? 5.001 -16.811 -23.705 1 56.4 204 GLY B C 1
ATOM 2900 O O . GLY B 1 167 ? 3.798 -17.039 -23.531 1 55.97 204 GLY B O 1
ATOM 2901 N N . THR B 1 168 ? 5.957 -17.403 -22.98 1 54.47 205 THR B N 1
ATOM 2902 C CA . THR B 1 168 ? 5.627 -18.336 -21.906 1 53.12 205 THR B CA 1
ATOM 2903 C C . THR B 1 168 ? 5.436 -17.569 -20.622 1 50.8 205 THR B C 1
ATOM 2904 O O . THR B 1 168 ? 6.066 -16.529 -20.421 1 51.18 205 THR B O 1
ATOM 2908 N N . ALA B 1 169 ? 4.554 -18.048 -19.76 1 47.87 206 ALA B N 1
ATOM 2909 C CA . ALA B 1 169 ? 4.271 -17.379 -18.505 1 45.74 206 ALA B CA 1
ATOM 2910 C C . ALA B 1 169 ? 4.713 -18.221 -17.325 1 43.78 206 ALA B C 1
ATOM 2911 O O . ALA B 1 169 ? 4.813 -19.434 -17.431 1 44.28 206 ALA B O 1
ATOM 2913 N N . ASN B 1 170 ? 4.96 -17.586 -16.194 1 41.91 207 ASN B N 1
ATOM 2914 C CA . ASN B 1 170 ? 5.322 -18.272 -14.972 1 40.9 207 ASN B CA 1
ATOM 2915 C C . ASN B 1 170 ? 4.08 -18.687 -14.196 1 39.19 207 ASN B C 1
ATOM 2916 O O . ASN B 1 170 ? 4.108 -19.699 -13.511 1 38.62 207 ASN B O 1
ATOM 2921 N N . ALA B 1 171 ? 3.018 -17.871 -14.237 1 38.22 208 ALA B N 1
ATOM 2922 C CA . ALA B 1 171 ? 1.822 -18.113 -13.45 1 37.52 208 ALA B CA 1
ATOM 2923 C C . ALA B 1 171 ? 0.552 -17.826 -14.272 1 37.23 208 ALA B C 1
ATOM 2924 O O . ALA B 1 171 ? 0.652 -17.292 -15.382 1 37.73 208 ALA B O 1
ATOM 2926 N N . THR B 1 172 ? -0.64 -18.202 -13.761 1 36.21 209 THR B N 1
ATOM 2927 C CA . THR B 1 172 ? -1.872 -17.969 -14.489 1 35.64 209 THR B CA 1
ATOM 2928 C C . THR B 1 172 ? -3.03 -17.598 -13.6 1 33.85 209 THR B C 1
ATOM 2929 O O . THR B 1 172 ? -3.065 -17.967 -12.435 1 33.19 209 THR B O 1
ATOM 2933 N N . VAL B 1 173 ? -3.982 -16.853 -14.169 1 33.04 210 VAL B N 1
ATOM 2934 C CA . VAL B 1 173 ? -5.232 -16.491 -13.526 1 32.04 210 VAL B CA 1
ATOM 2935 C C . VAL B 1 173 ? -6.337 -16.956 -14.455 1 30.45 210 VAL B C 1
ATOM 2936 O O . VAL B 1 173 ? -6.339 -16.601 -15.639 1 29.61 210 VAL B O 1
ATOM 2940 N N . VAL B 1 174 ? -7.301 -17.703 -13.925 1 29.51 211 VAL B N 1
ATOM 2941 C CA . VAL B 1 174 ? -8.474 -18.093 -14.677 1 29.39 211 VAL B CA 1
ATOM 2942 C C . VAL B 1 174 ? -9.588 -17.186 -14.149 1 29.02 211 VAL B C 1
ATOM 2943 O O . VAL B 1 174 ? -9.877 -17.214 -12.956 1 29.08 211 VAL B O 1
ATOM 2947 N N . VAL B 1 175 ? -10.162 -16.342 -15 1 28.11 212 VAL B N 1
ATOM 2948 C CA . VAL B 1 175 ? -11.195 -15.392 -14.599 1 28.42 212 VAL B CA 1
ATOM 2949 C C . VAL B 1 175 ? -12.572 -15.863 -15.059 1 29.19 212 VAL B C 1
ATOM 2950 O O . VAL B 1 175 ? -12.751 -16.228 -16.227 1 30.29 212 VAL B O 1
ATOM 2954 N N . THR B 1 176 ? -13.545 -15.859 -14.139 1 27.91 213 THR B N 1
ATOM 2955 C CA . THR B 1 176 ? -14.919 -16.265 -14.404 1 27.58 213 THR B CA 1
ATOM 2956 C C . THR B 1 176 ? -15.863 -15.052 -14.108 1 27.54 213 THR B C 1
ATOM 2957 O O . THR B 1 176 ? -15.41 -13.976 -13.701 1 26.79 213 THR B O 1
ATOM 2961 N N . GLY B 1 177 ? -17.157 -15.243 -14.306 1 27.27 214 GLY B N 1
ATOM 2962 C CA . GLY B 1 177 ? -18.165 -14.277 -13.93 1 27.2 214 GLY B CA 1
ATOM 2963 C C . GLY B 1 177 ? -18.582 -14.553 -12.494 1 28.23 214 GLY B C 1
ATOM 2964 O O . GLY B 1 177 ? -17.796 -15.078 -11.683 1 27.83 214 GLY B O 1
ATOM 2965 N N . GLY B 1 178 ? -19.814 -14.196 -12.169 1 29.09 215 GLY B N 1
ATOM 2966 C CA . GLY B 1 178 ? -20.365 -14.383 -10.833 1 29.96 215 GLY B CA 1
ATOM 2967 C C . GLY B 1 178 ? -21.076 -15.708 -10.695 1 30.21 215 GLY B C 1
ATOM 2968 O O . GLY B 1 178 ? -20.525 -16.752 -11.035 1 28.68 215 GLY B O 1
ATOM 2969 N N . ALA B 1 179 ? -22.312 -15.663 -10.196 1 31.58 216 ALA B N 1
ATOM 2970 C CA . ALA B 1 179 ? -23.095 -16.87 -10.026 1 33.26 216 ALA B CA 1
ATOM 2971 C C . ALA B 1 179 ? -23.488 -17.456 -11.38 1 34.99 216 ALA B C 1
ATOM 2972 O O . ALA B 1 179 ? -23.667 -16.724 -12.359 1 35 216 ALA B O 1
ATOM 2974 N N . LEU B 1 180 ? -23.613 -18.777 -11.43 1 35.85 217 LEU B N 1
ATOM 2975 C CA . LEU B 1 180 ? -24.085 -19.501 -12.609 1 37.61 217 LEU B CA 1
ATOM 2976 C C . LEU B 1 180 ? -25.562 -19.862 -12.367 1 39.17 217 LEU B C 1
ATOM 2977 O O . LEU B 1 180 ? -25.928 -20.198 -11.237 1 39.99 217 LEU B O 1
ATOM 2982 N N . SER B 1 181 ? -26.412 -19.723 -13.404 1 39.37 218 SER B N 1
ATOM 2983 C CA . SER B 1 181 ? -27.851 -19.969 -13.302 1 40.97 218 SER B CA 1
ATOM 2984 C C . SER B 1 181 ? -28.24 -21.43 -13.293 1 41.46 218 SER B C 1
ATOM 2985 O O . SER B 1 181 ? -29.302 -21.773 -12.769 1 41.44 218 SER B O 1
ATOM 2988 N N . THR B 1 182 ? -27.442 -22.282 -13.945 1 41.59 219 THR B N 1
ATOM 2989 C CA . THR B 1 182 ? -27.766 -23.706 -14.003 1 42.28 219 THR B CA 1
ATOM 2990 C C . THR B 1 182 ? -26.587 -24.55 -13.556 1 40.95 219 THR B C 1
ATOM 2991 O O . THR B 1 182 ? -25.446 -24.233 -13.859 1 40.23 219 THR B O 1
ATOM 2995 N N . ASP B 1 183 ? -26.878 -25.65 -12.88 1 40.51 220 ASP B N 1
ATOM 2996 C CA . ASP B 1 183 ? -25.869 -26.608 -12.437 1 40.5 220 ASP B CA 1
ATOM 2997 C C . ASP B 1 183 ? -25.807 -27.86 -13.315 1 40.6 220 ASP B C 1
ATOM 2998 O O . ASP B 1 183 ? -24.808 -28.584 -13.291 1 40.38 220 ASP B O 1
ATOM 3003 N N . ALA B 1 184 ? -26.87 -28.118 -14.086 1 41.23 221 ALA B N 1
ATOM 3004 C CA . ALA B 1 184 ? -27.032 -29.301 -14.923 1 42.62 221 ALA B CA 1
ATOM 3005 C C . ALA B 1 184 ? -25.865 -29.638 -15.843 1 43.77 221 ALA B C 1
ATOM 3006 O O . ALA B 1 184 ? -25.613 -30.818 -16.07 1 44.45 221 ALA B O 1
ATOM 3008 N N . GLY B 1 185 ? -25.173 -28.628 -16.368 1 43.83 222 GLY B N 1
ATOM 3009 C CA . GLY B 1 185 ? -24.079 -28.872 -17.303 1 44.56 222 GLY B CA 1
ATOM 3010 C C . GLY B 1 185 ? -22.698 -29.04 -16.697 1 45.3 222 GLY B C 1
ATOM 3011 O O . GLY B 1 185 ? -21.74 -29.318 -17.422 1 45.91 222 GLY B O 1
ATOM 3012 N N . ASN B 1 186 ? -22.571 -28.833 -15.378 1 44.93 223 ASN B N 1
ATOM 3013 C CA . ASN B 1 186 ? -21.301 -28.954 -14.657 1 44.5 223 ASN B CA 1
ATOM 3014 C C . ASN B 1 186 ? -20.23 -28.025 -15.225 1 43.42 223 ASN B C 1
ATOM 3015 O O . ASN B 1 186 ? -19.046 -28.387 -15.262 1 43.92 223 ASN B O 1
ATOM 3020 N N . GLN B 1 187 ? -20.642 -26.833 -15.673 1 41.04 224 GLN B N 1
ATOM 3021 C CA . GLN B 1 187 ? -19.727 -25.854 -16.257 1 39.23 224 GLN B CA 1
ATOM 3022 C C . GLN B 1 187 ? -18.772 -25.235 -15.228 1 37.9 224 GLN B C 1
ATOM 3023 O O . GLN B 1 187 ? -17.664 -24.825 -15.585 1 37.32 224 GLN B O 1
ATOM 3029 N N . GLY B 1 188 ? -19.203 -25.168 -13.972 1 36.49 225 GLY B N 1
ATOM 3030 C CA . GLY B 1 188 ? -18.327 -24.716 -12.906 1 35.85 225 GLY B CA 1
ATOM 3031 C C . GLY B 1 188 ? -17.319 -25.816 -12.608 1 35.1 225 GLY B C 1
ATOM 3032 O O . GLY B 1 188 ? -16.127 -25.55 -12.454 1 35.24 225 GLY B O 1
ATOM 3033 N N . VAL B 1 189 ? -17.772 -27.076 -12.595 1 34.36 226 VAL B N 1
ATOM 3034 C CA . VAL B 1 189 ? -16.896 -28.23 -12.394 1 34.75 226 VAL B CA 1
ATOM 3035 C C . VAL B 1 189 ? -15.782 -28.266 -13.469 1 34.23 226 VAL B C 1
ATOM 3036 O O . VAL B 1 189 ? -14.613 -28.397 -13.121 1 34.56 226 VAL B O 1
ATOM 3040 N N . SER B 1 190 ? -16.136 -28.144 -14.749 1 33.34 227 SER B N 1
ATOM 3041 C CA . SER B 1 190 ? -15.153 -28.185 -15.826 1 33.68 227 SER B CA 1
ATOM 3042 C C . SER B 1 190 ? -14.091 -27.066 -15.721 1 33.12 227 SER B C 1
ATOM 3043 O O . SER B 1 190 ? -12.913 -27.308 -15.989 1 33.49 227 SER B O 1
ATOM 3046 N N . VAL B 1 191 ? -14.496 -25.856 -15.326 1 32.15 228 VAL B N 1
ATOM 3047 C CA . VAL B 1 191 ? -13.547 -24.745 -15.183 1 31.5 228 VAL B CA 1
ATOM 3048 C C . VAL B 1 191 ? -12.64 -24.931 -13.945 1 31.68 228 VAL B C 1
ATOM 3049 O O . VAL B 1 191 ? -11.453 -24.589 -13.986 1 30.96 228 VAL B O 1
ATOM 3053 N N . ALA B 1 192 ? -13.191 -25.504 -12.854 1 32.07 229 ALA B N 1
ATOM 3054 C CA . ALA B 1 192 ? -12.391 -25.793 -11.657 1 32.35 229 ALA B CA 1
ATOM 3055 C C . ALA B 1 192 ? -11.359 -26.89 -12.012 1 32.31 229 ALA B C 1
ATOM 3056 O O . ALA B 1 192 ? -10.19 -26.78 -11.644 1 31.56 229 ALA B O 1
ATOM 3058 N N . ARG B 1 193 ? -11.781 -27.917 -12.762 1 32.94 230 ARG B N 1
ATOM 3059 C CA . ARG B 1 193 ? -10.882 -28.995 -13.177 1 34.31 230 ARG B CA 1
ATOM 3060 C C . ARG B 1 193 ? -9.818 -28.492 -14.155 1 34.25 230 ARG B C 1
ATOM 3061 O O . ARG B 1 193 ? -8.678 -28.955 -14.108 1 34.94 230 ARG B O 1
ATOM 3069 N N . PHE B 1 194 ? -10.181 -27.532 -15.021 1 33.53 231 PHE B N 1
ATOM 3070 C CA . PHE B 1 194 ? -9.252 -26.902 -15.965 1 33.94 231 PHE B CA 1
ATOM 3071 C C . PHE B 1 194 ? -8.155 -26.163 -15.165 1 34 231 PHE B C 1
ATOM 3072 O O . PHE B 1 194 ? -6.965 -26.373 -15.396 1 34.55 231 PHE B O 1
ATOM 3080 N N . ALA B 1 195 ? -8.564 -25.34 -14.194 1 33.4 232 ALA B N 1
ATOM 3081 C CA . ALA B 1 195 ? -7.629 -24.588 -13.362 1 34.37 232 ALA B CA 1
ATOM 3082 C C . ALA B 1 195 ? -6.731 -25.532 -12.557 1 35.92 232 ALA B C 1
ATOM 3083 O O . ALA B 1 195 ? -5.532 -25.286 -12.475 1 36.71 232 ALA B O 1
ATOM 3085 N N . ALA B 1 196 ? -7.297 -26.605 -11.98 1 35.99 233 ALA B N 1
ATOM 3086 C CA . ALA B 1 196 ? -6.526 -27.596 -11.22 1 37.11 233 ALA B CA 1
ATOM 3087 C C . ALA B 1 196 ? -5.479 -28.294 -12.095 1 38.51 233 ALA B C 1
ATOM 3088 O O . ALA B 1 196 ? -4.413 -28.643 -11.595 1 39.63 233 ALA B O 1
ATOM 3090 N N . ALA B 1 197 ? -5.787 -28.541 -13.383 1 38.66 234 ALA B N 1
ATOM 3091 C CA . ALA B 1 197 ? -4.828 -29.194 -14.284 1 38.99 234 ALA B CA 1
ATOM 3092 C C . ALA B 1 197 ? -3.697 -28.254 -14.733 1 38.43 234 ALA B C 1
ATOM 3093 O O . ALA B 1 197 ? -2.603 -28.733 -15.062 1 39.01 234 ALA B O 1
ATOM 3095 N N . LEU B 1 198 ? -3.95 -26.937 -14.749 1 37.49 235 LEU B N 1
ATOM 3096 C CA . LEU B 1 198 ? -2.942 -25.914 -15.078 1 37.25 235 LEU B CA 1
ATOM 3097 C C . LEU B 1 198 ? -1.915 -25.803 -13.947 1 37.42 235 LEU B C 1
ATOM 3098 O O . LEU B 1 198 ? -0.754 -25.506 -14.218 1 37.53 235 LEU B O 1
ATOM 3103 N N . ALA B 1 199 ? -2.36 -25.962 -12.683 1 37.58 236 ALA B N 1
ATOM 3104 C CA . ALA B 1 199 ? -1.539 -25.783 -11.487 1 39.1 236 ALA B CA 1
ATOM 3105 C C . ALA B 1 199 ? -0.154 -26.472 -11.508 1 40.79 236 ALA B C 1
ATOM 3106 O O . ALA B 1 199 ? 0.824 -25.754 -11.288 1 40.67 236 ALA B O 1
ATOM 3108 N N . PRO B 1 200 ? 0.002 -27.789 -11.784 1 41.93 237 PRO B N 1
ATOM 3109 C CA . PRO B 1 200 ? 1.368 -28.364 -11.803 1 42.94 237 PRO B CA 1
ATOM 3110 C C . PRO B 1 200 ? 2.239 -27.913 -12.975 1 44.19 237 PRO B C 1
ATOM 3111 O O . PRO B 1 200 ? 3.429 -28.218 -12.988 1 45.35 237 PRO B O 1
ATOM 3115 N N . ARG B 1 201 ? 1.664 -27.22 -13.971 1 44.31 238 ARG B N 1
ATOM 3116 C CA . ARG B 1 201 ? 2.427 -26.793 -15.149 1 44.79 238 ARG B CA 1
ATOM 3117 C C . ARG B 1 201 ? 3.128 -25.435 -15.006 1 45.21 238 ARG B C 1
ATOM 3118 O O . ARG B 1 201 ? 3.893 -25.048 -15.885 1 46.04 238 ARG B O 1
ATOM 3126 N N . GLY B 1 202 ? 2.876 -24.728 -13.915 1 44.43 239 GLY B N 1
ATOM 3127 C CA . GLY B 1 202 ? 3.513 -23.448 -13.669 1 44.52 239 GLY B CA 1
ATOM 3128 C C . GLY B 1 202 ? 3.868 -23.237 -12.212 1 44.39 239 GLY B C 1
ATOM 3129 O O . GLY B 1 202 ? 3.85 -24.173 -11.405 1 44.26 239 GLY B O 1
ATOM 3130 N N . SER B 1 203 ? 4.16 -21.986 -11.866 1 43.91 240 SER B N 1
ATOM 3131 C CA . SER B 1 203 ? 4.54 -21.573 -10.522 1 43.9 240 SER B CA 1
ATOM 3132 C C . SER B 1 203 ? 3.372 -21.033 -9.68 1 43.24 240 SER B C 1
ATOM 3133 O O . SER B 1 203 ? 3.606 -20.488 -8.604 1 43.9 240 SER B O 1
ATOM 3136 N N . GLY B 1 204 ? 2.149 -21.126 -10.179 1 42.05 241 GLY B N 1
ATOM 3137 C CA . GLY B 1 204 ? 0.982 -20.656 -9.447 1 40.83 241 GLY B CA 1
ATOM 3138 C C . GLY B 1 204 ? -0.23 -20.458 -10.321 1 38.92 241 GLY B C 1
ATOM 3139 O O . GLY B 1 204 ? -0.12 -19.868 -11.401 1 38.73 241 GLY B O 1
ATOM 3140 N N . THR B 1 205 ? -1.396 -20.962 -9.855 1 36.87 242 THR B N 1
ATOM 3141 C CA . THR B 1 205 ? -2.666 -20.825 -10.552 1 35.01 242 THR B CA 1
ATOM 3142 C C . THR B 1 205 ? -3.719 -20.244 -9.611 1 32.79 242 THR B C 1
ATOM 3143 O O . THR B 1 205 ? -3.93 -20.787 -8.537 1 33.01 242 THR B O 1
ATOM 3147 N N . LEU B 1 206 ? -4.39 -19.156 -10.011 1 30.64 243 LEU B N 1
ATOM 3148 C CA . LEU B 1 206 ? -5.457 -18.564 -9.203 1 29.32 243 LEU B CA 1
ATOM 3149 C C . LEU B 1 206 ? -6.752 -18.543 -10.011 1 28.54 243 LEU B C 1
ATOM 3150 O O . LEU B 1 206 ? -6.745 -18.125 -11.168 1 28.1 243 LEU B O 1
ATOM 3155 N N . LEU B 1 207 ? -7.86 -18.98 -9.401 1 28.03 244 LEU B N 1
ATOM 3156 C CA . LEU B 1 207 ? -9.175 -18.956 -10.03 1 27.59 244 LEU B CA 1
ATOM 3157 C C . LEU B 1 207 ? -9.927 -17.762 -9.41 1 27.97 244 LEU B C 1
ATOM 3158 O O . LEU B 1 207 ? -10.121 -17.728 -8.207 1 27.49 244 LEU B O 1
ATOM 3163 N N . ALA B 1 208 ? -10.297 -16.767 -10.207 1 27.83 245 ALA B N 1
ATOM 3164 C CA . ALA B 1 208 ? -10.954 -15.557 -9.713 1 27.98 245 ALA B CA 1
ATOM 3165 C C . ALA B 1 208 ? -12.315 -15.367 -10.331 1 28.73 245 ALA B C 1
ATOM 3166 O O . ALA B 1 208 ? -12.448 -15.394 -11.548 1 29.15 245 ALA B O 1
ATOM 3168 N N . GLY B 1 209 ? -13.318 -15.157 -9.496 1 27.74 246 GLY B N 1
ATOM 3169 C CA . GLY B 1 209 ? -14.663 -14.91 -9.966 1 27.72 246 GLY B CA 1
ATOM 3170 C C . GLY B 1 209 ? -15.272 -13.667 -9.357 1 27.18 246 GLY B C 1
ATOM 3171 O O . GLY B 1 209 ? -14.698 -13.069 -8.442 1 26.31 246 GLY B O 1
ATOM 3172 N N . ARG B 1 210 ? -16.426 -13.253 -9.88 1 27.57 247 ARG B N 1
ATOM 3173 C CA . ARG B 1 210 ? -17.157 -12.083 -9.39 1 28.8 247 ARG B CA 1
ATOM 3174 C C . ARG B 1 210 ? -18.044 -12.488 -8.217 1 30.12 247 ARG B C 1
ATOM 3175 O O . ARG B 1 210 ? -18.272 -13.671 -7.994 1 31.17 247 ARG B O 1
ATOM 3183 N N . ASP B 1 211 ? -18.622 -11.513 -7.504 1 30.66 248 ASP B N 1
ATOM 3184 C CA . ASP B 1 211 ? -19.536 -11.758 -6.392 1 31.88 248 ASP B CA 1
ATOM 3185 C C . ASP B 1 211 ? -20.678 -12.706 -6.836 1 31.18 248 ASP B C 1
ATOM 3186 O O . ASP B 1 211 ? -21.269 -12.52 -7.901 1 31.38 248 ASP B O 1
ATOM 3191 N N . GLY B 1 212 ? -20.88 -13.764 -6.062 1 30.02 249 GLY B N 1
ATOM 3192 C CA . GLY B 1 212 ? -21.792 -14.852 -6.379 1 28.34 249 GLY B CA 1
ATOM 3193 C C . GLY B 1 212 ? -21.047 -16.107 -6.806 1 26.95 249 GLY B C 1
ATOM 3194 O O . GLY B 1 212 ? -21.628 -17.195 -6.814 1 27.06 249 GLY B O 1
ATOM 3195 N N . SER B 1 213 ? -19.755 -15.986 -7.199 1 25.93 250 SER B N 1
ATOM 3196 C CA . SER B 1 213 ? -18.949 -17.135 -7.637 1 25.4 250 SER B CA 1
ATOM 3197 C C . SER B 1 213 ? -18.635 -18.114 -6.497 1 25.05 250 SER B C 1
ATOM 3198 O O . SER B 1 213 ? -18.263 -19.258 -6.761 1 24.64 250 SER B O 1
ATOM 3201 N N . ALA B 1 214 ? -18.776 -17.677 -5.23 1 24.51 251 ALA B N 1
ATOM 3202 C CA . ALA B 1 214 ? -18.543 -18.55 -4.079 1 25.05 251 ALA B CA 1
ATOM 3203 C C . ALA B 1 214 ? -19.765 -19.447 -3.752 1 26.28 251 ALA B C 1
ATOM 3204 O O . ALA B 1 214 ? -19.715 -20.195 -2.773 1 25.99 251 ALA B O 1
ATOM 3206 N N . ASN B 1 215 ? -20.838 -19.392 -4.571 1 26.55 252 ASN B N 1
ATOM 3207 C CA . ASN B 1 215 ? -22.021 -20.222 -4.422 1 27.33 252 ASN B CA 1
ATOM 3208 C C . ASN B 1 215 ? -22.025 -21.211 -5.558 1 28.88 252 ASN B C 1
ATOM 3209 O O . ASN B 1 215 ? -21.713 -20.854 -6.701 1 28.38 252 ASN B O 1
ATOM 3214 N N . ARG B 1 216 ? -22.436 -22.457 -5.281 1 30.05 253 ARG B N 1
ATOM 3215 C CA . ARG B 1 216 ? -22.555 -23.4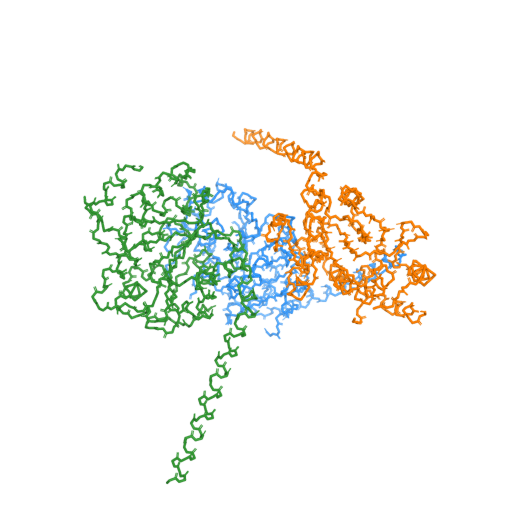59 -6.337 1 32.21 253 ARG B CA 1
ATOM 3216 C C . ARG B 1 216 ? -23.622 -23.007 -7.353 1 33.18 253 ARG B C 1
ATOM 3217 O O . ARG B 1 216 ? -24.533 -22.24 -7 1 33.23 253 ARG B O 1
ATOM 3225 N N . PRO B 1 217 ? -23.468 -23.383 -8.63 1 32.85 254 PRO B N 1
ATOM 3226 C CA . PRO B 1 217 ? -22.459 -24.308 -9.158 1 32.72 254 PRO B CA 1
ATOM 3227 C C . PRO B 1 217 ? -21.206 -23.669 -9.744 1 31.79 254 PRO B C 1
ATOM 3228 O O . PRO B 1 217 ? -20.509 -24.336 -10.524 1 31.95 254 PRO B O 1
ATOM 3232 N N . ALA B 1 218 ? -20.947 -22.378 -9.444 1 29.95 255 ALA B N 1
ATOM 3233 C CA . ALA B 1 218 ? -19.784 -21.694 -10.018 1 28.85 255 ALA B CA 1
ATOM 3234 C C . ALA B 1 218 ? -18.473 -22.366 -9.632 1 28.16 255 ALA B C 1
ATOM 3235 O O . ALA B 1 218 ? -18.386 -23 -8.584 1 28.28 255 ALA B O 1
ATOM 3237 N N . ALA B 1 219 ? -17.46 -22.216 -10.478 1 28.05 256 ALA B N 1
ATOM 3238 C CA . ALA B 1 219 ? -16.129 -22.83 -10.327 1 27.89 256 ALA B CA 1
ATOM 3239 C C . ALA B 1 219 ? -15.421 -22.519 -9.01 1 27.97 256 ALA B C 1
ATOM 3240 O O . ALA B 1 219 ? -14.771 -23.405 -8.46 1 28.62 256 ALA B O 1
ATOM 3242 N N . VAL B 1 220 ? -15.51 -21.269 -8.505 1 27.11 257 VAL B N 1
ATOM 3243 C CA . VAL B 1 220 ? -14.86 -20.915 -7.236 1 26.99 257 VAL B CA 1
ATOM 3244 C C . VAL B 1 220 ? -15.454 -21.741 -6.101 1 27.48 257 VAL B C 1
ATOM 3245 O O . VAL B 1 220 ? -14.71 -22.285 -5.287 1 27.73 257 VAL B O 1
ATOM 3249 N N . ALA B 1 221 ? -16.785 -21.904 -6.1 1 27.57 258 ALA B N 1
ATOM 3250 C CA . ALA B 1 221 ? -17.478 -22.713 -5.094 1 27.99 258 ALA B CA 1
ATOM 3251 C C . ALA B 1 221 ? -17.103 -24.195 -5.162 1 27.38 258 ALA B C 1
ATOM 3252 O O . ALA B 1 221 ? -16.908 -24.81 -4.121 1 26.36 258 ALA B O 1
ATOM 3254 N N . VAL B 1 222 ? -17.026 -24.777 -6.362 1 27.73 259 VAL B N 1
ATOM 3255 C CA . VAL B 1 222 ? -16.648 -26.188 -6.545 1 28.23 259 VAL B CA 1
ATOM 3256 C C . VAL B 1 222 ? -15.218 -26.413 -6.017 1 28 259 VAL B C 1
ATOM 3257 O O . VAL B 1 222 ? -14.945 -27.41 -5.33 1 28.4 259 VAL B O 1
ATOM 3261 N N . THR B 1 223 ? -14.316 -25.463 -6.296 1 27.18 260 THR B N 1
ATOM 3262 C CA . THR B 1 223 ? -12.938 -25.532 -5.824 1 28.03 260 THR B CA 1
ATOM 3263 C C . THR B 1 223 ? -12.87 -25.533 -4.295 1 28.39 260 THR B C 1
ATOM 3264 O O . THR B 1 223 ? -12.233 -26.405 -3.716 1 28.78 260 THR B O 1
ATOM 3268 N N . ARG B 1 224 ? -13.55 -24.582 -3.64 1 28.21 261 ARG B N 1
ATOM 3269 C CA . ARG B 1 224 ? -13.527 -24.431 -2.183 1 28.61 261 ARG B CA 1
ATOM 3270 C C . ARG B 1 224 ? -14.197 -25.564 -1.432 1 29.36 261 ARG B C 1
ATOM 3271 O O . ARG B 1 224 ? -13.853 -25.807 -0.282 1 30.37 261 ARG B O 1
ATOM 3279 N N . ALA B 1 225 ? -15.163 -26.227 -2.041 1 30.07 262 ALA B N 1
ATOM 3280 C CA . ALA B 1 225 ? -15.818 -27.382 -1.4 1 32.02 262 ALA B CA 1
ATOM 3281 C C . ALA B 1 225 ? -15.026 -28.695 -1.553 1 32.6 262 ALA B C 1
ATOM 3282 O O . ALA B 1 225 ? -15.373 -29.702 -0.93 1 34.09 262 ALA B O 1
ATOM 3284 N N . ASP B 1 226 ? -13.983 -28.706 -2.384 1 31.9 263 ASP B N 1
ATOM 3285 C CA . ASP B 1 226 ? -13.207 -29.919 -2.632 1 32.66 263 ASP B CA 1
ATOM 3286 C C . ASP B 1 226 ? -11.829 -29.782 -2.006 1 32.88 263 ASP B C 1
ATOM 3287 O O . ASP B 1 226 ? -11.051 -28.975 -2.484 1 32.97 263 ASP B O 1
ATOM 3292 N N . ALA B 1 227 ? -11.498 -30.588 -0.999 1 33.46 264 ALA B N 1
ATOM 3293 C CA . ALA B 1 227 ? -10.21 -30.515 -0.297 1 34.59 264 ALA B CA 1
ATOM 3294 C C . ALA B 1 227 ? -8.975 -30.561 -1.206 1 35.2 264 ALA B C 1
ATOM 3295 O O . ALA B 1 227 ? -8.017 -29.85 -0.938 1 35.6 264 ALA B O 1
ATOM 3297 N N . ASP B 1 228 ? -9.011 -31.346 -2.298 1 35.05 265 ASP B N 1
ATOM 3298 C CA . ASP B 1 228 ? -7.873 -31.473 -3.221 1 35.39 265 ASP B CA 1
ATOM 3299 C C . ASP B 1 228 ? -7.675 -30.236 -4.017 1 35.37 265 ASP B C 1
ATOM 3300 O O . ASP B 1 228 ? -6.556 -29.719 -4.128 1 36.62 265 ASP B O 1
ATOM 3305 N N . MET B 1 229 ? -8.771 -29.745 -4.584 1 33.93 266 MET B N 1
ATOM 3306 C CA . MET B 1 229 ? -8.752 -28.54 -5.391 1 32.52 266 MET B CA 1
ATOM 3307 C C . MET B 1 229 ? -8.428 -27.322 -4.541 1 31.37 266 MET B C 1
ATOM 3308 O O . MET B 1 229 ? -7.611 -26.515 -4.948 1 30.64 266 MET B O 1
ATOM 3313 N N . ALA B 1 230 ? -9 -27.229 -3.337 1 31.2 267 ALA B N 1
ATOM 3314 C CA . ALA B 1 230 ? -8.732 -26.108 -2.419 1 31.48 267 ALA B CA 1
ATOM 3315 C C . ALA B 1 230 ? -7.271 -26.041 -1.964 1 32.55 267 ALA B C 1
ATOM 3316 O O . ALA B 1 230 ? -6.806 -24.979 -1.583 1 33.1 267 ALA B O 1
ATOM 3318 N N . ALA B 1 231 ? -6.557 -27.163 -1.97 1 33.28 268 ALA B N 1
ATOM 3319 C CA . ALA B 1 231 ? -5.144 -27.197 -1.587 1 34.51 268 ALA B CA 1
ATOM 3320 C C . ALA B 1 231 ? -4.189 -26.955 -2.768 1 35.54 268 ALA B C 1
ATOM 3321 O O . ALA B 1 231 ? -2.984 -26.814 -2.559 1 36.77 268 ALA B O 1
ATOM 3323 N N . GLU B 1 232 ? -4.696 -26.944 -3.994 1 35.24 269 GLU B N 1
ATOM 3324 C CA . GLU B 1 232 ? -3.869 -26.818 -5.185 1 36.39 269 GLU B CA 1
ATOM 3325 C C . GLU B 1 232 ? -3.865 -25.427 -5.808 1 35.96 269 GLU B C 1
ATOM 3326 O O . GLU B 1 232 ? -2.861 -25.026 -6.4 1 35.86 269 GLU B O 1
ATOM 3332 N N . ILE B 1 233 ? -5.027 -24.737 -5.791 1 34.35 270 ILE B N 1
ATOM 3333 C CA . ILE B 1 233 ? -5.092 -23.411 -6.397 1 33.76 270 ILE B CA 1
ATOM 3334 C C . ILE B 1 233 ? -5.664 -22.394 -5.43 1 32.24 270 ILE B C 1
ATOM 3335 O O . ILE B 1 233 ? -6.439 -22.747 -4.529 1 32.7 270 ILE B O 1
ATOM 3340 N N . SER B 1 234 ? -5.296 -21.134 -5.62 1 30.11 271 SER B N 1
ATOM 3341 C CA . SER B 1 234 ? -5.854 -20.066 -4.81 1 28.49 271 SER B CA 1
ATOM 3342 C C . SER B 1 234 ? -7.137 -19.571 -5.485 1 26.47 271 SER B C 1
ATOM 3343 O O . SER B 1 234 ? -7.345 -19.804 -6.687 1 26.58 271 SER B O 1
ATOM 3346 N N . THR B 1 235 ? -8.003 -18.91 -4.728 1 24.54 272 THR B N 1
ATOM 3347 C CA . THR B 1 235 ? -9.225 -18.349 -5.296 1 24.77 272 THR B CA 1
ATOM 3348 C C . THR B 1 235 ? -9.478 -16.969 -4.764 1 24.75 272 THR B C 1
ATOM 3349 O O . THR B 1 235 ? -9.104 -16.66 -3.634 1 24.12 272 THR B O 1
ATOM 3353 N N . VAL B 1 236 ? -10.169 -16.152 -5.566 1 24.46 273 VAL B N 1
ATOM 3354 C CA . VAL B 1 236 ? -10.661 -14.829 -5.202 1 24.41 273 VAL B CA 1
ATOM 3355 C C . VAL B 1 236 ? -12.118 -14.827 -5.663 1 24.67 273 VAL B C 1
ATOM 3356 O O . VAL B 1 236 ? -12.388 -15.215 -6.8 1 24.66 273 VAL B O 1
ATOM 3360 N N . ASP B 1 237 ? -13.061 -14.447 -4.797 1 24.7 274 ASP B N 1
ATOM 3361 C CA . ASP B 1 237 ? -14.476 -14.51 -5.167 1 24.64 274 ASP B CA 1
ATOM 3362 C C . ASP B 1 237 ? -15.112 -13.158 -5.448 1 25.6 274 ASP B C 1
ATOM 3363 O O . ASP B 1 237 ? -16.312 -13.115 -5.682 1 25.87 274 ASP B O 1
ATOM 3368 N N . ASP B 1 238 ? -14.332 -12.061 -5.421 1 25.6 275 ASP B N 1
ATOM 3369 C CA . ASP B 1 238 ? -14.898 -10.737 -5.612 1 26.41 275 ASP B CA 1
ATOM 3370 C C . ASP B 1 238 ? -14.07 -9.879 -6.591 1 27.37 275 ASP B C 1
ATOM 3371 O O . ASP B 1 238 ? -13.773 -8.727 -6.289 1 27.38 275 ASP B O 1
ATOM 3376 N N . ILE B 1 239 ? -13.762 -10.419 -7.779 1 27.44 276 ILE B N 1
ATOM 3377 C CA . ILE B 1 239 ? -12.998 -9.722 -8.807 1 28.79 276 ILE B CA 1
ATOM 3378 C C . ILE B 1 239 ? -13.743 -8.511 -9.419 1 29.34 276 ILE B C 1
ATOM 3379 O O . ILE B 1 239 ? -13.142 -7.695 -10.127 1 29.48 276 ILE B O 1
ATOM 3384 N N . ASP B 1 240 ? -15.034 -8.368 -9.135 1 29.37 277 ASP B N 1
ATOM 3385 C CA . ASP B 1 240 ? -15.809 -7.199 -9.55 1 29.88 277 ASP B CA 1
ATOM 3386 C C . ASP B 1 240 ? -15.407 -5.975 -8.702 1 30.54 277 ASP B C 1
ATOM 3387 O O . ASP B 1 240 ? -15.721 -4.859 -9.079 1 30.83 277 ASP B O 1
ATOM 3392 N N . ALA B 1 241 ? -14.803 -6.18 -7.521 1 30.56 278 ALA B N 1
ATOM 3393 C CA . ALA B 1 241 ? -14.422 -5.076 -6.64 1 31.11 278 ALA B CA 1
ATOM 3394 C C . ALA B 1 241 ? -12.912 -4.861 -6.658 1 30.18 278 ALA B C 1
ATOM 3395 O O . ALA B 1 241 ? -12.153 -5.798 -6.907 1 29.28 278 ALA B O 1
ATOM 3397 N N . GLU B 1 242 ? -12.466 -3.633 -6.339 1 30.31 279 GLU B N 1
ATOM 3398 C CA . GLU B 1 242 ? -11.034 -3.338 -6.313 1 30.64 279 GLU B CA 1
ATOM 3399 C C . GLU B 1 242 ? -10.266 -4.213 -5.3 1 31.31 279 GLU B C 1
ATOM 3400 O O . GLU B 1 242 ? -9.225 -4.74 -5.681 1 31.63 279 GLU B O 1
ATOM 3406 N N . PRO B 1 243 ? -10.776 -4.504 -4.077 1 31.07 280 PRO B N 1
ATOM 3407 C CA . PRO B 1 243 ? -10.035 -5.405 -3.175 1 30.24 280 PRO B CA 1
ATOM 3408 C C . PRO B 1 243 ? -9.731 -6.77 -3.801 1 29.2 280 PRO B C 1
ATOM 3409 O O . PRO B 1 243 ? -8.637 -7.295 -3.636 1 29.23 280 PRO B O 1
ATOM 3413 N N . GLY B 1 244 ? -10.69 -7.313 -4.549 1 27.94 281 GLY B N 1
ATOM 3414 C CA . GLY B 1 244 ? -10.531 -8.59 -5.229 1 26.87 281 GLY B CA 1
ATOM 3415 C C . GLY B 1 244 ? -9.535 -8.538 -6.365 1 26.34 281 GLY B C 1
ATOM 3416 O O . GLY B 1 244 ? -8.718 -9.451 -6.521 1 26.21 281 GLY B O 1
ATOM 3417 N N . ARG B 1 245 ? -9.564 -7.462 -7.165 1 26.09 282 ARG B N 1
ATOM 3418 C CA . ARG B 1 245 ? -8.603 -7.323 -8.273 1 25.77 282 ARG B CA 1
ATOM 3419 C C . ARG B 1 245 ? -7.168 -7.22 -7.744 1 25.3 282 ARG B C 1
ATOM 3420 O O . ARG B 1 245 ? -6.258 -7.821 -8.306 1 25.62 282 ARG B O 1
ATOM 3428 N N . ILE B 1 246 ? -6.97 -6.498 -6.639 1 25.34 283 ILE B N 1
ATOM 3429 C CA . ILE B 1 246 ? -5.646 -6.347 -6.031 1 26.42 283 ILE B CA 1
ATOM 3430 C C . ILE B 1 246 ? -5.206 -7.663 -5.419 1 26.85 283 ILE B C 1
ATOM 3431 O O . ILE B 1 246 ? -4.044 -8.051 -5.558 1 27.91 283 ILE B O 1
ATOM 3436 N N . THR B 1 247 ? -6.126 -8.347 -4.732 1 25.96 284 THR B N 1
ATOM 3437 C CA . THR B 1 247 ? -5.851 -9.626 -4.095 1 25.94 284 THR B CA 1
ATOM 3438 C C . THR B 1 247 ? -5.398 -10.682 -5.077 1 26.54 284 THR B C 1
ATOM 3439 O O . THR B 1 247 ? -4.547 -11.473 -4.732 1 27.09 284 THR B O 1
ATOM 3443 N N . VAL B 1 248 ? -5.854 -10.654 -6.343 1 26.72 285 VAL B N 1
ATOM 3444 C CA . VAL B 1 248 ? -5.378 -11.603 -7.363 1 26.79 285 VAL B CA 1
ATOM 3445 C C . VAL B 1 248 ? -3.844 -11.523 -7.473 1 28.55 285 VAL B C 1
ATOM 3446 O O . VAL B 1 248 ? -3.181 -12.54 -7.399 1 29.69 285 VAL B O 1
ATOM 3450 N N . ILE B 1 249 ? -3.298 -10.298 -7.511 1 28.2 286 ILE B N 1
ATOM 3451 C CA . ILE B 1 249 ? -1.857 -10.093 -7.63 1 28.73 286 ILE B CA 1
ATOM 3452 C C . ILE B 1 249 ? -1.127 -10.504 -6.348 1 29.22 286 ILE B C 1
ATOM 3453 O O . ILE B 1 249 ? -0.118 -11.207 -6.417 1 28.81 286 ILE B O 1
ATOM 3458 N N . LEU B 1 250 ? -1.651 -10.1 -5.183 1 29.39 287 LEU B N 1
ATOM 3459 C CA . LEU B 1 250 ? -1.016 -10.441 -3.913 1 29.81 287 LEU B CA 1
ATOM 3460 C C . LEU B 1 250 ? -0.988 -11.956 -3.682 1 31.25 287 LEU B C 1
ATOM 3461 O O . LEU B 1 250 ? 0.047 -12.493 -3.285 1 31.66 287 LEU B O 1
ATOM 3466 N N . ALA B 1 251 ? -2.111 -12.639 -3.946 1 31.33 288 ALA B N 1
ATOM 3467 C CA . ALA B 1 251 ? -2.206 -14.085 -3.786 1 32.27 288 ALA B CA 1
ATOM 3468 C C . ALA B 1 251 ? -1.335 -14.808 -4.825 1 33.44 288 ALA B C 1
ATOM 3469 O O . ALA B 1 251 ? -0.743 -15.825 -4.503 1 33.43 288 ALA B O 1
ATOM 3471 N N . LEU B 1 252 ? -1.2 -14.247 -6.038 1 34.11 289 LEU B N 1
ATOM 3472 C CA . LEU B 1 252 ? -0.329 -14.799 -7.086 1 35.38 289 LEU B CA 1
ATOM 3473 C C . LEU B 1 252 ? 1.141 -14.688 -6.62 1 35.38 289 LEU B C 1
ATOM 3474 O O . LEU B 1 252 ? 1.928 -15.617 -6.813 1 34.78 289 LEU B O 1
ATOM 3479 N N . HIS B 1 253 ? 1.498 -13.558 -5.98 1 35.45 290 HIS B N 1
ATOM 3480 C CA . HIS B 1 253 ? 2.84 -13.353 -5.43 1 36.66 290 HIS B CA 1
ATOM 3481 C C . HIS B 1 253 ? 3.148 -14.445 -4.375 1 37.79 290 HIS B C 1
ATOM 3482 O O . HIS B 1 253 ? 4.263 -14.959 -4.334 1 37.91 290 HIS B O 1
ATOM 3489 N N . ASP B 1 254 ? 2.167 -14.796 -3.539 1 38.27 291 ASP B N 1
ATOM 3490 C CA . ASP B 1 254 ? 2.358 -15.833 -2.521 1 39.44 291 ASP B CA 1
ATOM 3491 C C . ASP B 1 254 ? 2.525 -17.218 -3.101 1 40.21 291 ASP B C 1
ATOM 3492 O O . ASP B 1 254 ? 3.244 -18.018 -2.527 1 40.89 291 ASP B O 1
ATOM 3497 N N . LEU B 1 255 ? 1.854 -17.518 -4.205 1 40.19 292 LEU B N 1
ATOM 3498 C CA . LEU B 1 255 ? 1.977 -18.818 -4.853 1 40.65 292 LEU B CA 1
ATOM 3499 C C . LEU B 1 255 ? 3.356 -18.935 -5.475 1 42 292 LEU B C 1
ATOM 3500 O O . LEU B 1 255 ? 4.06 -19.916 -5.227 1 42.93 292 LEU B O 1
ATOM 3505 N N . ILE B 1 256 ? 3.768 -17.912 -6.239 1 42.47 293 ILE B N 1
ATOM 3506 C CA . ILE B 1 256 ? 5.051 -17.919 -6.93 1 43.87 293 ILE B CA 1
ATOM 3507 C C . ILE B 1 256 ? 6.236 -17.91 -5.968 1 45.92 293 ILE B C 1
ATOM 3508 O O . ILE B 1 256 ? 7.168 -18.691 -6.139 1 46.34 293 ILE B O 1
ATOM 3513 N N . ASN B 1 257 ? 6.213 -17.024 -4.966 1 47.27 294 ASN B N 1
ATOM 3514 C CA . ASN B 1 257 ? 7.345 -16.869 -4.065 1 49.31 294 ASN B CA 1
ATOM 3515 C C . ASN B 1 257 ? 7.345 -17.771 -2.849 1 51.7 294 ASN B C 1
ATOM 3516 O O . ASN B 1 257 ? 8.421 -18.122 -2.369 1 52.36 294 ASN B O 1
ATOM 3521 N N . GLY B 1 258 ? 6.174 -18.094 -2.326 1 52.69 295 GLY B N 1
ATOM 3522 C CA . GLY B 1 258 ? 6.089 -18.917 -1.124 1 53.59 295 GLY B CA 1
ATOM 3523 C C . GLY B 1 258 ? 5.453 -20.289 -1.263 1 53.66 295 GLY B C 1
ATOM 3524 O O . GLY B 1 258 ? 5.672 -21.158 -0.414 1 53.84 295 GLY B O 1
ATOM 3525 N N . GLY B 1 259 ? 4.643 -20.473 -2.306 1 53.04 296 GLY B N 1
ATOM 3526 C CA . GLY B 1 259 ? 3.924 -21.722 -2.554 1 52.47 296 GLY B CA 1
ATOM 3527 C C . GLY B 1 259 ? 2.598 -21.855 -1.812 1 51.31 296 GLY B C 1
ATOM 3528 O O . GLY B 1 259 ? 1.87 -22.831 -2.012 1 51.88 296 GLY B O 1
ATOM 3529 N N . HIS B 1 260 ? 2.275 -20.891 -0.94 1 49.27 297 HIS B N 1
ATOM 3530 C CA . HIS B 1 260 ? 1.074 -20.89 -0.103 1 48.41 297 HIS B CA 1
ATOM 3531 C C . HIS B 1 260 ? -0.263 -20.577 -0.837 1 45.01 297 HIS B C 1
ATOM 3532 O O . HIS B 1 260 ? -0.409 -19.51 -1.435 1 44.69 297 HIS B O 1
ATOM 3539 N N . VAL B 1 261 ? -1.248 -21.5 -0.746 1 42.06 298 VAL B N 1
ATOM 3540 C CA . VAL B 1 261 ? -2.577 -21.32 -1.325 1 39.84 298 VAL B CA 1
ATOM 3541 C C . VAL B 1 261 ? -3.494 -20.565 -0.352 1 36.65 298 VAL B C 1
ATOM 3542 O O . VAL B 1 261 ? -3.339 -20.699 0.855 1 37.3 298 VAL B O 1
ATOM 3546 N N . GLY B 1 262 ? -4.422 -19.779 -0.876 1 33.48 299 GLY B N 1
ATOM 3547 C CA . GLY B 1 262 ? -5.359 -19.038 -0.048 1 31.27 299 GLY B CA 1
ATOM 3548 C C . GLY B 1 262 ? -6.686 -18.825 -0.756 1 28.71 299 GLY B C 1
ATOM 3549 O O . GLY B 1 262 ? -6.738 -18.83 -1.98 1 29 299 GLY B O 1
ATOM 3550 N N . HIS B 1 263 ? -7.762 -18.614 -0.004 1 26.06 300 HIS B N 1
ATOM 3551 C CA . HIS B 1 263 ? -9.091 -18.427 -0.57 1 25.7 300 HIS B CA 1
ATOM 3552 C C . HIS B 1 263 ? -9.634 -17.128 -0.025 1 25.48 300 HIS B C 1
ATOM 3553 O O . HIS B 1 263 ? -9.778 -16.993 1.186 1 25.99 300 HIS B O 1
ATOM 3560 N N . TYR B 1 264 ? -9.833 -16.149 -0.901 1 23.78 301 TYR B N 1
ATOM 3561 C CA . TYR B 1 264 ? -10.127 -14.786 -0.485 1 24.8 301 TYR B CA 1
ATOM 3562 C C . TYR B 1 264 ? -11.4 -14.167 -1.021 1 24.89 301 TYR B C 1
ATOM 3563 O O . TYR B 1 264 ? -11.887 -14.531 -2.083 1 24.2 301 TYR B O 1
ATOM 3572 N N . GLY B 1 265 ? -11.871 -13.153 -0.33 1 26 302 GLY B N 1
ATOM 3573 C CA . GLY B 1 265 ? -13.041 -12.41 -0.759 1 27.19 302 GLY B CA 1
ATOM 3574 C C . GLY B 1 265 ? -14.062 -12.264 0.339 1 28.78 302 GLY B C 1
ATOM 3575 O O . GLY B 1 265 ? -13.7 -12.147 1.504 1 28.75 302 GLY B O 1
ATOM 3576 N N . THR B 1 266 ? -15.342 -12.229 -0.033 1 30.02 303 THR B N 1
ATOM 3577 C CA . THR B 1 266 ? -16.448 -12.003 0.907 1 31.52 303 THR B CA 1
ATOM 3578 C C . THR B 1 266 ? -17.493 -13.117 0.932 1 31.89 303 THR B C 1
ATOM 3579 O O . THR B 1 266 ? -18.48 -12.979 1.635 1 31.49 303 THR B O 1
ATOM 3583 N N . GLY B 1 267 ? -17.33 -14.145 0.101 1 31.94 304 GLY B N 1
ATOM 3584 C CA . GLY B 1 267 ? -18.298 -15.226 -0.021 1 32.19 304 GLY B CA 1
ATOM 3585 C C . GLY B 1 267 ? -17.95 -16.445 0.804 1 32.17 304 GLY B C 1
ATOM 3586 O O . GLY B 1 267 ? -16.958 -16.448 1.541 1 32.86 304 GLY B O 1
ATOM 3587 N N . HIS B 1 268 ? -18.779 -17.479 0.696 1 30.62 305 HIS B N 1
ATOM 3588 C CA . HIS B 1 268 ? -18.594 -18.725 1.427 1 29.64 305 HIS B CA 1
ATOM 3589 C C . HIS B 1 268 ? -17.215 -19.352 1.17 1 29.04 305 HIS B C 1
ATOM 3590 O O . HIS B 1 268 ? -16.79 -19.46 0.02 1 27.92 305 HIS B O 1
ATOM 3597 N N . GLY B 1 269 ? -16.544 -19.753 2.246 1 29.63 306 GLY B N 1
ATOM 3598 C CA . GLY B 1 269 ? -15.235 -20.389 2.154 1 30.9 306 GLY B CA 1
ATOM 3599 C C . GLY B 1 269 ? -14.049 -19.446 2.103 1 32.75 306 GLY B C 1
ATOM 3600 O O . GLY B 1 269 ? -12.905 -19.907 2.067 1 34.01 306 GLY B O 1
ATOM 3601 N N . ALA B 1 270 ? -14.286 -18.126 2.076 1 32.21 307 ALA B N 1
ATOM 3602 C CA . ALA B 1 270 ? -13.177 -17.168 2.078 1 32.99 307 ALA B CA 1
ATOM 3603 C C . ALA B 1 270 ? -12.592 -17.124 3.493 1 34.14 307 ALA B C 1
ATOM 3604 O O . ALA B 1 270 ? -13.337 -17.006 4.462 1 33.51 307 ALA B O 1
ATOM 3606 N N . MET B 1 271 ? -11.27 -17.252 3.617 1 35.08 308 MET B N 1
ATOM 3607 C CA . MET B 1 271 ? -10.611 -17.195 4.925 1 36.33 308 MET B CA 1
ATOM 3608 C C . MET B 1 271 ? -10.456 -15.754 5.419 1 36.01 308 MET B C 1
ATOM 3609 O O . MET B 1 271 ? -10.399 -15.534 6.625 1 36.26 308 MET B O 1
ATOM 3614 N N . SER B 1 272 ? -10.41 -14.776 4.488 1 34.78 309 SER B N 1
ATOM 3615 C CA . SER B 1 272 ? -10.281 -13.344 4.764 1 34.72 309 SER B CA 1
ATOM 3616 C C . SER B 1 272 ? -10.502 -12.56 3.458 1 34.02 309 SER B C 1
ATOM 3617 O O . SER B 1 272 ? -10.541 -13.155 2.379 1 33.96 309 SER B O 1
ATOM 3620 N N . VAL B 1 273 ? -10.673 -11.226 3.55 1 32.78 310 VAL B N 1
ATOM 3621 C CA . VAL B 1 273 ? -10.867 -10.418 2.351 1 32.13 310 VAL B CA 1
ATOM 3622 C C . VAL B 1 273 ? -9.619 -10.453 1.476 1 31.05 310 VAL B C 1
ATOM 3623 O O . VAL B 1 273 ? -9.717 -10.557 0.251 1 30.82 310 VAL B O 1
ATOM 3627 N N . THR B 1 274 ? -8.437 -10.383 2.096 1 30.97 311 THR B N 1
ATOM 3628 C CA . THR B 1 274 ? -7.18 -10.417 1.346 1 31.1 311 THR B CA 1
ATOM 3629 C C . THR B 1 274 ? -6.075 -11.223 2.094 1 32.66 311 THR B C 1
ATOM 3630 O O . THR B 1 274 ? -6.333 -11.775 3.168 1 32.1 311 THR B O 1
ATOM 3634 N N . VAL B 1 275 ? -4.845 -11.291 1.528 1 34.13 312 VAL B N 1
ATOM 3635 C CA . VAL B 1 275 ? -3.733 -11.989 2.15 1 37.08 312 VAL B CA 1
ATOM 3636 C C . VAL B 1 275 ? -3.368 -11.37 3.499 1 41.7 312 VAL B C 1
ATOM 3637 O O . VAL B 1 275 ? -3.61 -10.19 3.751 1 42.32 312 VAL B O 1
ATOM 3641 N N . SER B 1 276 ? -2.781 -12.163 4.364 1 45.49 313 SER B N 1
ATOM 3642 C CA . SER B 1 276 ? -2.261 -11.694 5.644 1 49.64 313 SER B CA 1
ATOM 3643 C C . SER B 1 276 ? -0.756 -11.898 5.539 1 53.59 313 SER B C 1
ATOM 3644 O O . SER B 1 276 ? -0.34 -12.977 5.12 1 55.04 313 SER B O 1
ATOM 3647 N N . GLN B 1 277 ? 0.058 -10.888 5.862 1 55.35 314 GLN B N 1
ATOM 3648 C CA . GLN B 1 277 ? 1.525 -11.008 5.761 1 57.24 314 GLN B CA 1
ATOM 3649 C C . GLN B 1 277 ? 2.017 -11.093 4.301 1 58.02 314 GLN B C 1
ATOM 3650 O O . GLN B 1 277 ? 1.18 -11.131 3.365 1 58.06 314 GLN B O 1
ATOM 3657 N N . LYS C 1 4 ? 9.912 -71.611 31.608 1 71.23 41 LYS C N 1
ATOM 3658 C CA . LYS C 1 4 ? 10.963 -70.703 31.165 1 71.65 41 LYS C CA 1
ATOM 3659 C C . LYS C 1 4 ? 10.702 -70.285 29.724 1 71.8 41 LYS C C 1
ATOM 3660 O O . LYS C 1 4 ? 10.698 -69.09 29.429 1 71.95 41 LYS C O 1
ATOM 3666 N N . ARG C 1 5 ? 10.449 -71.262 28.833 1 71.5 42 ARG C N 1
ATOM 3667 C CA . ARG C 1 5 ? 10.129 -70.977 27.433 1 71.44 42 ARG C CA 1
ATOM 3668 C C . ARG C 1 5 ? 8.729 -70.358 27.326 1 70.66 42 ARG C C 1
ATOM 3669 O O . ARG C 1 5 ? 8.521 -69.467 26.509 1 70.53 42 ARG C O 1
ATOM 3677 N N . ASP C 1 6 ? 7.785 -70.798 28.186 1 69.84 43 ASP C N 1
ATOM 3678 C CA . ASP C 1 6 ? 6.425 -70.266 28.237 1 69.36 43 ASP C CA 1
ATOM 3679 C C . ASP C 1 6 ? 6.419 -68.814 28.726 1 68.09 43 ASP C C 1
ATOM 3680 O O . ASP C 1 6 ? 5.603 -68.024 28.257 1 68.34 43 ASP C O 1
ATOM 3685 N N . LEU C 1 7 ? 7.329 -68.455 29.644 1 66.52 44 LEU C N 1
ATOM 3686 C CA . LEU C 1 7 ? 7.435 -67.079 30.128 1 65.57 44 LEU C CA 1
ATOM 3687 C C . LEU C 1 7 ? 8.011 -66.171 29.032 1 64.09 44 LEU C C 1
ATOM 3688 O O . LEU C 1 7 ? 7.567 -65.039 28.876 1 63.97 44 LEU C O 1
ATOM 3693 N N . TYR C 1 8 ? 8.971 -66.679 28.257 1 62.87 45 TYR C N 1
ATOM 3694 C CA . TYR C 1 8 ? 9.567 -65.92 27.16 1 62.34 45 TYR C CA 1
ATOM 3695 C C . TYR C 1 8 ? 8.546 -65.738 26.036 1 60.05 45 TYR C C 1
ATOM 3696 O O . TYR C 1 8 ? 8.486 -64.664 25.444 1 59.86 45 TYR C O 1
ATOM 3705 N N . THR C 1 9 ? 7.738 -66.783 25.755 1 58.04 46 THR C N 1
ATOM 3706 C CA . THR C 1 9 ? 6.693 -66.74 24.734 1 56.63 46 THR C CA 1
ATOM 3707 C C . THR C 1 9 ? 5.616 -65.738 25.151 1 54.71 46 THR C C 1
ATOM 3708 O O . THR C 1 9 ? 5.127 -65 24.302 1 54.7 46 THR C O 1
ATOM 3712 N N . GLN C 1 10 ? 5.262 -65.695 26.457 1 52.86 47 GLN C N 1
ATOM 3713 C CA . GLN C 1 10 ? 4.286 -64.747 26.991 1 51.7 47 GLN C CA 1
ATOM 3714 C C . GLN C 1 10 ? 4.795 -63.321 26.77 1 49.64 47 GLN C C 1
ATOM 3715 O O . GLN C 1 10 ? 4.047 -62.489 26.28 1 49.71 47 GLN C O 1
ATOM 3721 N N . ILE C 1 11 ? 6.069 -63.054 27.107 1 47.82 48 ILE C N 1
ATOM 3722 C CA . ILE C 1 11 ? 6.682 -61.742 26.941 1 46.76 48 ILE C CA 1
ATOM 3723 C C . ILE C 1 11 ? 6.643 -61.311 25.474 1 45.04 48 ILE C C 1
ATOM 3724 O O . ILE C 1 11 ? 6.225 -60.183 25.177 1 45.25 48 ILE C O 1
ATOM 3729 N N . ASP C 1 12 ? 6.992 -62.222 24.556 1 43.01 49 ASP C N 1
ATOM 3730 C CA . ASP C 1 12 ? 6.952 -61.898 23.125 1 42 49 ASP C CA 1
ATOM 3731 C C . ASP C 1 12 ? 5.535 -61.562 22.667 1 41.27 49 ASP C C 1
ATOM 3732 O O . ASP C 1 12 ? 5.338 -60.545 22.014 1 41.27 49 ASP C O 1
ATOM 3737 N N . ARG C 1 13 ? 4.554 -62.4 23.013 1 40.95 50 ARG C N 1
ATOM 3738 C CA . ARG C 1 13 ? 3.166 -62.174 22.621 1 41.45 50 ARG C CA 1
ATOM 3739 C C . ARG C 1 13 ? 2.605 -60.859 23.192 1 40.82 50 ARG C C 1
ATOM 3740 O O . ARG C 1 13 ? 1.999 -60.091 22.449 1 41.01 50 ARG C O 1
ATOM 3748 N N . LEU C 1 14 ? 2.861 -60.578 24.476 1 39.72 51 LEU C N 1
ATOM 3749 C CA . LEU C 1 14 ? 2.419 -59.35 25.134 1 39.42 51 LEU C CA 1
ATOM 3750 C C . LEU C 1 14 ? 3.058 -58.114 24.498 1 39.16 51 LEU C C 1
ATOM 3751 O O . LEU C 1 14 ? 2.389 -57.087 24.334 1 39.12 51 LEU C O 1
ATOM 3756 N N . THR C 1 15 ? 4.346 -58.231 24.128 1 38.85 52 THR C N 1
ATOM 3757 C CA . THR C 1 15 ? 5.09 -57.165 23.457 1 38.81 52 THR C CA 1
ATOM 3758 C C . THR C 1 15 ? 4.48 -56.907 22.087 1 38.53 52 THR C C 1
ATOM 3759 O O . THR C 1 15 ? 4.284 -55.763 21.723 1 38.66 52 THR C O 1
ATOM 3763 N N . ASP C 1 16 ? 4.141 -57.966 21.352 1 38.26 53 ASP C N 1
ATOM 3764 C CA . ASP C 1 16 ? 3.533 -57.871 20.033 1 38.59 53 ASP C CA 1
ATOM 3765 C C . ASP C 1 16 ? 2.169 -57.174 20.115 1 38.15 53 ASP C C 1
ATOM 3766 O O . ASP C 1 16 ? 1.896 -56.29 19.308 1 38.19 53 ASP C O 1
ATOM 3771 N N . GLN C 1 17 ? 1.343 -57.531 21.113 1 37.41 54 GLN C N 1
ATOM 3772 C CA . GLN C 1 17 ? 0.021 -56.913 21.313 1 37.3 54 GLN C CA 1
ATOM 3773 C C . GLN C 1 17 ? 0.131 -55.424 21.683 1 36.23 54 GLN C C 1
ATOM 3774 O O . GLN C 1 17 ? -0.498 -54.585 21.045 1 36.34 54 GLN C O 1
ATOM 3780 N N . ARG C 1 18 ? 0.984 -55.106 22.663 1 35.38 55 ARG C N 1
ATOM 3781 C CA . ARG C 1 18 ? 1.251 -53.736 23.097 1 35.65 55 ARG C CA 1
ATOM 3782 C C . ARG C 1 18 ? 1.801 -52.872 21.943 1 35.36 55 ARG C C 1
ATOM 3783 O O . ARG C 1 18 ? 1.364 -51.734 21.776 1 35.23 55 ARG C O 1
ATOM 3791 N N . ASP C 1 19 ? 2.752 -53.418 21.151 1 34.71 56 ASP C N 1
ATOM 3792 C CA . ASP C 1 19 ? 3.353 -52.699 20.036 1 35.44 56 ASP C CA 1
ATOM 3793 C C . ASP C 1 19 ? 2.305 -52.412 18.95 1 35.89 56 ASP C C 1
ATOM 3794 O O . ASP C 1 19 ? 2.311 -51.321 18.382 1 36.52 56 ASP C O 1
ATOM 3799 N N . ALA C 1 20 ? 1.415 -53.374 18.661 1 35.04 57 ALA C N 1
ATOM 3800 C CA . ALA C 1 20 ? 0.387 -53.175 17.644 1 35.39 57 ALA C CA 1
ATOM 3801 C C . ALA C 1 20 ? -0.669 -52.161 18.097 1 35.05 57 ALA C C 1
ATOM 3802 O O . ALA C 1 20 ? -1.196 -51.428 17.267 1 35.13 57 ALA C O 1
ATOM 3804 N N . LEU C 1 21 ? -0.963 -52.108 19.401 1 34.72 58 LEU C N 1
ATOM 3805 C CA . LEU C 1 21 ? -1.942 -51.171 19.957 1 34.75 58 LEU C CA 1
ATOM 3806 C C . LEU C 1 21 ? -1.396 -49.748 19.927 1 34.33 58 LEU C C 1
ATOM 3807 O O . LEU C 1 21 ? -2.129 -48.815 19.605 1 34.75 58 LEU C O 1
ATOM 3812 N N . ARG C 1 22 ? -0.1 -49.585 20.259 1 33.22 59 ARG C N 1
ATOM 3813 C CA . ARG C 1 22 ? 0.594 -48.297 20.222 1 33.09 59 ARG C CA 1
ATOM 3814 C C . ARG C 1 22 ? 0.549 -47.752 18.784 1 31.86 59 ARG C C 1
ATOM 3815 O O . ARG C 1 22 ? 0.229 -46.584 18.572 1 31.57 59 ARG C O 1
ATOM 3823 N N . GLU C 1 23 ? 0.81 -48.623 17.795 1 30.76 60 GLU C N 1
ATOM 3824 C CA . GLU C 1 23 ? 0.798 -48.23 16.389 1 30.88 60 GLU C CA 1
ATOM 3825 C C . GLU C 1 23 ? -0.605 -47.813 15.951 1 31.47 60 GLU C C 1
ATOM 3826 O O . GLU C 1 23 ? -0.746 -46.825 15.255 1 31.11 60 GLU C O 1
ATOM 3832 N N . LYS C 1 24 ? -1.638 -48.553 16.354 1 32.24 61 LYS C N 1
ATOM 3833 C CA . LYS C 1 24 ? -3.02 -48.212 16.024 1 33.46 61 LYS C CA 1
ATOM 3834 C C . LYS C 1 24 ? -3.418 -46.878 16.653 1 34.21 61 LYS C C 1
ATOM 3835 O O . LYS C 1 24 ? -4.06 -46.065 15.982 1 34.04 61 LYS C O 1
ATOM 3841 N N . LEU C 1 25 ? -3.022 -46.639 17.932 1 33.86 62 LEU C N 1
ATOM 3842 C CA . LEU C 1 25 ? -3.33 -45.374 18.61 1 34.48 62 LEU C CA 1
ATOM 3843 C C . LEU C 1 25 ? -2.591 -44.185 17.97 1 34.84 62 LEU C C 1
ATOM 3844 O O . LEU C 1 25 ? -3.182 -43.117 17.815 1 34.71 62 LEU C O 1
ATOM 3849 N N . SER C 1 26 ? -1.296 -44.336 17.637 1 35.11 63 SER C N 1
ATOM 3850 C CA . SER C 1 26 ? -0.545 -43.253 16.972 1 36.11 63 SER C CA 1
ATOM 3851 C C . SER C 1 26 ? -1.166 -42.965 15.604 1 35.56 63 SER C C 1
ATOM 3852 O O . SER C 1 26 ? -1.261 -41.804 15.222 1 36.62 63 SER C O 1
ATOM 3855 N N . ALA C 1 27 ? -1.637 -44.005 14.894 1 33.75 64 ALA C N 1
ATOM 3856 C CA . ALA C 1 27 ? -2.268 -43.808 13.604 1 33.64 64 ALA C CA 1
ATOM 3857 C C . ALA C 1 27 ? -3.598 -43.047 13.759 1 33.18 64 ALA C C 1
ATOM 3858 O O . ALA C 1 27 ? -3.862 -42.18 12.954 1 32.55 64 ALA C O 1
ATOM 3860 N N . ALA C 1 28 ? -4.417 -43.362 14.765 1 33 65 ALA C N 1
ATOM 3861 C CA . ALA C 1 28 ? -5.681 -42.663 14.98 1 33.58 65 ALA C CA 1
ATOM 3862 C C . ALA C 1 28 ? -5.462 -41.167 15.248 1 33.91 65 ALA C C 1
ATOM 3863 O O . ALA C 1 28 ? -6.199 -40.349 14.702 1 33.4 65 ALA C O 1
ATOM 3865 N N . ASP C 1 29 ? -4.427 -40.81 16.043 1 34.28 66 ASP C N 1
ATOM 3866 C CA . ASP C 1 29 ? -4.062 -39.412 16.35 1 35.24 66 ASP C CA 1
ATOM 3867 C C . ASP C 1 29 ? -3.653 -38.712 15.05 1 35.53 66 ASP C C 1
ATOM 3868 O O . ASP C 1 29 ? -4.066 -37.591 14.806 1 36.35 66 ASP C O 1
ATOM 3873 N N . ASN C 1 30 ? -2.836 -39.372 14.224 1 34.64 67 ASN C N 1
ATOM 3874 C CA . ASN C 1 30 ? -2.386 -38.797 12.968 1 35.11 67 ASN C CA 1
ATOM 3875 C C . ASN C 1 30 ? -3.548 -38.644 11.983 1 33.71 67 ASN C C 1
ATOM 3876 O O . ASN C 1 30 ? -3.677 -37.605 11.342 1 32.9 67 ASN C O 1
ATOM 3881 N N . PHE C 1 31 ? -4.427 -39.657 11.915 1 32.98 68 PHE C N 1
ATOM 3882 C CA . PHE C 1 31 ? -5.615 -39.649 11.067 1 32.54 68 PHE C CA 1
ATOM 3883 C C . PHE C 1 31 ? -6.509 -38.465 11.451 1 32.16 68 PHE C C 1
ATOM 3884 O O . PHE C 1 31 ? -6.877 -37.69 10.581 1 32.88 68 PHE C O 1
ATOM 3892 N N . ASP C 1 32 ? -6.752 -38.269 12.756 1 31.69 69 ASP C N 1
ATOM 3893 C CA . ASP C 1 32 ? -7.557 -37.18 13.311 1 31.86 69 ASP C CA 1
ATOM 3894 C C . ASP C 1 32 ? -7.004 -35.786 12.964 1 32.23 69 ASP C C 1
ATOM 3895 O O . ASP C 1 32 ? -7.768 -34.876 12.684 1 31.67 69 ASP C O 1
ATOM 3900 N N . ILE C 1 33 ? -5.678 -35.638 12.972 1 32.85 70 ILE C N 1
ATOM 3901 C CA . ILE C 1 33 ? -5.019 -34.384 12.617 1 33.51 70 ILE C CA 1
ATOM 3902 C C . ILE C 1 33 ? -5.251 -34.099 11.137 1 33.63 70 ILE C C 1
ATOM 3903 O O . ILE C 1 33 ? -5.718 -33.013 10.799 1 34.08 70 ILE C O 1
ATOM 3908 N N . GLN C 1 34 ? -5.071 -35.116 10.282 1 33.39 71 GLN C N 1
ATOM 3909 C CA . GLN C 1 34 ? -5.254 -34.968 8.836 1 33.53 71 GLN C CA 1
ATOM 3910 C C . GLN C 1 34 ? -6.695 -34.66 8.415 1 33.88 71 GLN C C 1
ATOM 3911 O O . GLN C 1 34 ? -6.883 -33.916 7.457 1 33.98 71 GLN C O 1
ATOM 3917 N N . VAL C 1 35 ? -7.706 -35.248 9.085 1 33.48 72 VAL C N 1
ATOM 3918 C CA . VAL C 1 35 ? -9.098 -35.054 8.663 1 33.71 72 VAL C CA 1
ATOM 3919 C C . VAL C 1 35 ? -9.911 -34.08 9.525 1 34.11 72 VAL C C 1
ATOM 3920 O O . VAL C 1 35 ? -11.111 -33.955 9.302 1 33.93 72 VAL C O 1
ATOM 3924 N N . GLY C 1 36 ? -9.271 -33.404 10.468 1 33.92 73 GLY C N 1
ATOM 3925 C CA . GLY C 1 36 ? -9.914 -32.44 11.349 1 33.95 73 GLY C CA 1
ATOM 3926 C C . GLY C 1 36 ? -10.726 -31.384 10.622 1 33.65 73 GLY C C 1
ATOM 3927 O O . GLY C 1 36 ? -11.873 -31.144 10.995 1 32.89 73 GLY C O 1
ATOM 3928 N N . SER C 1 37 ? -10.165 -30.792 9.535 1 33.92 74 SER C N 1
ATOM 3929 C CA . SER C 1 37 ? -10.854 -29.745 8.766 1 35.19 74 SER C CA 1
ATOM 3930 C C . SER C 1 37 ? -12.108 -30.248 8.095 1 35.26 74 SER C C 1
ATOM 3931 O O . SER C 1 37 ? -13.078 -29.504 8.005 1 35.69 74 SER C O 1
ATOM 3934 N N . ARG C 1 38 ? -12.115 -31.503 7.686 1 34.52 75 ARG C N 1
ATOM 3935 C CA . ARG C 1 38 ? -13.288 -32.099 7.072 1 34.53 75 ARG C CA 1
ATOM 3936 C C . ARG C 1 38 ? -14.385 -32.26 8.104 1 32.79 75 ARG C C 1
ATOM 3937 O O . ARG C 1 38 ? -15.534 -31.921 7.822 1 33.19 75 ARG C O 1
ATOM 3945 N N . ILE C 1 39 ? -14.027 -32.731 9.315 1 30.28 76 ILE C N 1
ATOM 3946 C CA . ILE C 1 39 ? -15.01 -32.941 10.36 1 29.33 76 ILE C CA 1
ATOM 3947 C C . ILE C 1 39 ? -15.676 -31.625 10.791 1 28.48 76 ILE C C 1
ATOM 3948 O O . ILE C 1 39 ? -16.886 -31.576 10.952 1 28.33 76 ILE C O 1
ATOM 3953 N N . VAL C 1 40 ? -14.88 -30.562 10.987 1 27.94 77 VAL C N 1
ATOM 3954 C CA . VAL C 1 40 ? -15.416 -29.281 11.447 1 28.08 77 VAL C CA 1
ATOM 3955 C C . VAL C 1 40 ? -15.8 -28.32 10.343 1 29.44 77 VAL C C 1
ATOM 3956 O O . VAL C 1 40 ? -16.132 -27.181 10.639 1 29.53 77 VAL C O 1
ATOM 3960 N N . HIS C 1 41 ? -15.814 -28.768 9.079 1 30.64 78 HIS C N 1
ATOM 3961 C CA . HIS C 1 41 ? -16.178 -27.909 7.961 1 31.68 78 HIS C CA 1
ATOM 3962 C C . HIS C 1 41 ? -17.473 -27.119 8.165 1 32.18 78 HIS C C 1
ATOM 3963 O O . HIS C 1 41 ? -18.503 -27.716 8.477 1 33.04 78 HIS C O 1
ATOM 3970 N N . ASP C 1 42 ? -17.376 -25.77 8.067 1 31.54 79 ASP C N 1
ATOM 3971 C CA . ASP C 1 42 ? -18.484 -24.825 8.22 1 31.29 79 ASP C CA 1
ATOM 3972 C C . ASP C 1 42 ? -19.151 -24.782 9.607 1 31.64 79 ASP C C 1
ATOM 3973 O O . ASP C 1 42 ? -20.204 -24.172 9.714 1 31.73 79 ASP C O 1
ATOM 3978 N N . ALA C 1 43 ? -18.584 -25.425 10.637 1 31.39 80 ALA C N 1
ATOM 3979 C CA . ALA C 1 43 ? -19.243 -25.481 11.949 1 31.43 80 ALA C CA 1
ATOM 3980 C C . ALA C 1 43 ? -19.341 -24.141 12.7 1 30.96 80 ALA C C 1
ATOM 3981 O O . ALA C 1 43 ? -20.19 -24 13.575 1 31.4 80 ALA C O 1
ATOM 3983 N N . LEU C 1 44 ? -18.428 -23.208 12.45 1 29.62 81 LEU C N 1
ATOM 3984 C CA . LEU C 1 44 ? -18.432 -21.918 13.16 1 29.02 81 LEU C CA 1
ATOM 3985 C C . LEU C 1 44 ? -18.379 -20.734 12.19 1 29.46 81 LEU C C 1
ATOM 3986 O O . LEU C 1 44 ? -17.81 -19.696 12.517 1 29.29 81 LEU C O 1
ATOM 3991 N N . VAL C 1 45 ? -18.974 -20.881 11.007 1 30.32 82 VAL C N 1
ATOM 3992 C CA . VAL C 1 45 ? -18.969 -19.812 9.997 1 32.04 82 VAL C CA 1
ATOM 3993 C C . VAL C 1 45 ? -19.609 -18.534 10.543 1 33.44 82 VAL C C 1
ATOM 3994 O O . VAL C 1 45 ? -20.716 -18.577 11.07 1 34.4 82 VAL C O 1
ATOM 3998 N N . GLY C 1 46 ? -18.886 -17.422 10.43 1 32.98 83 GLY C N 1
ATOM 3999 C CA . GLY C 1 46 ? -19.349 -16.115 10.867 1 32.19 83 GLY C CA 1
ATOM 4000 C C . GLY C 1 46 ? -19.368 -15.921 12.367 1 32.2 83 GLY C C 1
ATOM 4001 O O . GLY C 1 46 ? -19.841 -14.886 12.831 1 32.67 83 GLY C O 1
ATOM 4002 N N . LYS C 1 47 ? -18.838 -16.892 13.152 1 31.04 84 LYS C N 1
ATOM 4003 C CA . LYS C 1 47 ? -18.829 -16.807 14.612 1 30.42 84 LYS C CA 1
ATOM 4004 C C . LYS C 1 47 ? -17.449 -16.461 15.196 1 31.13 84 LYS C C 1
ATOM 4005 O O . LYS C 1 47 ? -16.415 -16.854 14.651 1 30.94 84 LYS C O 1
ATOM 4011 N N . SER C 1 48 ? -17.437 -15.739 16.325 1 31.09 85 SER C N 1
ATOM 4012 C CA . SER C 1 48 ? -16.205 -15.333 17.014 1 30.79 85 SER C CA 1
ATOM 4013 C C . SER C 1 48 ? -16.151 -16.008 18.364 1 28.78 85 SER C C 1
ATOM 4014 O O . SER C 1 48 ? -17.169 -16.118 19.046 1 29.04 85 SER C O 1
ATOM 4017 N N . VAL C 1 49 ? -14.976 -16.443 18.763 1 27.2 86 VAL C N 1
ATOM 4018 C CA . VAL C 1 49 ? -14.788 -17.14 20.029 1 26.74 86 VAL C CA 1
ATOM 4019 C C . VAL C 1 49 ? -13.714 -16.463 20.864 1 26.21 86 VAL C C 1
ATOM 4020 O O . VAL C 1 49 ? -12.677 -16.103 20.325 1 27.09 86 VAL C O 1
ATOM 4024 N N . VAL C 1 50 ? -13.94 -16.293 22.163 1 24.95 87 VAL C N 1
ATOM 4025 C CA . VAL C 1 50 ? -12.904 -15.79 23.055 1 24.84 87 VAL C CA 1
ATOM 4026 C C . VAL C 1 50 ? -12.448 -16.981 23.922 1 24.23 87 VAL C C 1
ATOM 4027 O O . VAL C 1 50 ? -13.293 -17.723 24.438 1 24.18 87 VAL C O 1
ATOM 4031 N N . ILE C 1 51 ? -11.138 -17.164 24.069 1 24.07 88 ILE C N 1
ATOM 4032 C CA . ILE C 1 51 ? -10.62 -18.26 24.873 1 25.29 88 ILE C CA 1
ATOM 4033 C C . ILE C 1 51 ? -10.085 -17.772 26.211 1 25.76 88 ILE C C 1
ATOM 4034 O O . ILE C 1 51 ? -9.302 -16.844 26.251 1 26.25 88 ILE C O 1
ATOM 4039 N N . PHE C 1 52 ? -10.459 -18.432 27.292 1 25.67 89 PHE C N 1
ATOM 4040 C CA . PHE C 1 52 ? -9.884 -18.16 28.614 1 25.85 89 PHE C CA 1
ATOM 4041 C C . PHE C 1 52 ? -9.047 -19.39 28.982 1 25.74 89 PHE C C 1
ATOM 4042 O O . PHE C 1 52 ? -9.443 -20.507 28.653 1 25.22 89 PHE C O 1
ATOM 4050 N N . ARG C 1 53 ? -7.917 -19.208 29.665 1 26.1 90 ARG C N 1
ATOM 4051 C CA . ARG C 1 53 ? -7.085 -20.347 30.051 1 26.81 90 ARG C CA 1
ATOM 4052 C C . ARG C 1 53 ? -6.628 -20.214 31.486 1 27.31 90 ARG C C 1
ATOM 4053 O O . ARG C 1 53 ? -6.358 -19.106 31.951 1 27.26 90 ARG C O 1
ATOM 4061 N N . THR C 1 54 ? -6.551 -21.34 32.192 1 27.3 91 THR C N 1
ATOM 4062 C CA . THR C 1 54 ? -6.068 -21.335 33.564 1 28.17 91 THR C CA 1
ATOM 4063 C C . THR C 1 54 ? -4.538 -21.49 33.545 1 29.52 91 THR C C 1
ATOM 4064 O O . THR C 1 54 ? -3.964 -21.873 32.517 1 29.55 91 THR C O 1
ATOM 4068 N N . PRO C 1 55 ? -3.843 -21.293 34.677 1 29.58 92 PRO C N 1
ATOM 4069 C CA . PRO C 1 55 ? -2.381 -21.487 34.678 1 29.29 92 PRO C CA 1
ATOM 4070 C C . PRO C 1 55 ? -1.931 -22.901 34.284 1 29.54 92 PRO C C 1
ATOM 4071 O O . PRO C 1 55 ? -0.871 -23.043 33.662 1 30.24 92 PRO C O 1
ATOM 4075 N N . ASP C 1 56 ? -2.717 -23.937 34.608 1 28.67 93 ASP C N 1
ATOM 4076 C CA . ASP C 1 56 ? -2.325 -25.304 34.267 1 29.55 93 ASP C CA 1
ATOM 4077 C C . ASP C 1 56 ? -2.735 -25.726 32.827 1 28.98 93 ASP C C 1
ATOM 4078 O O . ASP C 1 56 ? -2.46 -26.851 32.441 1 29.98 93 ASP C O 1
ATOM 4083 N N . ALA C 1 57 ? -3.329 -24.831 32.027 1 28.11 94 ALA C N 1
ATOM 4084 C CA . ALA C 1 57 ? -3.689 -25.157 30.637 1 28.08 94 ALA C CA 1
ATOM 4085 C C . ALA C 1 57 ? -2.44 -25.247 29.775 1 28.65 94 ALA C C 1
ATOM 4086 O O . ALA C 1 57 ? -1.462 -24.561 30.045 1 29.21 94 ALA C O 1
ATOM 4088 N N . HIS C 1 58 ? -2.464 -26.071 28.721 1 28.12 95 HIS C N 1
ATOM 4089 C CA . HIS C 1 58 ? -1.291 -26.259 27.858 1 27.95 95 HIS C CA 1
ATOM 4090 C C . HIS C 1 58 ? -1.41 -25.414 26.597 1 28.88 95 HIS C C 1
ATOM 4091 O O . HIS C 1 58 ? -2.487 -25.367 26.007 1 28.82 95 HIS C O 1
ATOM 4098 N N . ASP C 1 59 ? -0.305 -24.807 26.155 1 29.04 96 ASP C N 1
ATOM 4099 C CA . ASP C 1 59 ? -0.237 -24.002 24.938 1 29.67 96 ASP C CA 1
ATOM 4100 C C . ASP C 1 59 ? -0.662 -24.792 23.713 1 29.07 96 ASP C C 1
ATOM 4101 O O . ASP C 1 59 ? -1.386 -24.257 22.889 1 29.38 96 ASP C O 1
ATOM 4106 N N . ASP C 1 60 ? -0.174 -26.025 23.557 1 27.96 97 ASP C N 1
ATOM 4107 C CA . ASP C 1 60 ? -0.503 -26.837 22.383 1 27.78 97 ASP C CA 1
ATOM 4108 C C . ASP C 1 60 ? -1.985 -27.173 22.304 1 27.66 97 ASP C C 1
ATOM 4109 O O . ASP C 1 60 ? -2.529 -27.198 21.193 1 28.34 97 ASP C O 1
ATOM 4114 N N . ASP C 1 61 ? -2.653 -27.377 23.452 1 26.07 98 ASP C N 1
ATOM 4115 C CA . ASP C 1 61 ? -4.091 -27.657 23.475 1 26.34 98 ASP C CA 1
ATOM 4116 C C . ASP C 1 61 ? -4.862 -26.425 22.993 1 27.27 98 ASP C C 1
ATOM 4117 O O . ASP C 1 61 ? -5.788 -26.554 22.193 1 27.2 98 ASP C O 1
ATOM 4122 N N . ILE C 1 62 ? -4.458 -25.233 23.46 1 26.72 99 ILE C N 1
ATOM 4123 C CA . ILE C 1 62 ? -5.103 -23.978 23.061 1 27.33 99 ILE C CA 1
ATOM 4124 C C . ILE C 1 62 ? -4.832 -23.648 21.596 1 26.82 99 ILE C C 1
ATOM 4125 O O . ILE C 1 62 ? -5.729 -23.167 20.918 1 26.5 99 ILE C O 1
ATOM 4130 N N . ALA C 1 63 ? -3.601 -23.908 21.102 1 26.53 100 ALA C N 1
ATOM 4131 C CA . ALA C 1 63 ? -3.261 -23.629 19.705 1 27.6 100 ALA C CA 1
ATOM 4132 C C . ALA C 1 63 ? -4.038 -24.576 18.783 1 27.85 100 ALA C C 1
ATOM 4133 O O . ALA C 1 63 ? -4.427 -24.166 17.706 1 26.79 100 ALA C O 1
ATOM 4135 N N . ALA C 1 64 ? -4.239 -25.838 19.189 1 28.53 101 ALA C N 1
ATOM 4136 C CA . ALA C 1 64 ? -5.013 -26.786 18.375 1 29.08 101 ALA C CA 1
ATOM 4137 C C . ALA C 1 64 ? -6.473 -26.331 18.316 1 28.69 101 ALA C C 1
ATOM 4138 O O . ALA C 1 64 ? -7.025 -26.292 17.229 1 29 101 ALA C O 1
ATOM 4140 N N . VAL C 1 65 ? -7.059 -25.9 19.437 1 27.84 102 VAL C N 1
ATOM 4141 C CA . VAL C 1 65 ? -8.423 -25.363 19.45 1 28.61 102 VAL C CA 1
ATOM 4142 C C . VAL C 1 65 ? -8.551 -24.116 18.564 1 29.14 102 VAL C C 1
ATOM 4143 O O . VAL C 1 65 ? -9.445 -24.067 17.728 1 29.08 102 VAL C O 1
ATOM 4147 N N . SER C 1 66 ? -7.628 -23.143 18.69 1 29.11 103 SER C N 1
ATOM 4148 C CA . SER C 1 66 ? -7.678 -21.933 17.864 1 30.33 103 SER C CA 1
ATOM 4149 C C . SER C 1 66 ? -7.613 -22.265 16.363 1 29.46 103 SER C C 1
ATOM 4150 O O . SER C 1 66 ? -8.356 -21.699 15.562 1 29.08 103 SER C O 1
ATOM 4153 N N . LYS C 1 67 ? -6.728 -23.191 15.997 1 28.92 104 LYS C N 1
ATOM 4154 C CA . LYS C 1 67 ? -6.573 -23.632 14.623 1 29.15 104 LYS C CA 1
ATOM 4155 C C . LYS C 1 67 ? -7.863 -24.3 14.126 1 27.53 104 LYS C C 1
ATOM 4156 O O . LYS C 1 67 ? -8.266 -24.046 13 1 28.2 104 LYS C O 1
ATOM 4162 N N . ILE C 1 68 ? -8.484 -25.176 14.933 1 25.87 105 ILE C N 1
ATOM 4163 C CA . ILE C 1 68 ? -9.692 -25.883 14.509 1 25.29 105 ILE C CA 1
ATOM 4164 C C . ILE C 1 68 ? -10.873 -24.907 14.403 1 25.37 105 ILE C C 1
ATOM 4165 O O . ILE C 1 68 ? -11.655 -25.017 13.459 1 25.23 105 ILE C O 1
ATOM 4170 N N . VAL C 1 69 ? -10.915 -23.857 15.257 1 24.73 106 VAL C N 1
ATOM 4171 C CA . VAL C 1 69 ? -11.925 -22.802 15.145 1 25.1 106 VAL C CA 1
ATOM 4172 C C . VAL C 1 69 ? -11.84 -22.143 13.748 1 26.73 106 VAL C C 1
ATOM 4173 O O . VAL C 1 69 ? -12.856 -22.001 13.078 1 27.83 106 VAL C O 1
ATOM 4177 N N . GLY C 1 70 ? -10.626 -21.863 13.289 1 27.39 107 GLY C N 1
ATOM 4178 C CA . GLY C 1 70 ? -10.402 -21.265 11.974 1 28.16 107 GLY C CA 1
ATOM 4179 C C . GLY C 1 70 ? -10.737 -22.21 10.839 1 29.08 107 GLY C C 1
ATOM 4180 O O . GLY C 1 70 ? -11.302 -21.799 9.823 1 29.03 107 GLY C O 1
ATOM 4181 N N . GLN C 1 71 ? -10.384 -23.5 10.988 1 29.62 108 GLN C N 1
ATOM 4182 C CA . GLN C 1 71 ? -10.734 -24.502 9.972 1 30.06 108 GLN C CA 1
ATOM 4183 C C . GLN C 1 71 ? -12.263 -24.644 9.851 1 30.36 108 GLN C C 1
ATOM 4184 O O . GLN C 1 71 ? -12.748 -25.024 8.787 1 30.45 108 GLN C O 1
ATOM 4190 N N . ALA C 1 72 ? -13.011 -24.362 10.94 1 29.77 109 ALA C N 1
ATOM 4191 C CA . ALA C 1 72 ? -14.464 -24.386 10.983 1 29.86 109 ALA C CA 1
ATOM 4192 C C . ALA C 1 72 ? -15.125 -23.074 10.453 1 29.85 109 ALA C C 1
ATOM 4193 O O . ALA C 1 72 ? -16.338 -22.951 10.516 1 29.18 109 ALA C O 1
ATOM 4195 N N . GLY C 1 73 ? -14.332 -22.118 9.971 1 29.97 110 GLY C N 1
ATOM 4196 C CA . GLY C 1 73 ? -14.851 -20.851 9.457 1 31.08 110 GLY C CA 1
ATOM 4197 C C . GLY C 1 73 ? -15.028 -19.752 10.492 1 31.99 110 GLY C C 1
ATOM 4198 O O . GLY C 1 73 ? -15.525 -18.673 10.17 1 32.27 110 GLY C O 1
ATOM 4199 N N . GLY C 1 74 ? -14.625 -20.014 11.725 1 31.59 111 GLY C N 1
ATOM 4200 C CA . GLY C 1 74 ? -14.734 -19.042 12.806 1 32.26 111 GLY C CA 1
ATOM 4201 C C . GLY C 1 74 ? -13.46 -18.267 13.06 1 32.66 111 GLY C C 1
ATOM 4202 O O . GLY C 1 74 ? -12.487 -18.402 12.318 1 33.04 111 GLY C O 1
ATOM 4203 N N . ALA C 1 75 ? -13.455 -17.435 14.102 1 32.21 112 ALA C N 1
ATOM 4204 C CA . ALA C 1 75 ? -12.278 -16.648 14.446 1 32.59 112 ALA C CA 1
ATOM 4205 C C . ALA C 1 75 ? -12.13 -16.525 15.942 1 31.99 112 ALA C C 1
ATOM 4206 O O . ALA C 1 75 ? -13.12 -16.512 16.643 1 31.56 112 ALA C O 1
ATOM 4208 N N . VAL C 1 76 ? -10.898 -16.43 16.436 1 32.08 113 VAL C N 1
ATOM 4209 C CA . VAL C 1 76 ? -10.642 -16.261 17.858 1 32.22 113 VAL C CA 1
ATOM 4210 C C . VAL C 1 76 ? -10.328 -14.778 18.1 1 32.64 113 VAL C C 1
ATOM 4211 O O . VAL C 1 76 ? -9.467 -14.217 17.43 1 33.14 113 VAL C O 1
ATOM 4215 N N . THR C 1 77 ? -11.065 -14.125 18.991 1 32.49 114 THR C N 1
ATOM 4216 C CA . THR C 1 77 ? -10.882 -12.688 19.244 1 33.1 114 THR C CA 1
ATOM 4217 C C . THR C 1 77 ? -9.717 -12.401 20.166 1 32.92 114 THR C C 1
ATOM 4218 O O . THR C 1 77 ? -9.051 -11.381 20.014 1 33.57 114 THR C O 1
ATOM 4222 N N . ALA C 1 78 ? -9.524 -13.256 21.178 1 31.88 115 ALA C N 1
ATOM 4223 C CA . ALA C 1 78 ? -8.485 -13.055 22.179 1 31.64 115 ALA C CA 1
ATOM 4224 C C . ALA C 1 78 ? -8.265 -14.312 23.026 1 29.74 115 ALA C C 1
ATOM 4225 O O . ALA C 1 78 ? -9.149 -15.174 23.107 1 28.79 115 ALA C O 1
ATOM 4227 N N . THR C 1 79 ? -7.086 -14.403 23.658 1 28.74 116 THR C N 1
ATOM 4228 C CA . THR C 1 79 ? -6.779 -15.438 24.612 1 29.38 116 THR C CA 1
ATOM 4229 C C . THR C 1 79 ? -6.496 -14.708 25.926 1 29.45 116 THR C C 1
ATOM 4230 O O . THR C 1 79 ? -5.567 -13.927 26.015 1 29.78 116 THR C O 1
ATOM 4234 N N . VAL C 1 80 ? -7.337 -14.909 26.919 1 29.27 117 VAL C N 1
ATOM 4235 C CA . VAL C 1 80 ? -7.197 -14.258 28.215 1 29.27 117 VAL C CA 1
ATOM 4236 C C . VAL C 1 80 ? -6.741 -15.266 29.257 1 28.91 117 VAL C C 1
ATOM 4237 O O . VAL C 1 80 ? -7.414 -16.269 29.48 1 29.03 117 VAL C O 1
ATOM 4241 N N . SER C 1 81 ? -5.603 -15.009 29.886 1 28.49 118 SER C N 1
ATOM 4242 C CA . SER C 1 81 ? -5.087 -15.901 30.905 1 29.21 118 SER C CA 1
ATOM 4243 C C . SER C 1 81 ? -5.613 -15.513 32.261 1 29.29 118 SER C C 1
ATOM 4244 O O . SER C 1 81 ? -5.498 -14.361 32.654 1 29.75 118 SER C O 1
ATOM 4247 N N . LEU C 1 82 ? -6.128 -16.482 33.002 1 28.81 119 LEU C N 1
ATOM 4248 C CA . LEU C 1 82 ? -6.552 -16.311 34.392 1 28.48 119 LEU C CA 1
ATOM 4249 C C . LEU C 1 82 ? -5.29 -16.627 35.207 1 28.55 119 LEU C C 1
ATOM 4250 O O . LEU C 1 82 ? -4.666 -17.655 34.981 1 28.28 119 LEU C O 1
ATOM 4255 N N . THR C 1 83 ? -4.908 -15.752 36.128 1 28.23 120 THR C N 1
ATOM 4256 C CA . THR C 1 83 ? -3.677 -15.922 36.9 1 29.5 120 THR C CA 1
ATOM 4257 C C . THR C 1 83 ? -3.832 -16.901 38.086 1 31.12 120 THR C C 1
ATOM 4258 O O . THR C 1 83 ? -4.95 -17.301 38.407 1 30.6 120 THR C O 1
ATOM 4262 N N . GLN C 1 84 ? -2.722 -17.227 38.783 1 32.19 121 GLN C N 1
ATOM 4263 C CA . GLN C 1 84 ? -2.768 -18.052 39.98 1 33.73 121 GLN C CA 1
ATOM 4264 C C . GLN C 1 84 ? -3.61 -17.368 41.067 1 34.1 121 GLN C C 1
ATOM 4265 O O . GLN C 1 84 ? -4.364 -18.046 41.755 1 34.61 121 GLN C O 1
ATOM 4271 N N . GLU C 1 85 ? -3.557 -16.031 41.158 1 33.77 122 GLU C N 1
ATOM 4272 C CA . GLU C 1 85 ? -4.369 -15.255 42.101 1 34.31 122 GLU C CA 1
ATOM 4273 C C . GLU C 1 85 ? -5.869 -15.444 41.79 1 34.16 122 GLU C C 1
ATOM 4274 O O . GLU C 1 85 ? -6.685 -15.57 42.701 1 34.14 122 GLU C O 1
ATOM 4280 N N . PHE C 1 86 ? -6.222 -15.488 40.501 1 33.39 123 PHE C N 1
ATOM 4281 C CA . PHE C 1 86 ? -7.598 -15.699 40.075 1 34.07 123 PHE C CA 1
ATOM 4282 C C . PHE C 1 86 ? -8.12 -17.077 40.5 1 33.58 123 PHE C C 1
ATOM 4283 O O . PHE C 1 86 ? -9.16 -17.153 41.156 1 33.98 123 PHE C O 1
ATOM 4291 N N . VAL C 1 87 ? -7.415 -18.163 40.126 1 32.68 124 VAL C N 1
ATOM 4292 C CA . VAL C 1 87 ? -7.891 -19.512 40.411 1 33.11 124 VAL C CA 1
ATOM 4293 C C . VAL C 1 87 ? -7.855 -19.861 41.888 1 34.59 124 VAL C C 1
ATOM 4294 O O . VAL C 1 87 ? -8.679 -20.663 42.331 1 35.08 124 VAL C O 1
ATOM 4298 N N . GLU C 1 88 ? -6.964 -19.222 42.665 1 35.42 125 GLU C N 1
ATOM 4299 C CA . GLU C 1 88 ? -6.925 -19.467 44.105 1 36.51 125 GLU C CA 1
ATOM 4300 C C . GLU C 1 88 ? -8.19 -18.97 44.817 1 37.59 125 GLU C C 1
ATOM 4301 O O . GLU C 1 88 ? -8.467 -19.448 45.912 1 38.24 125 GLU C O 1
ATOM 4307 N N . ALA C 1 89 ? -8.955 -18.047 44.185 1 37.85 126 ALA C N 1
ATOM 4308 C CA . ALA C 1 89 ? -10.24 -17.499 44.619 1 38.88 126 ALA C CA 1
ATOM 4309 C C . ALA C 1 89 ? -10.277 -17.122 46.081 1 38.96 126 ALA C C 1
ATOM 4310 O O . ALA C 1 89 ? -11.221 -17.454 46.796 1 40 126 ALA C O 1
ATOM 4312 N N . ASN C 1 90 ? -9.236 -16.412 46.526 1 37.82 127 ASN C N 1
ATOM 4313 C CA . ASN C 1 90 ? -9.174 -15.895 47.888 1 37.81 127 ASN C CA 1
ATOM 4314 C C . ASN C 1 90 ? -8.957 -14.363 47.881 1 38.29 127 ASN C C 1
ATOM 4315 O O . ASN C 1 90 ? -8.335 -13.82 48.792 1 38.48 127 ASN C O 1
ATOM 4320 N N . SER C 1 91 ? -9.466 -13.662 46.853 1 38.08 128 SER C N 1
ATOM 4321 C CA . SER C 1 91 ? -9.327 -12.201 46.753 1 39.24 128 SER C CA 1
ATOM 4322 C C . SER C 1 91 ? -10.67 -11.578 46.325 1 40.41 128 SER C C 1
ATOM 4323 O O . SER C 1 91 ? -10.686 -10.62 45.554 1 40.61 128 SER C O 1
ATOM 4326 N N . ALA C 1 92 ? -11.794 -12.15 46.789 1 40.86 129 ALA C N 1
ATOM 4327 C CA . ALA C 1 92 ? -13.139 -11.71 46.422 1 42.08 129 ALA C CA 1
ATOM 4328 C C . ALA C 1 92 ? -13.437 -10.288 46.871 1 42.48 129 ALA C C 1
ATOM 4329 O O . ALA C 1 92 ? -14.11 -9.56 46.148 1 42.29 129 ALA C O 1
ATOM 4331 N N . GLU C 1 93 ? -12.923 -9.879 48.035 1 43.05 130 GLU C N 1
ATOM 4332 C CA . GLU C 1 93 ? -13.151 -8.514 48.527 1 44.21 130 GLU C CA 1
ATOM 4333 C C . GLU C 1 93 ? -12.418 -7.508 47.639 1 44.66 130 GLU C C 1
ATOM 4334 O O . GLU C 1 93 ? -12.983 -6.503 47.228 1 44.72 130 GLU C O 1
ATOM 4340 N N . LYS C 1 94 ? -11.183 -7.837 47.275 1 44.75 131 LYS C N 1
ATOM 4341 C CA . LYS C 1 94 ? -10.344 -7.046 46.39 1 44.92 131 LYS C CA 1
ATOM 4342 C C . LYS C 1 94 ? -11.008 -6.923 45.014 1 45.03 131 LYS C C 1
ATOM 4343 O O . LYS C 1 94 ? -11.097 -5.821 44.495 1 45.5 131 LYS C O 1
ATOM 4349 N N . LEU C 1 95 ? -11.544 -8.026 44.464 1 44.59 132 LEU C N 1
ATOM 4350 C CA . LEU C 1 95 ? -12.221 -7.991 43.172 1 45.67 132 LEU C CA 1
ATOM 4351 C C . LEU C 1 95 ? -13.475 -7.111 43.252 1 48.1 132 LEU C C 1
ATOM 4352 O O . LEU C 1 95 ? -13.721 -6.331 42.339 1 48.07 132 LEU C O 1
ATOM 4357 N N . ARG C 1 96 ? -14.216 -7.175 44.372 1 49.85 133 ARG C N 1
ATOM 4358 C CA . ARG C 1 96 ? -15.407 -6.359 44.601 1 52.74 133 ARG C CA 1
ATOM 4359 C C . ARG C 1 96 ? -15.046 -4.862 44.528 1 55.28 133 ARG C C 1
ATOM 4360 O O . ARG C 1 96 ? -15.758 -4.093 43.899 1 54.97 133 ARG C O 1
ATOM 4368 N N . SER C 1 97 ? -13.903 -4.471 45.106 1 57.56 134 SER C N 1
ATOM 4369 C CA . SER C 1 97 ? -13.424 -3.089 45.07 1 60.47 134 SER C CA 1
ATOM 4370 C C . SER C 1 97 ? -13.062 -2.592 43.645 1 63.07 134 SER C C 1
ATOM 4371 O O . SER C 1 97 ? -12.95 -1.383 43.438 1 63.91 134 SER C O 1
ATOM 4374 N N . VAL C 1 98 ? -12.929 -3.52 42.67 1 63.99 135 VAL C N 1
ATOM 4375 C CA . VAL C 1 98 ? -12.625 -3.278 41.255 1 65.38 135 VAL C CA 1
ATOM 4376 C C . VAL C 1 98 ? -13.928 -3.259 40.445 1 66.94 135 VAL C C 1
ATOM 4377 O O . VAL C 1 98 ? -14.11 -2.409 39.572 1 67.48 135 VAL C O 1
ATOM 4381 N N . VAL C 1 99 ? -14.833 -4.198 40.735 1 67.47 136 VAL C N 1
ATOM 4382 C CA . VAL C 1 99 ? -16.145 -4.278 40.098 1 68.49 136 VAL C CA 1
ATOM 4383 C C . VAL C 1 99 ? -16.957 -2.993 40.38 1 69.2 136 VAL C C 1
ATOM 4384 O O . VAL C 1 99 ? -17.698 -2.529 39.513 1 69.38 136 VAL C O 1
ATOM 4388 N N . ASN C 1 100 ? -16.752 -2.382 41.563 1 69.39 137 ASN C N 1
ATOM 4389 C CA . ASN C 1 100 ? -17.415 -1.145 41.961 1 70.14 137 ASN C CA 1
ATOM 4390 C C . ASN C 1 100 ? -16.861 0.111 41.258 1 70.8 137 ASN C C 1
ATOM 4391 O O . ASN C 1 100 ? -17.389 1.201 41.478 1 71.04 137 ASN C O 1
ATOM 4396 N N . SER C 1 101 ? -15.806 -0.023 40.429 1 70.69 138 SER C N 1
ATOM 4397 C CA . SER C 1 101 ? -15.247 1.129 39.719 1 71.15 138 SER C CA 1
ATOM 4398 C C . SER C 1 101 ? -15.11 0.836 38.224 1 71.27 138 SER C C 1
ATOM 4399 O O . SER C 1 101 ? -14.113 1.209 37.598 1 71.48 138 SER C O 1
ATOM 4402 N N . SER C 1 102 ? -16.105 0.15 37.654 1 70.85 139 SER C N 1
ATOM 4403 C CA . SER C 1 102 ? -16.086 -0.183 36.237 1 70.96 139 SER C CA 1
ATOM 4404 C C . SER C 1 102 ? -17.235 0.49 35.495 1 71.07 139 SER C C 1
ATOM 4405 O O . SER C 1 102 ? -18.294 0.719 36.076 1 71.12 139 SER C O 1
ATOM 4408 N N . LYS C 1 113 ? -23.843 -7.694 49.365 1 45.53 150 LYS C N 1
ATOM 4409 C CA . LYS C 1 113 ? -23.543 -9.124 49.255 1 46.06 150 LYS C CA 1
ATOM 4410 C C . LYS C 1 113 ? -22.213 -9.359 48.569 1 45.86 150 LYS C C 1
ATOM 4411 O O . LYS C 1 113 ? -22.021 -8.901 47.448 1 46.85 150 LYS C O 1
ATOM 4417 N N . LEU C 1 114 ? -21.299 -10.074 49.223 1 44.77 151 LEU C N 1
ATOM 4418 C CA . LEU C 1 114 ? -20.017 -10.4 48.617 1 44.45 151 LEU C CA 1
ATOM 4419 C C . LEU C 1 114 ? -20.247 -11.596 47.703 1 44.12 151 LEU C C 1
ATOM 4420 O O . LEU C 1 114 ? -20.608 -12.667 48.191 1 44.54 151 LEU C O 1
ATOM 4425 N N . VAL C 1 115 ? -20.082 -11.421 46.381 1 42.93 152 VAL C N 1
ATOM 4426 C CA . VAL C 1 115 ? -20.304 -12.524 45.442 1 41.48 152 VAL C CA 1
ATOM 4427 C C . VAL C 1 115 ? -19.009 -13.3 45.261 1 39.96 152 VAL C C 1
ATOM 4428 O O . VAL C 1 115 ? -17.926 -12.708 45.355 1 40.6 152 VAL C O 1
ATOM 4432 N N . ASP C 1 116 ? -19.083 -14.628 45.017 1 37.96 153 ASP C N 1
ATOM 4433 C CA . ASP C 1 116 ? -17.854 -15.421 44.852 1 37.53 153 ASP C CA 1
ATOM 4434 C C . ASP C 1 116 ? -17.006 -14.895 43.714 1 36.91 153 ASP C C 1
ATOM 4435 O O . ASP C 1 116 ? -17.533 -14.293 42.781 1 37.26 153 ASP C O 1
ATOM 4440 N N . GLN C 1 117 ? -15.708 -15.002 43.86 1 35.93 154 GLN C N 1
ATOM 4441 C CA . GLN C 1 117 ? -14.768 -14.434 42.915 1 35.51 154 GLN C CA 1
ATOM 4442 C C . GLN C 1 117 ? -14.985 -14.874 41.467 1 34.76 154 GLN C C 1
ATOM 4443 O O . GLN C 1 117 ? -15.034 -14.035 40.573 1 35.37 154 GLN C O 1
ATOM 4449 N N . GLY C 1 118 ? -15.153 -16.168 41.25 1 33.19 155 GLY C N 1
ATOM 4450 C CA . GLY C 1 118 ? -15.378 -16.714 39.914 1 31.71 155 GLY C CA 1
ATOM 4451 C C . GLY C 1 118 ? -16.616 -16.139 39.256 1 30.6 155 GLY C C 1
ATOM 4452 O O . GLY C 1 118 ? -16.547 -15.683 38.111 1 29.97 155 GLY C O 1
ATOM 4453 N N . SER C 1 119 ? -17.751 -16.122 39.989 1 29.72 156 SER C N 1
ATOM 4454 C CA . SER C 1 119 ? -19.013 -15.595 39.462 1 30.16 156 SER C CA 1
ATOM 4455 C C . SER C 1 119 ? -18.905 -14.124 39.121 1 29.99 156 SER C C 1
ATOM 4456 O O . SER C 1 119 ? -19.264 -13.733 38.014 1 29.23 156 SER C O 1
ATOM 4459 N N . GLN C 1 120 ? -18.354 -13.307 40.038 1 30.18 157 GLN C N 1
ATOM 4460 C CA . GLN C 1 120 ? -18.199 -11.882 39.785 1 31.72 157 GLN C CA 1
ATOM 4461 C C . GLN C 1 120 ? -17.343 -11.616 38.559 1 31.7 157 GLN C C 1
ATOM 4462 O O . GLN C 1 120 ? -17.719 -10.78 37.742 1 32.59 157 GLN C O 1
ATOM 4468 N N . ALA C 1 121 ? -16.225 -12.344 38.417 1 29.95 158 ALA C N 1
ATOM 4469 C CA . ALA C 1 121 ? -15.316 -12.16 37.299 1 30.05 158 ALA C CA 1
ATOM 4470 C C . ALA C 1 121 ? -15.926 -12.619 35.994 1 29.65 158 ALA C C 1
ATOM 4471 O O . ALA C 1 121 ? -15.678 -12.002 34.96 1 29.54 158 ALA C O 1
ATOM 4473 N N . GLY C 1 122 ? -16.7 -13.698 36.046 1 29.31 159 GLY C N 1
ATOM 4474 C CA . GLY C 1 122 ? -17.355 -14.245 34.866 1 29.99 159 GLY C CA 1
ATOM 4475 C C . GLY C 1 122 ? -18.404 -13.304 34.33 1 30.29 159 GLY C C 1
ATOM 4476 O O . GLY C 1 122 ? -18.517 -13.116 33.113 1 30.35 159 GLY C O 1
ATOM 4477 N N . ASP C 1 123 ? -19.153 -12.667 35.246 1 29.77 160 ASP C N 1
ATOM 4478 C CA . ASP C 1 123 ? -20.192 -11.729 34.858 1 29.98 160 ASP C CA 1
ATOM 4479 C C . ASP C 1 123 ? -19.547 -10.483 34.227 1 29.93 160 ASP C C 1
ATOM 4480 O O . ASP C 1 123 ? -19.924 -10.072 33.136 1 29.74 160 ASP C O 1
ATOM 4485 N N . LEU C 1 124 ? -18.522 -9.942 34.871 1 29.86 161 LEU C N 1
ATOM 4486 C CA . LEU C 1 124 ? -17.799 -8.762 34.383 1 30.13 161 LEU C CA 1
ATOM 4487 C C . LEU C 1 124 ? -17.082 -8.988 33.024 1 29.17 161 LEU C C 1
ATOM 4488 O O . LEU C 1 124 ? -17.28 -8.215 32.084 1 28.72 161 LEU C O 1
ATOM 4493 N N . LEU C 1 125 ? -16.302 -10.067 32.902 1 28.5 162 LEU C N 1
ATOM 4494 C CA . LEU C 1 125 ? -15.609 -10.396 31.649 1 28.55 162 LEU C CA 1
ATOM 4495 C C . LEU C 1 125 ? -16.569 -10.821 30.531 1 28.13 162 LEU C C 1
ATOM 4496 O O . LEU C 1 125 ? -16.283 -10.583 29.359 1 27.81 162 LEU C O 1
ATOM 4501 N N . GLY C 1 126 ? -17.702 -11.414 30.897 1 27.65 163 GLY C N 1
ATOM 4502 C CA . GLY C 1 126 ? -18.736 -11.773 29.938 1 28.38 163 GLY C CA 1
ATOM 4503 C C . GLY C 1 126 ? -19.343 -10.531 29.318 1 29.99 163 GLY C C 1
ATOM 4504 O O . GLY C 1 126 ? -19.502 -10.466 28.1 1 31.05 163 GLY C O 1
ATOM 4505 N N . ILE C 1 127 ? -19.675 -9.518 30.129 1 30.04 164 ILE C N 1
ATOM 4506 C CA . ILE C 1 127 ? -20.218 -8.251 29.599 1 31.12 164 ILE C CA 1
ATOM 4507 C C . ILE C 1 127 ? -19.169 -7.579 28.71 1 31.43 164 ILE C C 1
ATOM 4508 O O . ILE C 1 127 ? -19.482 -7.093 27.625 1 32.59 164 ILE C O 1
ATOM 4513 N N . ALA C 1 128 ? -17.914 -7.573 29.16 1 30.33 165 ALA C N 1
ATOM 4514 C CA . ALA C 1 128 ? -16.84 -6.926 28.434 1 30.49 165 ALA C CA 1
ATOM 4515 C C . ALA C 1 128 ? -16.391 -7.606 27.132 1 31.54 165 ALA C C 1
ATOM 4516 O O . ALA C 1 128 ? -16.007 -6.909 26.194 1 32.18 165 ALA C O 1
ATOM 4518 N N . LEU C 1 129 ? -16.407 -8.945 27.066 1 30.99 166 LEU C N 1
ATOM 4519 C CA . LEU C 1 129 ? -15.866 -9.669 25.913 1 30.71 166 LEU C CA 1
ATOM 4520 C C . LEU C 1 129 ? -16.87 -10.424 25.066 1 30.28 166 LEU C C 1
ATOM 4521 O O . LEU C 1 129 ? -16.504 -10.895 23.989 1 30.11 166 LEU C O 1
ATOM 4526 N N . LEU C 1 130 ? -18.094 -10.588 25.549 1 29.78 167 LEU C N 1
ATOM 4527 C CA . LEU C 1 130 ? -19.1 -11.328 24.806 1 30.42 167 LEU C CA 1
ATOM 4528 C C . LEU C 1 130 ? -20.236 -10.43 24.355 1 32.04 167 LEU C C 1
ATOM 4529 O O . LEU C 1 130 ? -20.553 -9.434 25.004 1 31.39 167 LEU C O 1
ATOM 4534 N N . SER C 1 131 ? -20.844 -10.783 23.217 1 33.28 168 SER C N 1
ATOM 4535 C CA . SER C 1 131 ? -22.002 -10.07 22.729 1 35.22 168 SER C CA 1
ATOM 4536 C C . SER C 1 131 ? -23.179 -10.87 23.225 1 37.02 168 SER C C 1
ATOM 4537 O O . SER C 1 131 ? -23.288 -12.078 22.969 1 37.36 168 SER C O 1
ATOM 4540 N N . ASN C 1 132 ? -24.067 -10.198 23.935 1 38.05 169 ASN C N 1
ATOM 4541 C CA . ASN C 1 132 ? -25.276 -10.788 24.469 1 38.99 169 ASN C CA 1
ATOM 4542 C C . ASN C 1 132 ? -26.14 -11.311 23.322 1 39.68 169 ASN C C 1
ATOM 4543 O O . ASN C 1 132 ? -26.257 -10.642 22.288 1 39.97 169 ASN C O 1
ATOM 4548 N N . ALA C 1 133 ? -26.703 -12.507 23.486 1 39.76 170 ALA C N 1
ATOM 4549 C CA . ALA C 1 133 ? -27.565 -13.074 22.453 1 40.99 170 ALA C CA 1
ATOM 4550 C C . ALA C 1 133 ? -28.79 -12.177 22.153 1 43.06 170 ALA C C 1
ATOM 4551 O O . ALA C 1 133 ? -29.367 -12.275 21.074 1 43.65 170 ALA C O 1
ATOM 4553 N N . ASP C 1 134 ? -29.153 -11.277 23.07 1 43.99 171 ASP C N 1
ATOM 4554 C CA . ASP C 1 134 ? -30.279 -10.388 22.858 1 45.98 171 ASP C CA 1
ATOM 4555 C C . ASP C 1 134 ? -29.892 -9.062 22.171 1 48.89 171 ASP C C 1
ATOM 4556 O O . ASP C 1 134 ? -29.07 -8.306 22.682 1 49.24 171 ASP C O 1
ATOM 4561 N N . PRO C 1 135 ? -30.552 -8.739 21.046 1 50.86 172 PRO C N 1
ATOM 4562 C CA . PRO C 1 135 ? -30.255 -7.483 20.328 1 51.96 172 PRO C CA 1
ATOM 4563 C C . PRO C 1 135 ? -30.51 -6.18 21.083 1 53.04 172 PRO C C 1
ATOM 4564 O O . PRO C 1 135 ? -29.944 -5.157 20.703 1 53.96 172 PRO C O 1
ATOM 4568 N N . ALA C 1 136 ? -31.401 -6.18 22.084 1 52.75 173 ALA C N 1
ATOM 4569 C CA . ALA C 1 136 ? -31.705 -4.953 22.827 1 52.92 173 ALA C CA 1
ATOM 4570 C C . ALA C 1 136 ? -30.72 -4.645 23.951 1 53.24 173 ALA C C 1
ATOM 4571 O O . ALA C 1 136 ? -30.764 -3.546 24.498 1 53.49 173 ALA C O 1
ATOM 4573 N N . ALA C 1 137 ? -29.855 -5.612 24.33 1 52.82 174 ALA C N 1
ATOM 4574 C CA . ALA C 1 137 ? -28.824 -5.399 25.345 1 53.04 174 ALA C CA 1
ATOM 4575 C C . ALA C 1 137 ? -27.85 -4.334 24.814 1 53.18 174 ALA C C 1
ATOM 4576 O O . ALA C 1 137 ? -27.625 -4.255 23.602 1 53.31 174 ALA C O 1
ATOM 4578 N N . PRO C 1 138 ? -27.319 -3.462 25.683 1 53.17 175 PRO C N 1
ATOM 4579 C CA . PRO C 1 138 ? -26.443 -2.39 25.188 1 53.24 175 PRO C CA 1
ATOM 4580 C C . PRO C 1 138 ? -25.111 -2.878 24.638 1 52.92 175 PRO C C 1
ATOM 4581 O O . PRO C 1 138 ? -24.537 -3.819 25.163 1 53.03 175 PRO C O 1
ATOM 4585 N N . THR C 1 139 ? -24.636 -2.251 23.561 1 52.6 176 THR C N 1
ATOM 4586 C CA . THR C 1 139 ? -23.345 -2.591 22.982 1 53.19 176 THR C CA 1
ATOM 4587 C C . THR C 1 139 ? -22.253 -2.031 23.901 1 52.58 176 THR C C 1
ATOM 4588 O O . THR C 1 139 ? -22.37 -0.897 24.358 1 52.62 176 THR C O 1
ATOM 4592 N N . VAL C 1 140 ? -21.222 -2.822 24.204 1 51.59 177 VAL C N 1
ATOM 4593 C CA . VAL C 1 140 ? -20.122 -2.344 25.039 1 51.1 177 VAL C CA 1
ATOM 4594 C C . VAL C 1 140 ? -19.089 -1.724 24.106 1 50.48 177 VAL C C 1
ATOM 4595 O O . VAL C 1 140 ? -18.582 -2.425 23.229 1 50.64 177 VAL C O 1
ATOM 4599 N N . GLU C 1 141 ? -18.813 -0.42 24.248 1 49.96 178 GLU C N 1
ATOM 4600 C CA . GLU C 1 141 ? -17.836 0.215 23.359 1 50.35 178 GLU C CA 1
ATOM 4601 C C . GLU C 1 141 ? -16.4 -0.117 23.764 1 48.77 178 GLU C C 1
ATOM 4602 O O . GLU C 1 141 ? -16.156 -0.529 24.899 1 48.48 178 GLU C O 1
ATOM 4608 N N . GLN C 1 142 ? -15.466 0.003 22.812 1 47.57 179 GLN C N 1
ATOM 4609 C CA . GLN C 1 142 ? -14.062 -0.346 22.995 1 47.44 179 GLN C CA 1
ATOM 4610 C C . GLN C 1 142 ? -13.44 0.183 24.29 1 47.37 179 GLN C C 1
ATOM 4611 O O . GLN C 1 142 ? -12.836 -0.595 25.014 1 47.44 179 GLN C O 1
ATOM 4617 N N . ALA C 1 143 ? -13.633 1.471 24.61 1 46.64 180 ALA C N 1
ATOM 4618 C CA . ALA C 1 143 ? -13.055 2.071 25.815 1 46.79 180 ALA C CA 1
ATOM 4619 C C . ALA C 1 143 ? -13.537 1.443 27.12 1 46.36 180 ALA C C 1
ATOM 4620 O O . ALA C 1 143 ? -12.749 1.306 28.057 1 46.67 180 ALA C O 1
ATOM 4622 N N . GLN C 1 144 ? -14.815 1.052 27.188 1 45.23 181 GLN C N 1
ATOM 4623 C CA . GLN C 1 144 ? -15.338 0.388 28.381 1 44.55 181 GLN C CA 1
ATOM 4624 C C . GLN C 1 144 ? -14.684 -0.987 28.511 1 42.77 181 GLN C C 1
ATOM 4625 O O . GLN C 1 144 ? -14.256 -1.35 29.604 1 42.88 181 GLN C O 1
ATOM 4631 N N . ARG C 1 145 ? -14.564 -1.724 27.397 1 41.11 182 ARG C N 1
ATOM 4632 C CA . ARG C 1 145 ? -13.904 -3.03 27.394 1 40.89 182 ARG C CA 1
ATOM 4633 C C . ARG C 1 145 ? -12.448 -2.915 27.85 1 40.89 182 ARG C C 1
ATOM 4634 O O . ARG C 1 145 ? -12.055 -3.609 28.784 1 40.65 182 ARG C O 1
ATOM 4642 N N . ASP C 1 146 ? -11.68 -2.003 27.241 1 40.79 183 ASP C N 1
ATOM 4643 C CA . ASP C 1 146 ? -10.277 -1.794 27.583 1 41.72 183 ASP C CA 1
ATOM 4644 C C . ASP C 1 146 ? -10.097 -1.401 29.043 1 41.89 183 ASP C C 1
ATOM 4645 O O . ASP C 1 146 ? -9.169 -1.885 29.683 1 42.18 183 ASP C O 1
ATOM 4650 N N . THR C 1 147 ? -10.987 -0.557 29.577 1 41.72 184 THR C N 1
ATOM 4651 C CA . THR C 1 147 ? -10.92 -0.128 30.976 1 42.04 184 THR C CA 1
ATOM 4652 C C . THR C 1 147 ? -11.143 -1.312 31.924 1 41.04 184 THR C C 1
ATOM 4653 O O . THR C 1 147 ? -10.447 -1.442 32.931 1 40.98 184 THR C O 1
ATOM 4657 N N . VAL C 1 148 ? -12.109 -2.182 31.598 1 39.53 185 VAL C N 1
ATOM 4658 C CA . VAL C 1 148 ? -12.393 -3.346 32.423 1 38.62 185 VAL C CA 1
ATOM 4659 C C . VAL C 1 148 ? -11.203 -4.321 32.423 1 37.1 185 VAL C C 1
ATOM 4660 O O . VAL C 1 148 ? -10.776 -4.784 33.481 1 37.03 185 VAL C O 1
ATOM 4664 N N . LEU C 1 149 ? -10.67 -4.622 31.239 1 36.22 186 LEU C N 1
ATOM 4665 C CA . LEU C 1 149 ? -9.529 -5.514 31.074 1 36.43 186 LEU C CA 1
ATOM 4666 C C . LEU C 1 149 ? -8.312 -4.981 31.855 1 36.8 186 LEU C C 1
ATOM 4667 O O . LEU C 1 149 ? -7.673 -5.737 32.576 1 37.3 186 LEU C O 1
ATOM 4672 N N . ALA C 1 150 ? -8.015 -3.677 31.727 1 36.38 187 ALA C N 1
ATOM 4673 C CA . ALA C 1 150 ? -6.876 -3.061 32.403 1 36.4 187 ALA C CA 1
ATOM 4674 C C . ALA C 1 150 ? -7.048 -3.026 33.917 1 36.09 187 ALA C C 1
ATOM 4675 O O . ALA C 1 150 ? -6.068 -3.229 34.617 1 36.75 187 ALA C O 1
ATOM 4677 N N . ALA C 1 151 ? -8.269 -2.806 34.433 1 35.15 188 ALA C N 1
ATOM 4678 C CA . ALA C 1 151 ? -8.489 -2.834 35.878 1 35.17 188 ALA C CA 1
ATOM 4679 C C . ALA C 1 151 ? -8.225 -4.252 36.419 1 35.2 188 ALA C C 1
ATOM 4680 O O . ALA C 1 151 ? -7.563 -4.396 37.441 1 35.95 188 ALA C O 1
ATOM 4682 N N . LEU C 1 152 ? -8.682 -5.294 35.71 1 34.03 189 LEU C N 1
ATOM 4683 C CA . LEU C 1 152 ? -8.462 -6.671 36.145 1 33.31 189 LEU C CA 1
ATOM 4684 C C . LEU C 1 152 ? -7 -7.101 35.978 1 32.69 189 LEU C C 1
ATOM 4685 O O . LEU C 1 152 ? -6.526 -7.935 36.747 1 32.07 189 LEU C O 1
ATOM 4690 N N . ARG C 1 153 ? -6.294 -6.556 34.977 1 32.56 190 ARG C N 1
ATOM 4691 C CA . ARG C 1 153 ? -4.871 -6.859 34.803 1 33.98 190 ARG C CA 1
ATOM 4692 C C . ARG C 1 153 ? -4.052 -6.148 35.887 1 35.13 190 ARG C C 1
ATOM 4693 O O . ARG C 1 153 ? -3.146 -6.737 36.476 1 35.09 190 ARG C O 1
ATOM 4701 N N . GLU C 1 154 ? -4.394 -4.896 36.176 1 35.98 191 GLU C N 1
ATOM 4702 C CA . GLU C 1 154 ? -3.694 -4.101 37.185 1 37.4 191 GLU C CA 1
ATOM 4703 C C . GLU C 1 154 ? -3.806 -4.704 38.581 1 38.07 191 GLU C C 1
ATOM 4704 O O . GLU C 1 154 ? -2.881 -4.566 39.385 1 39.13 191 GLU C O 1
ATOM 4710 N N . THR C 1 155 ? -4.923 -5.37 38.874 1 37.23 192 THR C N 1
ATOM 4711 C CA . THR C 1 155 ? -5.117 -5.981 40.185 1 37.2 192 THR C CA 1
ATOM 4712 C C . THR C 1 155 ? -4.733 -7.479 40.24 1 35.93 192 THR C C 1
ATOM 4713 O O . THR C 1 155 ? -4.991 -8.127 41.25 1 36.05 192 THR C O 1
ATOM 4717 N N . GLY C 1 156 ? -4.064 -7.985 39.207 1 34.65 193 GLY C N 1
ATOM 4718 C CA . GLY C 1 156 ? -3.515 -9.336 39.192 1 33.77 193 GLY C CA 1
ATOM 4719 C C . GLY C 1 156 ? -4.424 -10.487 38.819 1 33 193 GLY C C 1
ATOM 4720 O O . GLY C 1 156 ? -4.023 -11.648 38.963 1 33.21 193 GLY C O 1
ATOM 4721 N N . PHE C 1 157 ? -5.636 -10.199 38.326 1 31.8 194 PHE C N 1
ATOM 4722 C CA . PHE C 1 157 ? -6.574 -11.275 37.97 1 31.38 194 PHE C CA 1
ATOM 4723 C C . PHE C 1 157 ? -6.341 -11.885 36.587 1 30.95 194 PHE C C 1
ATOM 4724 O O . PHE C 1 157 ? -6.519 -13.097 36.414 1 30.7 194 PHE C O 1
ATOM 4732 N N . ILE C 1 158 ? -6.001 -11.062 35.589 1 30.34 195 ILE C N 1
ATOM 4733 C CA . ILE C 1 158 ? -5.81 -11.558 34.224 1 30.29 195 ILE C CA 1
ATOM 4734 C C . ILE C 1 158 ? -4.603 -10.927 33.518 1 30.74 195 ILE C C 1
ATOM 4735 O O . ILE C 1 158 ? -4.094 -9.907 33.961 1 30.56 195 ILE C O 1
ATOM 4740 N N . THR C 1 159 ? -4.161 -11.56 32.422 1 31.79 196 THR C N 1
ATOM 4741 C CA . THR C 1 159 ? -3.248 -11.068 31.381 1 33.7 196 THR C CA 1
ATOM 4742 C C . THR C 1 159 ? -3.947 -11.419 30.045 1 36.06 196 THR C C 1
ATOM 4743 O O . THR C 1 159 ? -4.817 -12.308 30.041 1 36.22 196 THR C O 1
ATOM 4747 N N . TYR C 1 160 ? -3.621 -10.736 28.936 1 37.94 197 TYR C N 1
ATOM 4748 C CA . TYR C 1 160 ? -4.325 -11.036 27.678 1 40.9 197 TYR C CA 1
ATOM 4749 C C . TYR C 1 160 ? -3.536 -10.758 26.433 1 44.22 197 TYR C C 1
ATOM 4750 O O . TYR C 1 160 ? -2.664 -9.891 26.425 1 43.87 197 TYR C O 1
ATOM 4759 N N . GLN C 1 161 ? -3.864 -11.506 25.368 1 47.2 198 GLN C N 1
ATOM 4760 C CA . GLN C 1 161 ? -3.249 -11.375 24.057 1 50.04 198 GLN C CA 1
ATOM 4761 C C . GLN C 1 161 ? -4.37 -11.383 23.017 1 51.31 198 GLN C C 1
ATOM 4762 O O . GLN C 1 161 ? -5.209 -12.283 23.033 1 51.14 198 GLN C O 1
ATOM 4768 N N . PRO C 1 162 ? -4.404 -10.398 22.105 1 51.95 199 PRO C N 1
ATOM 4769 C CA . PRO C 1 162 ? -3.487 -9.243 22.01 1 53.01 199 PRO C CA 1
ATOM 4770 C C . PRO C 1 162 ? -3.764 -8.168 23.077 1 54.47 199 PRO C C 1
ATOM 4771 O O . PRO C 1 162 ? -4.786 -8.227 23.764 1 54.19 199 PRO C O 1
ATOM 4775 N N . ARG C 1 163 ? -2.847 -7.213 23.243 1 55.67 200 ARG C N 1
ATOM 4776 C CA . ARG C 1 163 ? -3.048 -6.142 24.225 1 57.83 200 ARG C CA 1
ATOM 4777 C C . ARG C 1 163 ? -4.021 -5.088 23.68 1 59.03 200 ARG C C 1
ATOM 4778 O O . ARG C 1 163 ? -4.854 -4.57 24.42 1 59.49 200 ARG C O 1
ATOM 4786 N N . ASP C 1 164 ? -3.951 -4.811 22.377 1 59.28 201 ASP C N 1
ATOM 4787 C CA .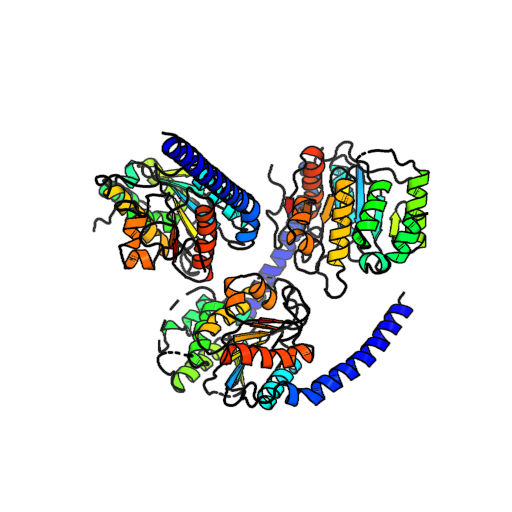 ASP C 1 164 ? -4.801 -3.807 21.752 1 59.86 201 ASP C CA 1
ATOM 4788 C C . ASP C 1 164 ? -5.983 -4.377 20.961 1 59.19 201 ASP C C 1
ATOM 4789 O O . ASP C 1 164 ? -5.917 -5.5 20.466 1 59.37 201 ASP C O 1
ATOM 4794 N N . ARG C 1 165 ? -7.044 -3.56 20.831 1 58.1 202 ARG C N 1
ATOM 4795 C CA . ARG C 1 165 ? -8.242 -3.748 20.018 1 57.04 202 ARG C CA 1
ATOM 4796 C C . ARG C 1 165 ? -8.886 -5.144 20.053 1 54.89 202 ARG C C 1
ATOM 4797 O O . ARG C 1 165 ? -9.192 -5.72 18.994 1 55.32 202 ARG C O 1
ATOM 4805 N N . ILE C 1 166 ? -9.143 -5.666 21.257 1 52.46 203 ILE C N 1
ATOM 4806 C CA . ILE C 1 166 ? -9.845 -6.946 21.359 1 50.59 203 ILE C CA 1
ATOM 4807 C C . ILE C 1 166 ? -11.302 -6.694 21.007 1 48.31 203 ILE C C 1
ATOM 4808 O O . ILE C 1 166 ? -11.927 -5.806 21.592 1 48.62 203 ILE C O 1
ATOM 4813 N N . GLY C 1 167 ? -11.808 -7.419 20.024 1 46.12 204 GLY C N 1
ATOM 4814 C CA . GLY C 1 167 ? -13.199 -7.284 19.621 1 44.79 204 GLY C CA 1
ATOM 4815 C C . GLY C 1 167 ? -14.134 -8.112 20.487 1 43.27 204 GLY C C 1
ATOM 4816 O O . GLY C 1 167 ? -13.692 -8.825 21.394 1 43.92 204 GLY C O 1
ATOM 4817 N N . THR C 1 168 ? -15.433 -8.025 20.218 1 40.8 205 THR C N 1
ATOM 4818 C CA . THR C 1 168 ? -16.423 -8.779 20.964 1 38.92 205 THR C CA 1
ATOM 4819 C C . THR C 1 168 ? -16.609 -10.167 20.325 1 35.82 205 THR C C 1
ATOM 4820 O O . THR C 1 168 ? -16.51 -10.318 19.1 1 36.08 205 THR C O 1
ATOM 4824 N N . ALA C 1 169 ? -16.861 -11.177 21.15 1 32.41 206 ALA C N 1
ATOM 4825 C CA . ALA C 1 169 ? -17.042 -12.54 20.656 1 30.61 206 ALA C CA 1
ATOM 4826 C C . ALA C 1 169 ? -18.472 -13.063 20.898 1 29.09 206 ALA C C 1
ATOM 4827 O O . ALA C 1 169 ? -19.16 -12.591 21.793 1 28.78 206 ALA C O 1
ATOM 4829 N N . ASN C 1 170 ? -18.894 -14.049 20.124 1 27.51 207 ASN C N 1
ATOM 4830 C CA . ASN C 1 170 ? -20.196 -14.671 20.299 1 27.1 207 ASN C CA 1
ATOM 4831 C C . ASN C 1 170 ? -20.161 -15.779 21.354 1 26.84 207 ASN C C 1
ATOM 4832 O O . ASN C 1 170 ? -21.155 -16.025 22.007 1 26.73 207 ASN C O 1
ATOM 4837 N N . ALA C 1 171 ? -19.055 -16.514 21.435 1 26.62 208 ALA C N 1
ATOM 4838 C CA . ALA C 1 171 ? -18.972 -17.702 22.273 1 26.66 208 ALA C CA 1
ATOM 4839 C C . ALA C 1 171 ? -17.648 -17.781 23.028 1 25.94 208 ALA C C 1
ATOM 4840 O O . ALA C 1 171 ? -16.708 -17.039 22.709 1 25.52 208 ALA C O 1
ATOM 4842 N N . THR C 1 172 ? -17.56 -18.684 24.033 1 25.53 209 THR C N 1
ATOM 4843 C CA . THR C 1 172 ? -16.326 -18.813 24.759 1 25.32 209 THR C CA 1
ATOM 4844 C C . THR C 1 172 ? -15.98 -20.248 25.092 1 24.08 209 THR C C 1
ATOM 4845 O O . THR C 1 172 ? -16.864 -21.099 25.296 1 23.87 209 THR C O 1
ATOM 4849 N N . VAL C 1 173 ? -14.668 -20.491 25.182 1 22.5 210 VAL C N 1
ATOM 4850 C CA . VAL C 1 173 ? -14.081 -21.751 25.595 1 22.07 210 VAL C CA 1
ATOM 4851 C C . VAL C 1 173 ? -13.162 -21.426 26.752 1 22.57 210 VAL C C 1
ATOM 4852 O O . VAL C 1 173 ? -12.272 -20.577 26.615 1 22.25 210 VAL C O 1
ATOM 4856 N N . VAL C 1 174 ? -13.38 -22.069 27.897 1 22.97 211 VAL C N 1
ATOM 4857 C CA . VAL C 1 174 ? -12.518 -21.921 29.067 1 23.34 211 VAL C CA 1
ATOM 4858 C C . VAL C 1 174 ? -11.686 -23.196 29.105 1 24.19 211 VAL C C 1
ATOM 4859 O O . VAL C 1 174 ? -12.25 -24.287 29.187 1 24.6 211 VAL C O 1
ATOM 4863 N N . VAL C 1 175 ? -10.376 -23.085 28.964 1 24.33 212 VAL C N 1
ATOM 4864 C CA . VAL C 1 175 ? -9.483 -24.237 28.892 1 24.91 212 VAL C CA 1
ATOM 4865 C C . VAL C 1 175 ? -8.709 -24.391 30.202 1 26.16 212 VAL C C 1
ATOM 4866 O O . VAL C 1 175 ? -8.116 -23.429 30.695 1 26.62 212 VAL C O 1
ATOM 4870 N N . THR C 1 176 ? -8.704 -25.616 30.752 1 25.66 213 THR C N 1
ATOM 4871 C CA . THR C 1 176 ? -7.995 -25.962 31.979 1 26.11 213 THR C CA 1
ATOM 4872 C C . THR C 1 176 ? -6.941 -27.066 31.681 1 26.42 213 THR C C 1
ATOM 4873 O O . THR C 1 176 ? -6.805 -27.522 30.541 1 25.62 213 THR C O 1
ATOM 4877 N N . GLY C 1 177 ? -6.216 -27.491 32.715 1 26.74 214 GLY C N 1
ATOM 4878 C CA . GLY C 1 177 ? -5.303 -28.614 32.633 1 27.34 214 GLY C CA 1
ATOM 4879 C C . GLY C 1 177 ? -6.073 -29.881 32.957 1 28.62 214 GLY C C 1
ATOM 4880 O O . GLY C 1 177 ? -7.281 -29.976 32.688 1 28.21 214 GLY C O 1
ATOM 4881 N N . GLY C 1 178 ? -5.385 -30.862 33.525 1 29.22 215 GLY C N 1
ATOM 4882 C CA . GLY C 1 178 ? -6.006 -32.134 33.849 1 31.12 215 GLY C CA 1
ATOM 4883 C C . GLY C 1 178 ? -6.462 -32.209 35.287 1 31.84 215 GLY C C 1
ATOM 4884 O O . GLY C 1 178 ? -7.177 -31.326 35.765 1 31.63 215 GLY C O 1
ATOM 4885 N N . ALA C 1 179 ? -6.055 -33.278 35.974 1 32.08 216 ALA C N 1
ATOM 4886 C CA . ALA C 1 179 ? -6.425 -33.528 37.362 1 32.81 216 ALA C CA 1
ATOM 4887 C C . ALA C 1 179 ? -5.846 -32.491 38.302 1 33.65 216 ALA C C 1
ATOM 4888 O O . ALA C 1 179 ? -4.77 -31.943 38.05 1 33.75 216 ALA C O 1
ATOM 4890 N N . LEU C 1 180 ? -6.578 -32.225 39.384 1 33.99 217 LEU C N 1
ATOM 4891 C CA . LEU C 1 180 ? -6.135 -31.337 40.45 1 34.83 217 LEU C CA 1
ATOM 4892 C C . LEU C 1 180 ? -5.938 -32.216 41.689 1 35.93 217 LEU C C 1
ATOM 4893 O O . LEU C 1 180 ? -6.624 -33.241 41.841 1 35.76 217 LEU C O 1
ATOM 4898 N N . SER C 1 181 ? -5.119 -31.769 42.644 1 36.56 218 SER C N 1
ATOM 4899 C CA . SER C 1 181 ? -4.983 -32.488 43.912 1 38.11 218 SER C CA 1
ATOM 4900 C C . SER C 1 181 ? -6.249 -32.229 44.763 1 39.05 218 SER C C 1
ATOM 4901 O O . SER C 1 181 ? -6.925 -31.227 44.556 1 38.12 218 SER C O 1
ATOM 4904 N N . THR C 1 182 ? -6.546 -33.086 45.756 1 40.39 219 THR C N 1
ATOM 4905 C CA . THR C 1 182 ? -7.726 -32.888 46.617 1 42 219 THR C CA 1
ATOM 4906 C C . THR C 1 182 ? -7.747 -31.517 47.311 1 42.02 219 THR C C 1
ATOM 4907 O O . THR C 1 182 ? -8.812 -30.922 47.481 1 43.14 219 THR C O 1
ATOM 4911 N N . ASP C 1 183 ? -6.571 -30.981 47.66 1 40.62 220 ASP C N 1
ATOM 4912 C CA . ASP C 1 183 ? -6.486 -29.675 48.32 1 39.81 220 ASP C CA 1
ATOM 4913 C C . ASP C 1 183 ? -6.67 -28.489 47.347 1 39.95 220 ASP C C 1
ATOM 4914 O O . ASP C 1 183 ? -6.676 -27.338 47.783 1 40.5 220 ASP C O 1
ATOM 4919 N N . ALA C 1 184 ? -6.807 -28.761 46.026 1 38.82 221 ALA C N 1
ATOM 4920 C CA . ALA C 1 184 ? -6.988 -27.716 45.024 1 37.52 221 ALA C CA 1
ATOM 4921 C C . ALA C 1 184 ? -8.46 -27.519 44.599 1 36.34 221 ALA C C 1
ATOM 4922 O O . ALA C 1 184 ? -8.717 -26.952 43.537 1 36.21 221 ALA C O 1
ATOM 4924 N N . GLY C 1 185 ? -9.394 -27.923 45.458 1 35.21 222 GLY C N 1
ATOM 4925 C CA . GLY C 1 185 ? -10.827 -27.795 45.237 1 34.71 222 GLY C CA 1
ATOM 4926 C C . GLY C 1 185 ? -11.272 -26.373 44.977 1 33.97 222 GLY C C 1
ATOM 4927 O O . GLY C 1 185 ? -12.178 -26.152 44.17 1 33.9 222 GLY C O 1
ATOM 4928 N N . ASN C 1 186 ? -10.604 -25.395 45.624 1 32.69 223 ASN C N 1
ATOM 4929 C CA . ASN C 1 186 ? -10.867 -23.977 45.392 1 32.75 223 ASN C CA 1
ATOM 4930 C C . ASN C 1 186 ? -10.632 -23.591 43.939 1 31.49 223 ASN C C 1
ATOM 4931 O O . ASN C 1 186 ? -11.362 -22.77 43.407 1 32.29 223 ASN C O 1
ATOM 4936 N N . GLN C 1 187 ? -9.637 -24.182 43.294 1 30.21 224 GLN C N 1
ATOM 4937 C CA . GLN C 1 187 ? -9.324 -23.886 41.893 1 30.09 224 GLN C CA 1
ATOM 4938 C C . GLN C 1 187 ? -10.335 -24.472 40.92 1 29.35 224 GLN C C 1
ATOM 4939 O O . GLN C 1 187 ? -10.592 -23.88 39.877 1 30.04 224 GLN C O 1
ATOM 4945 N N . GLY C 1 188 ? -10.861 -25.646 41.227 1 28.85 225 GLY C N 1
ATOM 4946 C CA . GLY C 1 188 ? -11.85 -26.278 40.358 1 29.06 225 GLY C CA 1
ATOM 4947 C C . GLY C 1 188 ? -13.167 -25.529 40.45 1 29.02 225 GLY C C 1
ATOM 4948 O O . GLY C 1 188 ? -13.783 -25.181 39.445 1 28.27 225 GLY C O 1
ATOM 4949 N N . VAL C 1 189 ? -13.569 -25.223 41.671 1 29.14 226 VAL C N 1
ATOM 4950 C CA . VAL C 1 189 ? -14.821 -24.516 41.93 1 29.97 226 VAL C CA 1
ATOM 4951 C C . VAL C 1 189 ? -14.858 -23.101 41.326 1 30.22 226 VAL C C 1
ATOM 4952 O O . VAL C 1 189 ? -15.823 -22.756 40.637 1 30.78 226 VAL C O 1
ATOM 4956 N N . SER C 1 190 ? -13.814 -22.285 41.576 1 29.75 227 SER C N 1
ATOM 4957 C CA . SER C 1 190 ? -13.807 -20.917 41.044 1 29.27 227 SER C CA 1
ATOM 4958 C C . SER C 1 190 ? -13.855 -20.891 39.522 1 27.53 227 SER C C 1
ATOM 4959 O O . SER C 1 190 ? -14.465 -19.994 38.959 1 26.55 227 SER C O 1
ATOM 4962 N N . VAL C 1 191 ? -13.197 -21.851 38.85 1 27.14 228 VAL C N 1
ATOM 4963 C CA . VAL C 1 191 ? -13.201 -21.869 37.38 1 26.85 228 VAL C CA 1
ATOM 4964 C C . VAL C 1 191 ? -14.558 -22.359 36.82 1 26.46 228 VAL C C 1
ATOM 4965 O O . VAL C 1 191 ? -15.018 -21.849 35.804 1 25.85 228 VAL C O 1
ATOM 4969 N N . ALA C 1 192 ? -15.211 -23.315 37.499 1 26.37 229 ALA C N 1
ATOM 4970 C CA . ALA C 1 192 ? -16.54 -23.792 37.077 1 26.43 229 ALA C CA 1
ATOM 4971 C C . ALA C 1 192 ? -17.554 -22.642 37.261 1 26.44 229 ALA C C 1
ATOM 4972 O O . ALA C 1 192 ? -18.38 -22.415 36.38 1 26.12 229 ALA C O 1
ATOM 4974 N N . ARG C 1 193 ? -17.466 -21.9 38.396 1 25.65 230 ARG C N 1
ATOM 4975 C CA . ARG C 1 193 ? -18.344 -20.764 38.65 1 26.69 230 ARG C CA 1
ATOM 4976 C C . ARG C 1 193 ? -18.112 -19.635 37.653 1 26.72 230 ARG C C 1
ATOM 4977 O O . ARG C 1 193 ? -19.065 -18.961 37.245 1 27.13 230 ARG C O 1
ATOM 4985 N N . PHE C 1 194 ? -16.854 -19.428 37.265 1 26.55 231 PHE C N 1
ATOM 4986 C CA . PHE C 1 194 ? -16.459 -18.429 36.285 1 26.7 231 PHE C CA 1
ATOM 4987 C C . PHE C 1 194 ? -17.124 -18.769 34.93 1 27.33 231 PHE C C 1
ATOM 4988 O O . PHE C 1 194 ? -17.793 -17.922 34.332 1 27.4 231 PHE C O 1
ATOM 4996 N N . ALA C 1 195 ? -16.974 -20.01 34.475 1 27.49 232 ALA C N 1
ATOM 4997 C CA . ALA C 1 195 ? -17.573 -20.452 33.222 1 28.35 232 ALA C CA 1
ATOM 4998 C C . ALA C 1 195 ? -19.11 -20.348 33.26 1 28.48 232 ALA C C 1
ATOM 4999 O O . ALA C 1 195 ? -19.709 -19.893 32.293 1 28.55 232 ALA C O 1
ATOM 5001 N N . ALA C 1 196 ? -19.737 -20.749 34.373 1 28.03 233 ALA C N 1
ATOM 5002 C CA . ALA C 1 196 ? -21.192 -20.662 34.512 1 28.61 233 ALA C CA 1
ATOM 5003 C C . ALA C 1 196 ? -21.681 -19.197 34.435 1 28.39 233 ALA C C 1
ATOM 5004 O O . ALA C 1 196 ? -22.783 -18.945 33.945 1 29.16 233 ALA C O 1
ATOM 5006 N N . ALA C 1 197 ? -20.898 -18.249 34.967 1 27.05 234 ALA C N 1
ATOM 5007 C CA . ALA C 1 197 ? -21.286 -16.836 34.944 1 26.9 234 ALA C CA 1
ATOM 5008 C C . ALA C 1 197 ? -21.092 -16.2 33.55 1 26.26 234 ALA C C 1
ATOM 5009 O O . ALA C 1 197 ? -21.791 -15.252 33.221 1 27.55 234 ALA C O 1
ATOM 5011 N N . LEU C 1 198 ? -20.182 -16.724 32.742 1 25.67 235 LEU C N 1
ATOM 5012 C CA . LEU C 1 198 ? -19.97 -16.272 31.35 1 26.8 235 LEU C CA 1
ATOM 5013 C C . LEU C 1 198 ? -21.158 -16.684 30.46 1 27.85 235 LEU C C 1
ATOM 5014 O O . LEU C 1 198 ? -21.469 -15.981 29.489 1 28.49 235 LEU C O 1
ATOM 5019 N N . ALA C 1 199 ? -21.738 -17.873 30.728 1 27.45 236 ALA C N 1
ATOM 5020 C CA . ALA C 1 199 ? -22.79 -18.467 29.902 1 28.51 236 ALA C CA 1
ATOM 5021 C C . ALA C 1 199 ? -23.95 -17.527 29.526 1 29.62 236 ALA C C 1
ATOM 5022 O O . ALA C 1 199 ? -24.196 -17.408 28.328 1 30.59 236 ALA C O 1
ATOM 5024 N N . PRO C 1 200 ? -24.645 -16.813 30.447 1 29.45 237 PRO C N 1
ATOM 5025 C CA . PRO C 1 200 ? -25.753 -15.941 29.986 1 29.24 237 PRO C CA 1
ATOM 5026 C C . PRO C 1 200 ? -25.314 -14.685 29.245 1 28.69 237 PRO C C 1
ATOM 5027 O O . PRO C 1 200 ? -26.18 -13.972 28.722 1 29.23 237 PRO C O 1
ATOM 5031 N N . ARG C 1 201 ? -23.986 -14.388 29.21 1 27.25 238 ARG C N 1
ATOM 5032 C CA . ARG C 1 201 ? -23.499 -13.177 28.562 1 27.48 238 ARG C CA 1
ATOM 5033 C C . ARG C 1 201 ? -23.185 -13.323 27.067 1 28.24 238 ARG C C 1
ATOM 5034 O O . ARG C 1 201 ? -22.927 -12.322 26.404 1 28.45 238 ARG C O 1
ATOM 5042 N N . GLY C 1 202 ? -23.226 -14.543 26.545 1 28.91 239 GLY C N 1
ATOM 5043 C CA . GLY C 1 202 ? -23 -14.81 25.125 1 29.29 239 GLY C CA 1
ATOM 5044 C C . GLY C 1 202 ? -23.917 -15.891 24.571 1 29.37 239 GLY C C 1
ATOM 5045 O O . GLY C 1 202 ? -24.957 -16.186 25.164 1 29.41 239 GLY C O 1
ATOM 5046 N N . SER C 1 203 ? -23.546 -16.479 23.42 1 28.79 240 SER C N 1
ATOM 5047 C CA . SER C 1 203 ? -24.311 -17.527 22.716 1 28.81 240 SER C CA 1
ATOM 5048 C C . SER C 1 203 ? -23.876 -18.96 23.046 1 28.81 240 SER C C 1
ATOM 5049 O O . SER C 1 203 ? -24.34 -19.884 22.391 1 29.31 240 SER C O 1
ATOM 5052 N N . GLY C 1 204 ? -22.948 -19.136 23.985 1 27.44 241 GLY C N 1
ATOM 5053 C CA . GLY C 1 204 ? -22.487 -20.467 24.348 1 26.94 241 GLY C CA 1
ATOM 5054 C C . GLY C 1 204 ? -21.138 -20.472 25.021 1 26.3 241 GLY C C 1
ATOM 5055 O O . GLY C 1 204 ? -20.222 -19.788 24.57 1 25.63 241 GLY C O 1
ATOM 5056 N N . THR C 1 205 ? -21.025 -21.223 26.129 1 25.34 242 THR C N 1
ATOM 5057 C CA . THR C 1 205 ? -19.796 -21.38 26.882 1 24.46 242 THR C CA 1
ATOM 5058 C C . THR C 1 205 ? -19.497 -22.868 27.042 1 23.95 242 THR C C 1
ATOM 5059 O O . THR C 1 205 ? -20.382 -23.637 27.425 1 23.89 242 THR C O 1
ATOM 5063 N N . LEU C 1 206 ? -18.24 -23.251 26.809 1 23.14 243 LEU C N 1
ATOM 5064 C CA . LEU C 1 206 ? -17.79 -24.632 26.926 1 23.03 243 LEU C CA 1
ATOM 5065 C C . LEU C 1 206 ? -16.562 -24.649 27.802 1 23.15 243 LEU C C 1
ATOM 5066 O O . LEU C 1 206 ? -15.654 -23.837 27.611 1 23.58 243 LEU C O 1
ATOM 5071 N N . LEU C 1 207 ? -16.514 -25.571 28.753 1 23.08 244 LEU C N 1
ATOM 5072 C CA . LEU C 1 207 ? -15.378 -25.732 29.672 1 23.19 244 LEU C CA 1
ATOM 5073 C C . LEU C 1 207 ? -14.62 -27.002 29.236 1 23.01 244 LEU C C 1
ATOM 5074 O O . LEU C 1 207 ? -15.206 -28.077 29.199 1 22.73 244 LEU C O 1
ATOM 5079 N N . ALA C 1 208 ? -13.363 -26.868 28.82 1 22.55 245 ALA C N 1
ATOM 5080 C CA . ALA C 1 208 ? -12.576 -27.992 28.307 1 23.31 245 ALA C CA 1
ATOM 5081 C C . ALA C 1 208 ? -11.333 -28.227 29.134 1 24.16 245 ALA C C 1
ATOM 5082 O O . ALA C 1 208 ? -10.582 -27.304 29.392 1 24.39 245 ALA C O 1
ATOM 5084 N N . GLY C 1 209 ? -11.134 -29.462 29.554 1 24.28 246 GLY C N 1
ATOM 5085 C CA . GLY C 1 209 ? -9.967 -29.837 30.329 1 24.57 246 GLY C CA 1
ATOM 5086 C C . GLY C 1 209 ? -9.255 -31.034 29.743 1 25.73 246 GLY C C 1
ATOM 5087 O O . GLY C 1 209 ? -9.768 -31.683 28.827 1 26.23 246 GLY C O 1
ATOM 5088 N N . ARG C 1 210 ? -8.062 -31.324 30.257 1 25.81 247 ARG C N 1
ATOM 5089 C CA . ARG C 1 210 ? -7.249 -32.452 29.819 1 27.5 247 ARG C CA 1
ATOM 5090 C C . ARG C 1 210 ? -7.661 -33.701 30.586 1 28.73 247 ARG C C 1
ATOM 5091 O O . ARG C 1 210 ? -8.368 -33.613 31.599 1 28.35 247 ARG C O 1
ATOM 5099 N N . ASP C 1 211 ? -7.165 -34.882 30.17 1 29.34 248 ASP C N 1
ATOM 5100 C CA . ASP C 1 211 ? -7.472 -36.158 30.816 1 31.06 248 ASP C CA 1
ATOM 5101 C C . ASP C 1 211 ? -7.178 -36.078 32.301 1 31.36 248 ASP C C 1
ATOM 5102 O O . ASP C 1 211 ? -6.123 -35.582 32.687 1 31.93 248 ASP C O 1
ATOM 5107 N N . GLY C 1 212 ? -8.168 -36.446 33.1 1 30.73 249 GLY C N 1
ATOM 5108 C CA . GLY C 1 212 ? -8.09 -36.304 34.544 1 30.1 249 GLY C CA 1
ATOM 5109 C C . GLY C 1 212 ? -8.995 -35.189 35.048 1 28.97 249 GLY C C 1
ATOM 5110 O O . GLY C 1 212 ? -9.326 -35.165 36.229 1 28.71 249 GLY C O 1
ATOM 5111 N N . SER C 1 213 ? -9.405 -34.246 34.174 1 28.13 250 SER C N 1
ATOM 5112 C CA . SER C 1 213 ? -10.268 -33.118 34.549 1 27.99 250 SER C CA 1
ATOM 5113 C C . SER C 1 213 ? -11.691 -33.561 34.931 1 28.76 250 SER C C 1
ATOM 5114 O O . SER C 1 213 ? -12.411 -32.797 35.558 1 28.18 250 SER C O 1
ATOM 5117 N N . ALA C 1 214 ? -12.106 -34.774 34.535 1 29.31 251 ALA C N 1
ATOM 5118 C CA . ALA C 1 214 ? -13.421 -35.323 34.902 1 31.18 251 ALA C CA 1
ATOM 5119 C C . ALA C 1 214 ? -13.453 -35.912 36.317 1 32.89 251 ALA C C 1
ATOM 5120 O O . ALA C 1 214 ? -14.488 -36.43 36.734 1 33.31 251 ALA C O 1
ATOM 5122 N N . ASN C 1 215 ? -12.337 -35.863 37.049 1 33.28 252 ASN C N 1
ATOM 5123 C CA . ASN C 1 215 ? -12.264 -36.351 38.419 1 34.12 252 ASN C CA 1
ATOM 5124 C C . ASN C 1 215 ? -12.258 -35.173 39.319 1 33.81 252 ASN C C 1
ATOM 5125 O O . ASN C 1 215 ? -11.561 -34.196 39.044 1 33.35 252 ASN C O 1
ATOM 5130 N N . ARG C 1 216 ? -12.975 -35.272 40.441 1 34.19 253 ARG C N 1
ATOM 5131 C CA . ARG C 1 216 ? -12.998 -34.206 41.429 1 35.46 253 ARG C CA 1
ATOM 5132 C C . ARG C 1 216 ? -11.577 -33.98 41.982 1 34.99 253 ARG C C 1
ATOM 5133 O O . ARG C 1 216 ? -10.778 -34.927 41.999 1 35.5 253 ARG C O 1
ATOM 5141 N N . PRO C 1 217 ? -11.2 -32.743 42.353 1 33.45 254 PRO C N 1
ATOM 5142 C CA . PRO C 1 217 ? -12.003 -31.507 42.384 1 32.41 254 PRO C CA 1
ATOM 5143 C C . PRO C 1 217 ? -11.863 -30.61 41.14 1 30.4 254 PRO C C 1
ATOM 5144 O O . PRO C 1 217 ? -12.131 -29.42 41.235 1 30.55 254 PRO C O 1
ATOM 5148 N N . ALA C 1 218 ? -11.425 -31.161 39.993 1 28.79 255 ALA C N 1
ATOM 5149 C CA . ALA C 1 218 ? -11.215 -30.333 38.795 1 28.53 255 ALA C CA 1
ATOM 5150 C C . ALA C 1 218 ? -12.513 -29.685 38.289 1 28.43 255 ALA C C 1
ATOM 5151 O O . ALA C 1 218 ? -13.596 -30.251 38.498 1 28.5 255 ALA C O 1
ATOM 5153 N N . ALA C 1 219 ? -12.411 -28.498 37.646 1 27.41 256 ALA C N 1
ATOM 5154 C CA . ALA C 1 219 ? -13.557 -27.719 37.174 1 27.12 256 ALA C CA 1
ATOM 5155 C C . ALA C 1 219 ? -14.562 -28.499 36.326 1 27.22 256 ALA C C 1
ATOM 5156 O O . ALA C 1 219 ? -15.771 -28.309 36.5 1 27.77 256 ALA C O 1
ATOM 5158 N N . VAL C 1 220 ? -14.09 -29.369 35.4 1 26.82 257 VAL C N 1
ATOM 5159 C CA . VAL C 1 220 ? -15.001 -30.158 34.575 1 26.73 257 VAL C CA 1
ATOM 5160 C C . VAL C 1 220 ? -15.838 -31.092 35.457 1 28.01 257 VAL C C 1
ATOM 5161 O O . VAL C 1 220 ? -17.054 -31.185 35.281 1 28.24 257 VAL C O 1
ATOM 5165 N N . ALA C 1 221 ? -15.202 -31.734 36.442 1 28.1 258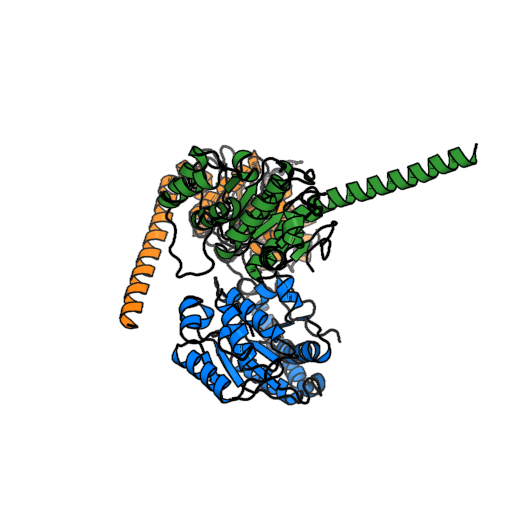 ALA C N 1
ATOM 5166 C CA . ALA C 1 221 ? -15.893 -32.616 37.371 1 28.2 258 ALA C CA 1
ATOM 5167 C C . ALA C 1 221 ? -16.911 -31.863 38.234 1 28.06 258 ALA C C 1
ATOM 5168 O O . ALA C 1 221 ? -18.018 -32.362 38.468 1 27.83 258 ALA C O 1
ATOM 5170 N N . VAL C 1 222 ? -16.551 -30.657 38.689 1 27.7 259 VAL C N 1
ATOM 5171 C CA . VAL C 1 222 ? -17.452 -29.828 39.512 1 27.87 259 VAL C CA 1
ATOM 5172 C C . VAL C 1 222 ? -18.714 -29.488 38.7 1 27.47 259 VAL C C 1
ATOM 5173 O O . VAL C 1 222 ? -19.835 -29.656 39.172 1 27.38 259 VAL C O 1
ATOM 5177 N N . THR C 1 223 ? -18.516 -29.101 37.442 1 27.26 260 THR C N 1
ATOM 5178 C CA . THR C 1 223 ? -19.605 -28.75 36.535 1 27.81 260 THR C CA 1
ATOM 5179 C C . THR C 1 223 ? -20.564 -29.925 36.313 1 29.23 260 THR C C 1
ATOM 5180 O O . THR C 1 223 ? -21.774 -29.751 36.469 1 29.25 260 THR C O 1
ATOM 5184 N N . ARG C 1 224 ? -20.018 -31.13 35.995 1 29.71 261 ARG C N 1
ATOM 5185 C CA . ARG C 1 224 ? -20.806 -32.319 35.722 1 30.89 261 ARG C CA 1
ATOM 5186 C C . ARG C 1 224 ? -21.591 -32.82 36.938 1 32.84 261 ARG C C 1
ATOM 5187 O O . ARG C 1 224 ? -22.629 -33.433 36.765 1 33.54 261 ARG C O 1
ATOM 5195 N N . ALA C 1 225 ? -21.079 -32.605 38.14 1 33.49 262 ALA C N 1
ATOM 5196 C CA . ALA C 1 225 ? -21.768 -33.054 39.357 1 34.87 262 ALA C CA 1
ATOM 5197 C C . ALA C 1 225 ? -22.817 -32.042 39.867 1 36.7 262 ALA C C 1
ATOM 5198 O O . ALA C 1 225 ? -23.521 -32.333 40.833 1 36.49 262 ALA C O 1
ATOM 5200 N N . ASP C 1 226 ? -22.917 -30.858 39.25 1 37.53 263 ASP C N 1
ATOM 5201 C CA . ASP C 1 226 ? -23.873 -29.843 39.687 1 38.37 263 ASP C CA 1
ATOM 5202 C C . ASP C 1 226 ? -24.963 -29.713 38.646 1 38.68 263 ASP C C 1
ATOM 5203 O O . ASP C 1 226 ? -24.667 -29.269 37.542 1 38.21 263 ASP C O 1
ATOM 5208 N N . ALA C 1 227 ? -26.215 -30.065 38.994 1 38.98 264 ALA C N 1
ATOM 5209 C CA . ALA C 1 227 ? -27.367 -30.058 38.082 1 39.87 264 ALA C CA 1
ATOM 5210 C C . ALA C 1 227 ? -27.555 -28.777 37.295 1 40.66 264 ALA C C 1
ATOM 5211 O O . ALA C 1 227 ? -27.866 -28.827 36.106 1 41.68 264 ALA C O 1
ATOM 5213 N N . ASP C 1 228 ? -27.337 -27.635 37.94 1 39.94 265 ASP C N 1
ATOM 5214 C CA . ASP C 1 228 ? -27.505 -26.327 37.317 1 39.75 265 ASP C CA 1
ATOM 5215 C C . ASP C 1 228 ? -26.418 -26.013 36.321 1 38.42 265 ASP C C 1
ATOM 5216 O O . ASP C 1 228 ? -26.725 -25.576 35.207 1 39.16 265 ASP C O 1
ATOM 5221 N N . MET C 1 229 ? -25.153 -26.206 36.71 1 36.04 266 MET C N 1
ATOM 5222 C CA . MET C 1 229 ? -24.044 -25.935 35.814 1 35.4 266 MET C CA 1
ATOM 5223 C C . MET C 1 229 ? -24.043 -26.913 34.653 1 34.32 266 MET C C 1
ATOM 5224 O O . MET C 1 229 ? -23.856 -26.481 33.519 1 33.44 266 MET C O 1
ATOM 5229 N N . ALA C 1 230 ? -24.302 -28.217 34.914 1 33.61 267 ALA C N 1
ATOM 5230 C CA . ALA C 1 230 ? -24.319 -29.218 33.842 1 34.29 267 ALA C CA 1
ATOM 5231 C C . ALA C 1 230 ? -25.363 -28.908 32.767 1 34.74 267 ALA C C 1
ATOM 5232 O O . ALA C 1 230 ? -25.223 -29.352 31.629 1 35.06 267 ALA C O 1
ATOM 5234 N N . ALA C 1 231 ? -26.418 -28.18 33.126 1 34.27 268 ALA C N 1
ATOM 5235 C CA . ALA C 1 231 ? -27.451 -27.811 32.168 1 34.58 268 ALA C CA 1
ATOM 5236 C C . ALA C 1 231 ? -27.135 -26.473 31.438 1 34.44 268 ALA C C 1
ATOM 5237 O O . ALA C 1 231 ? -27.817 -26.128 30.489 1 34.8 268 ALA C O 1
ATOM 5239 N N . GLU C 1 232 ? -26.149 -25.723 31.893 1 33.88 269 GLU C N 1
ATOM 5240 C CA . GLU C 1 232 ? -25.838 -24.393 31.378 1 34.89 269 GLU C CA 1
ATOM 5241 C C . GLU C 1 232 ? -24.641 -24.357 30.419 1 33.87 269 GLU C C 1
ATOM 5242 O O . GLU C 1 232 ? -24.597 -23.505 29.516 1 33.28 269 GLU C O 1
ATOM 5248 N N . ILE C 1 233 ? -23.615 -25.194 30.684 1 32.3 270 ILE C N 1
ATOM 5249 C CA . ILE C 1 233 ? -22.422 -25.176 29.839 1 31.11 270 ILE C CA 1
ATOM 5250 C C . ILE C 1 233 ? -22.055 -26.569 29.374 1 29.55 270 ILE C C 1
ATOM 5251 O O . ILE C 1 233 ? -22.358 -27.557 30.061 1 29.61 270 ILE C O 1
ATOM 5256 N N . SER C 1 234 ? -21.417 -26.655 28.205 1 27.01 271 SER C N 1
ATOM 5257 C CA . SER C 1 234 ? -20.94 -27.927 27.712 1 25.83 271 SER C CA 1
ATOM 5258 C C . SER C 1 234 ? -19.531 -28.183 28.273 1 24.69 271 SER C C 1
ATOM 5259 O O . SER C 1 234 ? -18.848 -27.242 28.694 1 23.74 271 SER C O 1
ATOM 5262 N N . THR C 1 235 ? -19.108 -29.445 28.295 1 23.87 272 THR C N 1
ATOM 5263 C CA . THR C 1 235 ? -17.758 -29.783 28.754 1 24.38 272 THR C CA 1
ATOM 5264 C C . THR C 1 235 ? -17.119 -30.796 27.847 1 25.32 272 THR C C 1
ATOM 5265 O O . THR C 1 235 ? -17.813 -31.631 27.259 1 26.77 272 THR C O 1
ATOM 5269 N N . VAL C 1 236 ? -15.778 -30.769 27.79 1 24.95 273 VAL C N 1
ATOM 5270 C CA . VAL C 1 236 ? -14.941 -31.748 27.098 1 24.79 273 VAL C CA 1
ATOM 5271 C C . VAL C 1 236 ? -13.861 -32.102 28.117 1 24.57 273 VAL C C 1
ATOM 5272 O O . VAL C 1 236 ? -13.26 -31.199 28.693 1 25.52 273 VAL C O 1
ATOM 5276 N N . ASP C 1 237 ? -13.62 -33.393 28.371 1 23.64 274 ASP C N 1
ATOM 5277 C CA . ASP C 1 237 ? -12.647 -33.772 29.395 1 24.59 274 ASP C CA 1
ATOM 5278 C C . ASP C 1 237 ? -11.326 -34.296 28.851 1 25.18 274 ASP C C 1
ATOM 5279 O O . ASP C 1 237 ? -10.49 -34.698 29.636 1 25.02 274 ASP C O 1
ATOM 5284 N N . ASP C 1 238 ? -11.138 -34.308 27.532 1 25.03 275 ASP C N 1
ATOM 5285 C CA . ASP C 1 238 ? -9.923 -34.867 26.938 1 26.43 275 ASP C CA 1
ATOM 5286 C C . ASP C 1 238 ? -9.319 -33.953 25.86 1 27.11 275 ASP C C 1
ATOM 5287 O O . ASP C 1 238 ? -8.986 -34.431 24.777 1 27.65 275 ASP C O 1
ATOM 5292 N N . ILE C 1 239 ? -9.123 -32.659 26.184 1 26.91 276 ILE C N 1
ATOM 5293 C CA . ILE C 1 239 ? -8.553 -31.67 25.248 1 28.15 276 ILE C CA 1
ATOM 5294 C C . ILE C 1 239 ? -7.071 -31.931 24.903 1 28.51 276 ILE C C 1
ATOM 5295 O O . ILE C 1 239 ? -6.543 -31.328 23.959 1 28.66 276 ILE C O 1
ATOM 5300 N N . ASP C 1 240 ? -6.415 -32.844 25.634 1 28.18 277 ASP C N 1
ATOM 5301 C CA . ASP C 1 240 ? -5.051 -33.262 25.33 1 29.74 277 ASP C CA 1
ATOM 5302 C C . ASP C 1 240 ? -5.027 -34.155 24.076 1 30.27 277 ASP C C 1
ATOM 5303 O O . ASP C 1 240 ? -3.966 -34.356 23.504 1 31.31 277 ASP C O 1
ATOM 5308 N N . ALA C 1 241 ? -6.16 -34.763 23.71 1 30 278 ALA C N 1
ATOM 5309 C CA . ALA C 1 241 ? -6.242 -35.656 22.562 1 29.55 278 ALA C CA 1
ATOM 5310 C C . ALA C 1 241 ? -6.948 -34.965 21.392 1 28.53 278 ALA C C 1
ATOM 5311 O O . ALA C 1 241 ? -7.784 -34.079 21.597 1 28.1 278 ALA C O 1
ATOM 5313 N N . GLU C 1 242 ? -6.655 -35.417 20.161 1 28.1 279 GLU C N 1
ATOM 5314 C CA . GLU C 1 242 ? -7.292 -34.843 18.985 1 28.45 279 GLU C CA 1
ATOM 5315 C C . GLU C 1 242 ? -8.822 -34.986 18.998 1 28.89 279 GLU C C 1
ATOM 5316 O O . GLU C 1 242 ? -9.482 -34.002 18.709 1 29.43 279 GLU C O 1
ATOM 5322 N N . PRO C 1 243 ? -9.431 -36.131 19.414 1 28.93 280 PRO C N 1
ATOM 5323 C CA . PRO C 1 243 ? -10.904 -36.19 19.479 1 28.13 280 PRO C CA 1
ATOM 5324 C C . PRO C 1 243 ? -11.509 -35.089 20.366 1 26.79 280 PRO C C 1
ATOM 5325 O O . PRO C 1 243 ? -12.534 -34.515 20.021 1 27.24 280 PRO C O 1
ATOM 5329 N N . GLY C 1 244 ? -10.86 -34.786 21.484 1 25.73 281 GLY C N 1
ATOM 5330 C CA . GLY C 1 244 ? -11.313 -33.744 22.398 1 25.01 281 GLY C CA 1
ATOM 5331 C C . GLY C 1 244 ? -11.182 -32.352 21.805 1 24.65 281 GLY C C 1
ATOM 5332 O O . GLY C 1 244 ? -12.086 -31.533 21.942 1 24.22 281 GLY C O 1
ATOM 5333 N N . ARG C 1 245 ? -10.067 -32.071 21.107 1 24.91 282 ARG C N 1
ATOM 5334 C CA . ARG C 1 245 ? -9.879 -30.747 20.482 1 25.23 282 ARG C CA 1
ATOM 5335 C C . ARG C 1 245 ? -10.936 -30.504 19.408 1 25 282 ARG C C 1
ATOM 5336 O O . ARG C 1 245 ? -11.482 -29.404 19.326 1 24.85 282 ARG C O 1
ATOM 5344 N N . ILE C 1 246 ? -11.239 -31.535 18.597 1 24.19 283 ILE C N 1
ATOM 5345 C CA . ILE C 1 246 ? -12.259 -31.403 17.556 1 24 283 ILE C CA 1
ATOM 5346 C C . ILE C 1 246 ? -13.642 -31.265 18.176 1 24.89 283 ILE C C 1
ATOM 5347 O O . ILE C 1 246 ? -14.447 -30.462 17.714 1 25.27 283 ILE C O 1
ATOM 5352 N N . THR C 1 247 ? -13.921 -32.055 19.233 1 24.82 284 THR C N 1
ATOM 5353 C CA . THR C 1 247 ? -15.207 -32.023 19.931 1 25.07 284 THR C CA 1
ATOM 5354 C C . THR C 1 247 ? -15.503 -30.667 20.528 1 24.71 284 THR C C 1
ATOM 5355 O O . THR C 1 247 ? -16.655 -30.286 20.545 1 24.68 284 THR C O 1
ATOM 5359 N N . VAL C 1 248 ? -14.489 -29.875 20.911 1 24.86 285 VAL C N 1
ATOM 5360 C CA . VAL C 1 248 ? -14.728 -28.507 21.426 1 24.87 285 VAL C CA 1
ATOM 5361 C C . VAL C 1 248 ? -15.478 -27.678 20.372 1 25.51 285 VAL C C 1
ATOM 5362 O O . VAL C 1 248 ? -16.468 -27.02 20.683 1 25.57 285 VAL C O 1
ATOM 5366 N N . ILE C 1 249 ? -15.049 -27.788 19.109 1 25.3 286 ILE C N 1
ATOM 5367 C CA . ILE C 1 249 ? -15.673 -27.029 18.037 1 25.32 286 ILE C CA 1
ATOM 5368 C C . ILE C 1 249 ? -17.078 -27.568 17.735 1 25.7 286 ILE C C 1
ATOM 5369 O O . ILE C 1 249 ? -18.026 -26.778 17.608 1 25.85 286 ILE C O 1
ATOM 5374 N N . LEU C 1 250 ? -17.225 -28.894 17.662 1 25.43 287 LEU C N 1
ATOM 5375 C CA . LEU C 1 250 ? -18.527 -29.488 17.362 1 25.87 287 LEU C CA 1
ATOM 5376 C C . LEU C 1 250 ? -19.551 -29.168 18.465 1 25.9 287 LEU C C 1
ATOM 5377 O O . LEU C 1 250 ? -20.687 -28.79 18.173 1 25.59 287 LEU C O 1
ATOM 5382 N N . ALA C 1 251 ? -19.143 -29.296 19.723 1 25.58 288 ALA C N 1
ATOM 5383 C CA . ALA C 1 251 ? -20.02 -29.008 20.851 1 25.95 288 ALA C CA 1
ATOM 5384 C C . ALA C 1 251 ? -20.293 -27.505 20.978 1 27.39 288 ALA C C 1
ATOM 5385 O O . ALA C 1 251 ? -21.387 -27.124 21.363 1 28.06 288 ALA C O 1
ATOM 5387 N N . LEU C 1 252 ? -19.333 -26.655 20.609 1 27.72 289 LEU C N 1
ATOM 5388 C CA . LEU C 1 252 ? -19.538 -25.212 20.605 1 29.06 289 LEU C CA 1
ATOM 5389 C C . LEU C 1 252 ? -20.596 -24.877 19.522 1 29.3 289 LEU C C 1
ATOM 5390 O O . LEU C 1 252 ? -21.488 -24.068 19.783 1 28.78 289 LEU C O 1
ATOM 5395 N N . HIS C 1 253 ? -20.526 -25.544 18.335 1 28.74 290 HIS C N 1
ATOM 5396 C CA . HIS C 1 253 ? -21.497 -25.378 17.251 1 29.11 290 HIS C CA 1
ATOM 5397 C C . HIS C 1 253 ? -22.9 -25.732 17.753 1 28.92 290 HIS C C 1
ATOM 5398 O O . HIS C 1 253 ? -23.862 -25.032 17.433 1 29.37 290 HIS C O 1
ATOM 5405 N N . ASP C 1 254 ? -23.023 -26.861 18.484 1 28.66 291 ASP C N 1
ATOM 5406 C CA . ASP C 1 254 ? -24.312 -27.31 19.025 1 29.33 291 ASP C CA 1
ATOM 5407 C C . ASP C 1 254 ? -24.894 -26.339 20.065 1 28.99 291 ASP C C 1
ATOM 5408 O O . ASP C 1 254 ? -26.117 -26.228 20.191 1 28.68 291 ASP C O 1
ATOM 5413 N N . LEU C 1 255 ? -24.021 -25.651 20.809 1 29.03 292 LEU C N 1
ATOM 5414 C CA . LEU C 1 255 ? -24.413 -24.655 21.799 1 29.99 292 LEU C CA 1
ATOM 5415 C C . LEU C 1 255 ? -24.931 -23.391 21.084 1 31.37 292 LEU C C 1
ATOM 5416 O O . LEU C 1 255 ? -26.035 -22.937 21.373 1 33.18 292 LEU C O 1
ATOM 5421 N N . ILE C 1 256 ? -24.138 -22.804 20.188 1 30.97 293 ILE C N 1
ATOM 5422 C CA . ILE C 1 256 ? -24.491 -21.601 19.449 1 32.61 293 ILE C CA 1
ATOM 5423 C C . ILE C 1 256 ? -25.717 -21.79 18.552 1 34.02 293 ILE C C 1
ATOM 5424 O O . ILE C 1 256 ? -26.624 -20.963 18.58 1 33.79 293 ILE C O 1
ATOM 5429 N N . ASN C 1 257 ? -25.747 -22.86 17.744 1 35.14 294 ASN C N 1
ATOM 5430 C CA . ASN C 1 257 ? -26.831 -23.057 16.787 1 36.82 294 ASN C CA 1
ATOM 5431 C C . ASN C 1 257 ? -28.049 -23.794 17.289 1 37.87 294 ASN C C 1
ATOM 5432 O O . ASN C 1 257 ? -29.138 -23.53 16.795 1 38.3 294 ASN C O 1
ATOM 5437 N N . GLY C 1 258 ? -27.872 -24.751 18.191 1 38 295 GLY C N 1
ATOM 5438 C CA . GLY C 1 258 ? -28.99 -25.554 18.667 1 38.74 295 GLY C CA 1
ATOM 5439 C C . GLY C 1 258 ? -29.397 -25.35 20.104 1 39.92 295 GLY C C 1
ATOM 5440 O O . GLY C 1 258 ? -30.381 -25.941 20.538 1 41.35 295 GLY C O 1
ATOM 5441 N N . GLY C 1 259 ? -28.649 -24.546 20.847 1 39.52 296 GLY C N 1
ATOM 5442 C CA . GLY C 1 259 ? -28.92 -24.347 22.264 1 39.83 296 GLY C CA 1
ATOM 5443 C C . GLY C 1 259 ? -28.768 -25.627 23.069 1 40.21 296 GLY C C 1
ATOM 5444 O O . GLY C 1 259 ? -29.341 -25.741 24.151 1 40.95 296 GLY C O 1
ATOM 5445 N N . HIS C 1 260 ? -27.994 -26.61 22.545 1 39.36 297 HIS C N 1
ATOM 5446 C CA . HIS C 1 260 ? -27.821 -27.918 23.153 1 39.2 297 HIS C CA 1
ATOM 5447 C C . HIS C 1 260 ? -26.509 -28.108 23.886 1 37.3 297 HIS C C 1
ATOM 5448 O O . HIS C 1 260 ? -25.434 -27.997 23.297 1 37.19 297 HIS C O 1
ATOM 5455 N N . VAL C 1 261 ? -26.613 -28.427 25.178 1 35.41 298 VAL C N 1
ATOM 5456 C CA . VAL C 1 261 ? -25.498 -28.697 26.064 1 34.97 298 VAL C CA 1
ATOM 5457 C C . VAL C 1 261 ? -25.133 -30.185 26.006 1 33.76 298 VAL C C 1
ATOM 5458 O O . VAL C 1 261 ? -26 -31.027 25.81 1 34.56 298 VAL C O 1
ATOM 5462 N N . GLY C 1 262 ? -23.852 -30.49 26.126 1 31.61 299 GLY C N 1
ATOM 5463 C CA . GLY C 1 262 ? -23.379 -31.865 26.1 1 30.69 299 GLY C CA 1
ATOM 5464 C C . GLY C 1 262 ? -22.107 -32.024 26.901 1 28.98 299 GLY C C 1
ATOM 5465 O O . GLY C 1 262 ? -21.369 -31.067 27.074 1 28.14 299 GLY C O 1
ATOM 5466 N N . HIS C 1 263 ? -21.843 -33.228 27.402 1 27.95 300 HIS C N 1
ATOM 5467 C CA . HIS C 1 263 ? -20.651 -33.501 28.202 1 27.46 300 HIS C CA 1
ATOM 5468 C C . HIS C 1 263 ? -19.912 -34.642 27.548 1 26.84 300 HIS C C 1
ATOM 5469 O O . HIS C 1 263 ? -20.457 -35.732 27.425 1 26.91 300 HIS C O 1
ATOM 5476 N N . TYR C 1 264 ? -18.714 -34.364 27.044 1 26.56 301 TYR C N 1
ATOM 5477 C CA . TYR C 1 264 ? -17.982 -35.298 26.194 1 27.28 301 TYR C CA 1
ATOM 5478 C C . TYR C 1 264 ? -16.602 -35.707 26.649 1 27.84 301 TYR C C 1
ATOM 5479 O O . TYR C 1 264 ? -15.94 -34.984 27.389 1 27.75 301 TYR C O 1
ATOM 5488 N N . GLY C 1 265 ? -16.141 -36.828 26.127 1 28.42 302 GLY C N 1
ATOM 5489 C CA . GLY C 1 265 ? -14.804 -37.31 26.414 1 29.83 302 GLY C CA 1
ATOM 5490 C C . GLY C 1 265 ? -14.783 -38.756 26.851 1 31.45 302 GLY C C 1
ATOM 5491 O O . GLY C 1 265 ? -15.597 -39.557 26.401 1 31.96 302 GLY C O 1
ATOM 5492 N N . THR C 1 266 ? -13.831 -39.106 27.706 1 32.32 303 THR C N 1
ATOM 5493 C CA . THR C 1 266 ? -13.641 -40.478 28.17 1 34.25 303 THR C CA 1
ATOM 5494 C C . THR C 1 266 ? -13.719 -40.644 29.695 1 35.64 303 THR C C 1
ATOM 5495 O O . THR C 1 266 ? -13.519 -41.747 30.18 1 37.32 303 THR C O 1
ATOM 5499 N N . GLY C 1 267 ? -13.942 -39.566 30.432 1 35.09 304 GLY C N 1
ATOM 5500 C CA . GLY C 1 267 ? -13.975 -39.606 31.884 1 35.54 304 GLY C CA 1
ATOM 5501 C C . GLY C 1 267 ? -15.361 -39.664 32.472 1 35.9 304 GLY C C 1
ATOM 5502 O O . GLY C 1 267 ? -16.345 -39.723 31.74 1 35.45 304 GLY C O 1
ATOM 5503 N N . HIS C 1 268 ? -15.448 -39.652 33.805 1 36.58 305 HIS C N 1
ATOM 5504 C CA . HIS C 1 268 ? -16.714 -39.732 34.532 1 37.64 305 HIS C CA 1
ATOM 5505 C C . HIS C 1 268 ? -17.694 -38.631 34.115 1 36.59 305 HIS C C 1
ATOM 5506 O O . HIS C 1 268 ? -17.317 -37.463 34.017 1 37.07 305 HIS C O 1
ATOM 5513 N N . GLY C 1 269 ? -18.938 -39.017 33.873 1 35.27 306 GLY C N 1
ATOM 5514 C CA . GLY C 1 269 ? -19.984 -38.084 33.479 1 35.08 306 GLY C CA 1
ATOM 5515 C C . GLY C 1 269 ? -20.058 -37.769 31.995 1 35.14 306 GLY C C 1
ATOM 5516 O O . GLY C 1 269 ? -20.935 -37.004 31.581 1 35.17 306 GLY C O 1
ATOM 5517 N N . ALA C 1 270 ? -19.141 -38.33 31.174 1 34.67 307 ALA C N 1
ATOM 5518 C CA . ALA C 1 270 ? -19.19 -38.074 29.729 1 35.42 307 ALA C CA 1
ATOM 5519 C C . ALA C 1 270 ? -20.314 -38.935 29.156 1 35.58 307 ALA C C 1
ATOM 5520 O O . ALA C 1 270 ? -20.389 -40.119 29.469 1 36.03 307 ALA C O 1
ATOM 5522 N N . MET C 1 271 ? -21.199 -38.343 28.355 1 34.74 308 MET C N 1
ATOM 5523 C CA . MET C 1 271 ? -22.296 -39.098 27.745 1 35.02 308 MET C CA 1
ATOM 5524 C C . MET C 1 271 ? -21.814 -39.904 26.522 1 34.41 308 MET C C 1
ATOM 5525 O O . MET C 1 271 ? -22.426 -40.91 26.189 1 33.9 308 MET C O 1
ATOM 5530 N N . SER C 1 272 ? -20.72 -39.455 25.869 1 33.88 309 SER C N 1
ATOM 5531 C CA . SER C 1 272 ? -20.109 -40.082 24.701 1 33.96 309 SER C CA 1
ATOM 5532 C C . SER C 1 272 ? -18.754 -39.399 24.399 1 32.99 309 SER C C 1
ATOM 5533 O O . SER C 1 272 ? -18.444 -38.352 24.97 1 32.1 309 SER C O 1
ATOM 5536 N N . VAL C 1 273 ? -17.933 -40.005 23.534 1 32.74 310 VAL C N 1
ATOM 5537 C CA . VAL C 1 273 ? -16.641 -39.426 23.172 1 33.22 310 VAL C CA 1
ATOM 5538 C C . VAL C 1 273 ? -16.833 -38.099 22.434 1 32.33 310 VAL C C 1
ATOM 5539 O O . VAL C 1 273 ? -16.113 -37.139 22.699 1 32.65 310 VAL C O 1
ATOM 5543 N N . THR C 1 274 ? -17.83 -38.027 21.558 1 31.34 311 THR C N 1
ATOM 5544 C CA . THR C 1 274 ? -18.108 -36.79 20.817 1 31.49 311 THR C CA 1
ATOM 5545 C C . THR C 1 274 ? -19.631 -36.586 20.593 1 32.26 311 THR C C 1
ATOM 5546 O O . THR C 1 274 ? -20.436 -37.388 21.068 1 31.22 311 THR C O 1
ATOM 5550 N N . VAL C 1 275 ? -20.024 -35.502 19.878 1 33.75 312 VAL C N 1
ATOM 5551 C CA . VAL C 1 275 ? -21.422 -35.213 19.58 1 36.13 312 VAL C CA 1
ATOM 5552 C C . VAL C 1 275 ? -22.067 -36.319 18.734 1 39.87 312 VAL C C 1
ATOM 5553 O O . VAL C 1 275 ? -21.385 -37.073 18.042 1 39.36 312 VAL C O 1
ATOM 5557 N N . SER C 1 276 ? -23.405 -36.368 18.744 1 43.45 313 SER C N 1
ATOM 5558 C CA . SER C 1 276 ? -24.187 -37.341 17.985 1 46.55 313 SER C CA 1
A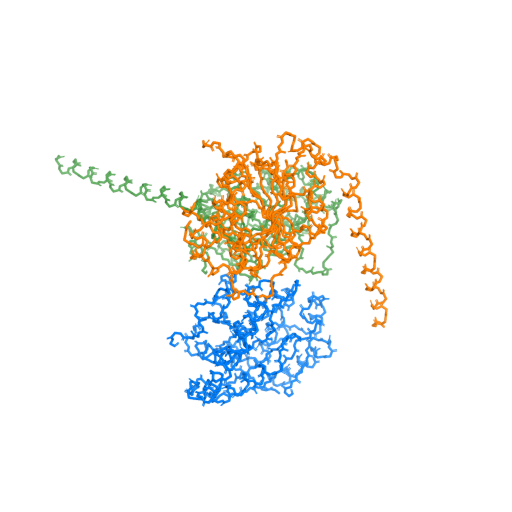TOM 5559 C C . SER C 1 276 ? -24.924 -36.628 16.867 1 48.92 313 SER C C 1
ATOM 5560 O O . SER C 1 276 ? -24.292 -36.108 15.948 1 50.38 313 SER C O 1
#

GO terms:
  GO:0009279 cell outer membrane (C, IDA)
  GO:0015288 porin activity (F, IDA)
  GO:0006811 monoatomic ion transport (P, IDA)
  GO:0009279 cell outer membrane (C, IMP)
  GO:0046930 pore complex (C, IMP)

Foldseek 3Di:
DVVVVVVVVVVVVVVQVVVQVVLVVCLLVLLAQLQAPFEEEEEEEPQFDPVLVVLLQVSCVSNNYHYFKYKYFYPVQLVQPQQVVLVVQDWLVVFLGGSLLGLLLNVLLLAAAACGDHGDPVNSVSSVVSCVVSPGIDMPDHHHGQEYEYEYEAADPACSLVSNLSNQLNNQRSHQAYEYEYAHRCCDPPHNLVVQLVDPSSQLRHAYARHSVGSLSSSQVSNQRSCSNPPVDHAYAPDDPNHPYNHDPD/DVVVVVVVVVVVVVVVVVVQVVVLVVCVVCLLVLLALLQAPFEEEEEEEPQFDPVLVVLLQVSCVSNNYHYLKYKYFYPVQLLFPCLVVVVVLVVCVSTSLLSLLQLLLQLAEAQDDDDDQVNNLSSVVSCVVSPGIDMPPNHDRHHGQEYEYEYEAADPDPVSLSLVSNLSNQLNSQNSHQAYEYEYAHRCCDPPHVLVVQLVDPSSQARHAYARHSVGSLRSSQVSNQRSCSNPPVDHAYAPDDPNHPYNHDDD/DVVVVVVVVVVCVVVVVVVVVVVVVQVVLVVCLLVLLAQLQAPFEEEEEEEPQFDPVLVVLLQVSCVSNNYHYLKYKYFYPVQLLQPCQVVVVVLLVVLVRDGSLLSLLQLLLQLAAAAPDPVPDDQDPVSSLSSSVSCVVSPGIDMPPNPDRHHGQEYEYEYEAADPQVSLSNLVSNLSNQLNSQRSHQAYEYEYAHRCCDPPHVLVVQLVDPSSQLRHAYARHSVGSLSSSQVSNQRSCSNPVVDHAYAPDDPNHPYNHDD